Protein AF-0000000065801549 (afdb_homodimer)

GO terms:
  GO:0016655 oxidoreductase activity, acting on NAD(P)H, quinone or similar compound as acceptor (F, IDA)
  GO:0003960 quinone reductase (NADPH) activity (F, EXP)

pLDDT: mean 95.69, std 5.11, range [69.06, 98.94]

Organism: Pseudomonas aeruginosa (strain ATCC 15692 / DSM 22644 / CIP 104116 / JCM 14847 / LMG 12228 / 1C / PRS 101 / PAO1) (NCBI:txid208964)

Sequence (424 aa):
MSRILAVHASPRGERSQSRRLAEVFLAAYREAHPQARVARREVGRVPLPAVTEAFVAAAFHPQPEQRSLAMQADLALSDQLVGELFDSDLLVISTPMYNFSVPSGLKAWIDQIVRLGVTFDFVLDNGVAQYRPLLRGKRALIVTSRGGHGFGPGGENQAMNHADPWLRTALGFIGIDEVTVVAAEGEESGGRSFEDSCDEAEQRLLALARSAMSRILAVHASPRGERSQSRRLAEVFLAAYREAHPQARVARREVGRVPLPAVTEAFVAAAFHPQPEQRSLAMQADLALSDQLVGELFDSDLLVISTPMYNFSVPSGLKAWIDQIVRLGVTFDFVLDNGVAQYRPLLRGKRALIVTSRGGHGFGPGGENQAMNHADPWLRTALGFIGIDEVTVVAAEGEESGGRSFEDSCDEAEQRLLALARSA

InterPro domains:
  IPR003680 Flavodoxin-like fold [PF02525] (3-207)
  IPR023048 NADH:quinone oxidoreductase, FMN-dependent [MF_01216] (2-209)
  IPR029039 Flavoprotein-like superfamily [G3DSA:3.40.50.360] (1-212)
  IPR029039 Flavoprotein-like superfamily [SSF52218] (1-210)
  IPR050104 FMN-dependent NADH:quinone oxidoreductase, azoreductase type 1 [PTHR43741] (1-209)

Structure (mmCIF, N/CA/C/O backbone):
data_AF-0000000065801549-model_v1
#
loop_
_entity.id
_entity.type
_entity.pdbx_description
1 polymer 'FMN-dependent NAD(P)H:quinone oxidoreductase 1'
#
loop_
_atom_site.group_PDB
_atom_site.id
_atom_site.type_symbol
_atom_site.label_atom_id
_atom_site.label_alt_id
_atom_site.label_comp_id
_atom_site.label_asym_id
_atom_site.label_entity_id
_atom_site.label_seq_id
_atom_site.pdbx_PDB_ins_code
_atom_site.Cartn_x
_atom_site.Cartn_y
_atom_site.Cartn_z
_atom_site.occupancy
_atom_site.B_iso_or_equiv
_atom_site.auth_seq_id
_atom_site.auth_comp_id
_atom_site.auth_asym_id
_atom_site.auth_atom_id
_atom_site.pdbx_PDB_model_num
ATOM 1 N N . MET A 1 1 ? -25.766 -21.766 -3.383 1 77.62 1 MET A N 1
ATOM 2 C CA . MET A 1 1 ? -25.672 -20.812 -2.273 1 77.62 1 MET A CA 1
ATOM 3 C C . MET A 1 1 ? -24.5 -19.859 -2.479 1 77.62 1 MET A C 1
ATOM 5 O O . MET A 1 1 ? -23.406 -20.281 -2.867 1 77.62 1 MET A O 1
ATOM 9 N N . SER A 1 2 ? -24.828 -18.531 -2.285 1 91.94 2 SER A N 1
ATOM 10 C CA . SER A 1 2 ? -23.812 -17.516 -2.518 1 91.94 2 SER A CA 1
ATOM 11 C C . SER A 1 2 ? -22.906 -17.359 -1.305 1 91.94 2 SER A C 1
ATOM 13 O O . SER A 1 2 ? -23.359 -17.406 -0.164 1 91.94 2 SER A O 1
ATOM 15 N N . ARG A 1 3 ? -21.672 -17.406 -1.528 1 97.31 3 ARG A N 1
ATOM 16 C CA . ARG A 1 3 ? -20.672 -17.25 -0.475 1 97.31 3 ARG A CA 1
ATOM 17 C C . ARG A 1 3 ? -19.922 -15.938 -0.642 1 97.31 3 ARG A C 1
ATOM 19 O O . ARG A 1 3 ? -19.312 -15.688 -1.69 1 97.31 3 ARG A O 1
ATOM 26 N N . ILE A 1 4 ? -19.922 -15.109 0.457 1 98.5 4 ILE A N 1
ATOM 27 C CA . ILE A 1 4 ? -19.266 -13.797 0.43 1 98.5 4 ILE A CA 1
ATOM 28 C C . ILE A 1 4 ? -18.062 -13.797 1.369 1 98.5 4 ILE A C 1
ATOM 30 O O . ILE A 1 4 ? -18.141 -14.328 2.482 1 98.5 4 ILE A O 1
ATOM 34 N N . LEU A 1 5 ? -16.953 -13.305 0.914 1 98.88 5 LEU A N 1
ATOM 35 C CA . LEU A 1 5 ? -15.844 -12.922 1.775 1 98.88 5 LEU A CA 1
ATOM 36 C C . LEU A 1 5 ? -15.789 -11.414 1.957 1 98.88 5 LEU A C 1
ATOM 38 O O . LEU A 1 5 ? -15.609 -10.672 0.988 1 98.88 5 LEU A O 1
ATOM 42 N N . ALA A 1 6 ? -16.047 -10.914 3.186 1 98.81 6 ALA A N 1
ATOM 43 C CA . ALA A 1 6 ? -15.969 -9.5 3.52 1 98.81 6 ALA A CA 1
ATOM 44 C C . ALA A 1 6 ? -14.633 -9.172 4.188 1 98.81 6 ALA A C 1
ATOM 46 O O . ALA A 1 6 ? -14.344 -9.664 5.277 1 98.81 6 ALA A O 1
ATOM 47 N N . VAL A 1 7 ? -13.836 -8.367 3.514 1 98.81 7 VAL A N 1
ATOM 48 C CA . VAL A 1 7 ? -12.539 -7.93 4.031 1 98.81 7 VAL A CA 1
ATOM 49 C C . VAL A 1 7 ? -12.625 -6.469 4.465 1 98.81 7 VAL A C 1
ATOM 51 O O . VAL A 1 7 ? -12.859 -5.578 3.645 1 98.81 7 VAL A O 1
ATOM 54 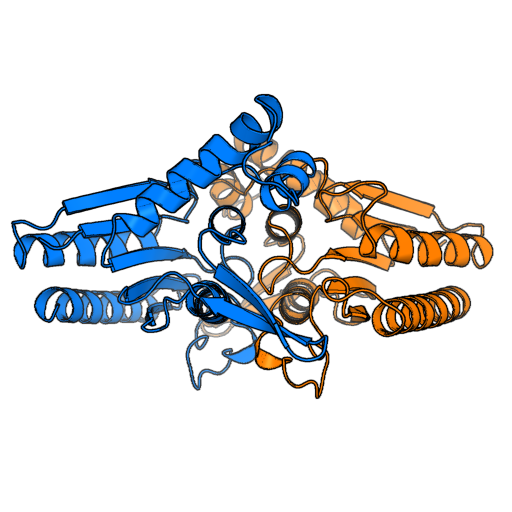N N . HIS A 1 8 ? -12.445 -6.172 5.754 1 98.56 8 HIS A N 1
ATOM 55 C CA . HIS A 1 8 ? -12.5 -4.82 6.293 1 98.56 8 HIS A CA 1
ATOM 56 C C . HIS A 1 8 ? -11.094 -4.273 6.547 1 98.56 8 HIS A C 1
ATOM 58 O O . HIS A 1 8 ? -10.344 -4.824 7.355 1 98.56 8 HIS A O 1
ATOM 64 N N . ALA A 1 9 ? -10.828 -3.141 5.938 1 98.56 9 ALA A N 1
ATOM 65 C CA . ALA A 1 9 ? -9.438 -2.701 5.918 1 98.56 9 ALA A CA 1
ATOM 66 C C . ALA A 1 9 ? -9.234 -1.465 6.789 1 98.56 9 ALA A C 1
ATOM 68 O O . ALA A 1 9 ? -8.102 -1.034 7.02 1 98.56 9 ALA A O 1
ATOM 69 N N . SER A 1 10 ? -10.281 -0.874 7.309 1 98.19 10 SER A N 1
ATOM 70 C CA . SER A 1 10 ? -10.117 0.314 8.141 1 98.19 10 SER A CA 1
ATOM 71 C C . SER A 1 10 ? -9.617 -0.052 9.539 1 98.19 10 SER A C 1
ATOM 73 O O . SER A 1 10 ? -10.109 -1.007 10.148 1 98.19 10 SER A O 1
ATOM 75 N N . PRO A 1 11 ? -8.648 0.698 10.016 1 97.19 11 PRO A N 1
ATOM 76 C CA . PRO A 1 11 ? -8.273 0.484 11.414 1 97.19 11 PRO A CA 1
ATOM 77 C C . PRO A 1 11 ? -9.328 0.995 12.391 1 97.19 11 PRO A C 1
ATOM 79 O O . PRO A 1 11 ? -9.242 0.722 13.594 1 97.19 11 PRO A O 1
ATOM 82 N N . ARG A 1 12 ? -10.25 1.715 11.727 1 95.44 12 ARG A N 1
ATOM 83 C CA . ARG A 1 12 ? -11.297 2.266 12.578 1 95.44 12 ARG A CA 1
ATOM 84 C C . ARG A 1 12 ? -12.484 1.31 12.672 1 95.44 12 ARG A C 1
ATOM 86 O O . ARG A 1 12 ? -12.844 0.659 11.695 1 95.44 12 ARG A O 1
ATOM 93 N N . GLY A 1 13 ? -13.039 1.09 13.891 1 91 13 GLY A N 1
ATOM 94 C CA . GLY A 1 13 ? -14.211 0.25 14.094 1 91 13 GLY A CA 1
ATOM 95 C C . GLY A 1 13 ? -15.516 0.934 13.719 1 91 13 GLY A C 1
ATOM 96 O O . GLY A 1 13 ? -15.773 1.178 12.531 1 91 13 GLY A O 1
ATOM 97 N N . GLU A 1 14 ? -16.172 1.398 14.633 1 89.81 14 GLU A N 1
ATOM 98 C CA . GLU A 1 14 ? -17.5 1.982 14.461 1 89.81 14 GLU A CA 1
ATOM 99 C C . GLU A 1 14 ? -17.422 3.34 13.773 1 89.81 14 GLU A C 1
ATOM 101 O O . GLU A 1 14 ? -18.406 3.818 13.219 1 89.81 14 GLU A O 1
ATOM 106 N N . ARG A 1 15 ? -16.281 3.84 13.688 1 92.5 15 ARG A N 1
ATOM 107 C CA . ARG A 1 15 ? -16.125 5.176 13.117 1 92.5 15 ARG A CA 1
ATOM 108 C C . ARG A 1 15 ? -15.742 5.102 11.648 1 92.5 15 AR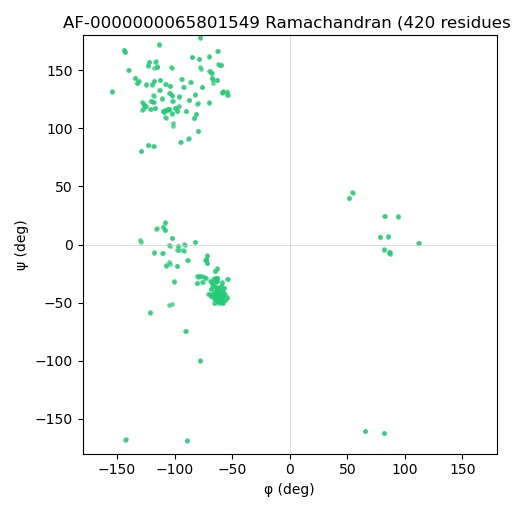G A C 1
ATOM 110 O O . ARG A 1 15 ? -15.586 6.133 10.984 1 92.5 15 ARG A O 1
ATOM 117 N N . SER A 1 16 ? -15.586 3.91 11.141 1 97.06 16 SER A N 1
ATOM 118 C CA . SER A 1 16 ? -15.242 3.73 9.734 1 97.06 16 SER A CA 1
ATOM 119 C C . SER A 1 16 ? -16.469 3.861 8.844 1 97.06 16 SER A C 1
ATOM 121 O O . SER A 1 16 ? -17.422 3.084 8.969 1 97.06 16 SER A O 1
ATOM 123 N N . GLN A 1 17 ? -16.422 4.824 7.902 1 97.75 17 GLN A N 1
ATOM 124 C CA . GLN A 1 17 ? -17.516 5.012 6.949 1 97.75 17 GLN A CA 1
ATOM 125 C C . GLN A 1 17 ? -17.578 3.869 5.941 1 97.75 17 GLN A C 1
ATOM 127 O O . GLN A 1 17 ? -18.656 3.396 5.586 1 97.75 17 GLN A O 1
ATOM 132 N N . SER A 1 18 ? -16.422 3.443 5.441 1 98.62 18 SER A N 1
ATOM 133 C CA . SER A 1 18 ? -16.391 2.344 4.48 1 98.62 18 SER A CA 1
ATOM 134 C C . SER A 1 18 ? -16.938 1.061 5.094 1 98.62 18 SER A C 1
ATOM 136 O O . SER A 1 18 ? -17.703 0.333 4.449 1 98.62 18 SER A O 1
ATOM 138 N N . ARG A 1 19 ? -16.547 0.769 6.34 1 98.31 19 ARG A N 1
ATOM 139 C CA . ARG A 1 19 ? -17.062 -0.4 7.043 1 98.31 19 ARG A CA 1
ATOM 140 C C . ARG A 1 19 ? -18.578 -0.333 7.184 1 98.31 19 ARG A C 1
ATOM 142 O O . ARG A 1 19 ? -19.281 -1.309 6.898 1 98.31 19 ARG A O 1
ATOM 149 N N . ARG A 1 20 ? -19.062 0.81 7.648 1 98.31 20 ARG A N 1
ATOM 150 C CA . ARG A 1 20 ? -20.5 0.995 7.816 1 98.31 20 ARG A CA 1
ATOM 151 C C . ARG A 1 20 ? -21.25 0.743 6.512 1 98.31 20 ARG A C 1
ATOM 153 O O . ARG A 1 20 ? -22.25 0.02 6.484 1 98.31 20 ARG A O 1
ATOM 160 N N . LEU A 1 21 ? -20.781 1.321 5.465 1 98.75 21 LEU A N 1
ATOM 161 C CA . LEU A 1 21 ? -21.422 1.194 4.156 1 98.75 21 LEU A CA 1
ATOM 162 C C . LEU A 1 21 ? -21.375 -0.25 3.668 1 98.75 21 LEU A C 1
ATOM 164 O O . LEU A 1 21 ? -22.344 -0.746 3.096 1 98.75 21 LEU A O 1
ATOM 168 N N . ALA A 1 22 ? -20.25 -0.927 3.826 1 98.75 22 ALA A N 1
ATOM 169 C CA . ALA A 1 22 ? -20.141 -2.332 3.438 1 98.75 22 ALA A CA 1
ATOM 170 C C . ALA A 1 22 ? -21.156 -3.188 4.207 1 98.75 22 ALA A C 1
ATOM 172 O O . ALA A 1 22 ? -21.766 -4.102 3.643 1 98.75 22 ALA A O 1
ATOM 173 N N . GLU A 1 23 ? -21.328 -2.865 5.48 1 98.38 23 GLU A N 1
ATOM 174 C CA . GLU A 1 23 ? -22.25 -3.639 6.297 1 98.38 23 GLU A CA 1
ATOM 175 C C . GLU A 1 23 ? -23.688 -3.4 5.863 1 98.38 23 GLU A C 1
ATOM 177 O O . GLU A 1 23 ? -24.531 -4.301 5.957 1 98.38 23 GLU A O 1
ATOM 182 N N . VAL A 1 24 ? -23.953 -2.197 5.375 1 98.19 24 VAL A N 1
ATOM 183 C CA . VAL A 1 24 ? -25.25 -1.924 4.785 1 98.19 24 VAL A CA 1
ATOM 184 C C . VAL A 1 24 ? -25.5 -2.865 3.607 1 98.19 24 VAL A C 1
ATOM 186 O O . VAL A 1 24 ? -26.562 -3.486 3.508 1 98.19 24 VAL A O 1
ATOM 189 N N . PHE A 1 25 ? -24.578 -3 2.717 1 98.75 25 PHE A N 1
ATOM 190 C CA . PHE A 1 25 ? -24.672 -3.904 1.576 1 98.75 25 PHE A CA 1
ATOM 191 C C . PHE A 1 25 ? -24.859 -5.344 2.041 1 98.75 25 PHE A C 1
ATOM 193 O O . PHE A 1 25 ? -25.734 -6.055 1.541 1 98.75 25 PHE A O 1
ATOM 200 N N . LEU A 1 26 ? -24 -5.789 2.984 1 98.44 26 LEU A N 1
ATOM 201 C CA . LEU A 1 26 ? -24.016 -7.176 3.43 1 98.44 26 LEU A CA 1
ATOM 202 C C . LEU A 1 26 ? -25.359 -7.527 4.07 1 98.44 26 LEU A C 1
ATOM 204 O O . LEU A 1 26 ? -25.891 -8.617 3.852 1 98.44 26 LEU A O 1
ATOM 208 N N . ALA A 1 27 ? -25.906 -6.617 4.871 1 98 27 ALA A N 1
ATOM 209 C CA . ALA A 1 27 ? -27.203 -6.84 5.5 1 98 27 ALA A CA 1
ATOM 210 C C . ALA A 1 27 ? -28.297 -6.969 4.449 1 98 27 ALA A C 1
ATOM 212 O O . ALA A 1 27 ? -29.109 -7.902 4.492 1 98 27 ALA A O 1
ATOM 213 N N . ALA A 1 28 ? -28.328 -6.047 3.498 1 98.06 28 ALA A N 1
ATOM 214 C CA . ALA A 1 28 ? -29.312 -6.07 2.428 1 98.06 28 ALA A CA 1
ATOM 215 C C . ALA A 1 28 ? -29.172 -7.332 1.579 1 98.06 28 ALA A C 1
ATOM 217 O O . ALA A 1 28 ? -30.172 -7.93 1.175 1 98.06 28 ALA A O 1
ATOM 218 N N . TYR A 1 29 ? -27.953 -7.711 1.274 1 97.62 29 TYR A N 1
ATOM 219 C CA . TYR A 1 29 ? -27.688 -8.906 0.482 1 97.62 29 TYR A CA 1
ATOM 220 C C . TYR A 1 29 ? -28.234 -10.148 1.172 1 97.62 29 TYR A C 1
ATOM 222 O O . TYR A 1 29 ? -28.859 -10.992 0.531 1 97.62 29 TYR A O 1
ATOM 230 N N . ARG A 1 30 ? -28 -10.234 2.449 1 96.44 30 ARG A N 1
ATOM 231 C CA . ARG A 1 30 ? -28.469 -11.391 3.215 1 96.44 30 ARG A CA 1
ATOM 232 C C . ARG A 1 30 ? -29.984 -11.445 3.268 1 96.44 30 ARG A C 1
ATOM 234 O O . ARG A 1 30 ? -30.578 -12.523 3.301 1 96.44 30 ARG A O 1
ATOM 241 N N . GLU A 1 31 ? -30.562 -10.312 3.326 1 96.06 31 GLU A N 1
ATOM 242 C CA . GLU A 1 31 ? -32.031 -10.266 3.281 1 96.06 31 GLU A CA 1
ATOM 243 C C . GLU A 1 31 ? -32.562 -10.773 1.945 1 96.06 31 GLU A C 1
ATOM 245 O O . GLU A 1 31 ? -33.531 -11.516 1.905 1 96.06 31 GLU A O 1
ATOM 250 N N . ALA A 1 32 ? -31.922 -10.367 0.928 1 95.25 32 ALA A N 1
ATOM 251 C CA . ALA A 1 32 ? -32.344 -10.75 -0.418 1 95.25 32 ALA A CA 1
ATOM 252 C C . ALA A 1 32 ? -31.953 -12.195 -0.725 1 95.25 32 ALA A C 1
ATOM 254 O O . ALA A 1 32 ? -32.594 -12.859 -1.54 1 95.25 32 ALA A O 1
ATOM 255 N N . HIS A 1 33 ? -30.906 -12.664 -0.075 1 95 33 HIS A N 1
ATOM 256 C CA . HIS A 1 33 ? -30.391 -14.023 -0.259 1 95 33 HIS A CA 1
ATOM 257 C C . HIS A 1 33 ? -30.203 -14.727 1.081 1 95 33 HIS A C 1
ATOM 259 O O . HIS A 1 33 ? -29.078 -14.961 1.509 1 95 33 HIS A O 1
ATOM 265 N N . PRO A 1 34 ? -31.219 -15.227 1.618 1 94.31 34 PRO A N 1
ATOM 266 C CA . PRO A 1 34 ? -31.203 -15.727 2.994 1 94.31 34 PRO A CA 1
ATOM 267 C C . PRO A 1 34 ? -30.234 -16.906 3.174 1 94.31 34 PRO A C 1
ATOM 269 O O . PRO A 1 34 ? -29.797 -17.188 4.293 1 94.31 34 PRO A O 1
ATOM 272 N N . GLN A 1 35 ? -29.891 -17.562 2.148 1 95.44 35 GLN A N 1
ATOM 273 C CA . GLN A 1 35 ? -29.016 -18.734 2.254 1 95.44 35 GLN A CA 1
ATOM 274 C C . GLN A 1 35 ? -27.562 -18.328 2.086 1 95.44 35 GLN A C 1
ATOM 276 O O . GLN A 1 35 ? -26.656 -19.172 2.217 1 95.44 35 GLN A O 1
ATOM 281 N N . ALA A 1 36 ? -27.328 -17.109 1.781 1 96.19 36 ALA A N 1
ATOM 282 C CA . ALA A 1 36 ? -25.953 -16.656 1.571 1 96.19 36 ALA A CA 1
ATOM 283 C C . ALA A 1 36 ? -25.125 -16.781 2.85 1 96.19 36 ALA A C 1
ATOM 285 O O . ALA A 1 36 ? -25.641 -16.547 3.949 1 96.19 36 ALA A O 1
ATOM 286 N N . ARG A 1 37 ? -23.922 -17.156 2.719 1 97.31 37 ARG A N 1
ATOM 287 C CA . ARG A 1 37 ? -22.953 -17.203 3.816 1 97.31 37 ARG A CA 1
ATOM 288 C C . ARG A 1 37 ? -21.922 -16.094 3.689 1 97.31 37 ARG A C 1
ATOM 290 O O . ARG A 1 37 ? -21.438 -15.82 2.59 1 97.31 37 ARG A O 1
ATOM 297 N N . VAL A 1 38 ? -21.641 -15.508 4.844 1 97.75 38 VAL A N 1
ATOM 298 C CA . VAL A 1 38 ? -20.656 -14.422 4.855 1 97.75 38 VAL A CA 1
ATOM 299 C C . VAL A 1 38 ? -19.5 -14.773 5.785 1 97.75 38 VAL A C 1
ATOM 301 O O . VAL A 1 38 ? -19.703 -15.016 6.977 1 97.75 38 VAL A O 1
ATOM 304 N N . ALA A 1 39 ? -18.312 -14.898 5.227 1 98.12 39 ALA A N 1
ATOM 305 C CA . ALA A 1 39 ? -17.062 -14.953 6 1 98.12 39 ALA A CA 1
ATOM 306 C C . ALA A 1 39 ? -16.438 -13.57 6.113 1 98.12 39 ALA A C 1
ATOM 308 O O . ALA A 1 39 ? -16.469 -12.781 5.16 1 98.12 39 ALA A O 1
ATOM 309 N N . ARG A 1 40 ? -15.883 -13.289 7.246 1 97.25 40 ARG A N 1
ATOM 310 C CA . ARG A 1 40 ? -15.305 -11.969 7.469 1 97.25 40 ARG A CA 1
ATOM 311 C C . ARG A 1 40 ? -13.812 -12.078 7.781 1 97.25 40 ARG A C 1
ATOM 313 O O . ARG A 1 40 ? -13.383 -12.992 8.492 1 97.25 40 ARG A O 1
ATOM 320 N N . ARG A 1 41 ? -13.055 -11.227 7.238 1 97.94 41 ARG A N 1
ATOM 321 C CA . ARG A 1 41 ? -11.617 -11.102 7.461 1 97.94 41 ARG A CA 1
ATOM 322 C C . ARG A 1 41 ? -11.242 -9.672 7.82 1 97.94 41 ARG A C 1
ATOM 324 O O . ARG A 1 41 ? -11.5 -8.742 7.051 1 97.94 41 ARG A O 1
ATOM 331 N N . GLU A 1 42 ? -10.719 -9.492 9.078 1 97.81 42 GLU A N 1
ATOM 332 C CA . GLU A 1 42 ? -10.242 -8.188 9.531 1 97.81 42 GLU A CA 1
ATOM 333 C C . GLU A 1 42 ? -8.781 -7.973 9.141 1 97.81 42 GLU A C 1
ATOM 335 O O . GLU A 1 42 ? -7.91 -8.766 9.508 1 97.81 42 GLU A O 1
ATOM 340 N N . VAL A 1 43 ? -8.5 -6.832 8.398 1 98 43 VAL A N 1
ATOM 341 C CA . VAL A 1 43 ? -7.113 -6.574 8.039 1 98 43 VAL A CA 1
ATOM 342 C C . VAL A 1 43 ? -6.742 -5.137 8.398 1 98 43 VAL A C 1
ATOM 344 O O . VAL A 1 43 ? -5.652 -4.668 8.062 1 98 43 VAL A O 1
ATOM 347 N N . GLY A 1 44 ? -7.645 -4.422 9.016 1 96.94 44 GLY A N 1
ATOM 348 C CA . GLY A 1 44 ? -7.391 -3.076 9.5 1 96.94 44 GLY A CA 1
ATOM 349 C C . GLY A 1 44 ? -7.203 -3.01 11.008 1 96.94 44 GLY A C 1
ATOM 350 O O . GLY A 1 44 ? -6.156 -2.576 11.484 1 96.94 44 GLY A O 1
ATOM 351 N N . ARG A 1 45 ? -8.086 -3.537 11.727 1 95.69 45 ARG A N 1
ATOM 352 C CA . ARG A 1 45 ? -8.055 -3.518 13.188 1 95.69 45 ARG A CA 1
ATOM 353 C C . ARG A 1 45 ? -7.098 -4.578 13.727 1 95.69 45 ARG A C 1
ATOM 355 O O . ARG A 1 45 ? -6.547 -4.426 14.82 1 95.69 45 ARG A O 1
ATOM 362 N N . VAL A 1 46 ? -6.902 -5.637 12.992 1 92.19 46 VAL A N 1
ATOM 363 C CA . VAL A 1 46 ? -5.91 -6.68 13.219 1 92.19 46 VAL A CA 1
ATOM 364 C C . VAL A 1 46 ? -5.016 -6.824 11.992 1 92.19 46 VAL A C 1
ATOM 366 O O . VAL A 1 46 ? -5.258 -7.676 11.133 1 92.19 46 VAL A O 1
ATOM 369 N N . PRO A 1 47 ? -4.035 -6.023 11.961 1 85.25 47 PRO A N 1
ATOM 370 C CA . PRO A 1 47 ? -3.24 -6.047 10.734 1 85.25 47 PRO A CA 1
ATOM 371 C C . PRO A 1 47 ? -2.496 -7.367 10.539 1 85.25 47 PRO A C 1
ATOM 373 O O . PRO A 1 47 ? -2.039 -7.973 11.516 1 85.25 47 PRO A O 1
ATOM 376 N N . LEU A 1 48 ? -2.441 -7.801 9.289 1 94.69 48 LEU A N 1
ATOM 377 C CA . LEU A 1 48 ? -1.699 -8.992 8.906 1 94.69 48 LEU A CA 1
ATOM 378 C C . LEU A 1 48 ? -0.204 -8.703 8.828 1 94.69 48 LEU A C 1
ATOM 380 O O . LEU A 1 48 ? 0.199 -7.566 8.578 1 94.69 48 LEU A O 1
ATOM 384 N N . PRO A 1 49 ? 0.589 -9.734 9.047 1 93.38 49 PRO A N 1
ATOM 385 C CA . PRO A 1 49 ? 2.025 -9.531 8.844 1 93.38 49 PRO A CA 1
ATOM 386 C C . PRO A 1 49 ? 2.387 -9.289 7.375 1 93.38 49 PRO A C 1
ATOM 388 O O . PRO A 1 49 ? 1.771 -9.875 6.48 1 93.38 49 PRO A O 1
ATOM 391 N N . ALA A 1 50 ? 3.387 -8.383 7.211 1 95.69 50 ALA A N 1
ATOM 392 C CA . ALA A 1 50 ? 3.98 -8.25 5.883 1 95.69 50 ALA A CA 1
ATOM 393 C C . ALA A 1 50 ? 4.645 -9.555 5.445 1 95.69 50 ALA A C 1
ATOM 395 O O . ALA A 1 50 ? 5.062 -10.359 6.281 1 95.69 50 ALA A O 1
ATOM 396 N N . VAL A 1 51 ? 4.766 -9.742 4.129 1 96.25 51 VAL A N 1
ATOM 397 C CA . VAL A 1 51 ? 5.496 -10.914 3.652 1 96.25 51 VAL A CA 1
ATOM 398 C C . VAL A 1 51 ? 6.98 -10.766 3.986 1 96.25 51 VAL A C 1
ATOM 400 O O . VAL A 1 51 ? 7.512 -9.656 4.012 1 96.25 51 VAL A O 1
ATOM 403 N N . THR A 1 52 ? 7.613 -11.875 4.242 1 96.88 52 THR A N 1
ATOM 404 C CA . THR A 1 52 ? 9.016 -11.922 4.641 1 96.88 52 THR A CA 1
ATOM 405 C C . THR A 1 52 ? 9.859 -12.602 3.57 1 96.88 52 THR A C 1
ATOM 407 O O . THR A 1 52 ? 9.328 -13.133 2.596 1 96.88 52 THR A O 1
ATOM 410 N N . GLU A 1 53 ? 11.125 -12.523 3.807 1 96.75 53 GLU A N 1
ATOM 411 C CA . GLU A 1 53 ? 12.008 -13.266 2.91 1 96.75 53 GLU A CA 1
ATOM 412 C C . GLU A 1 53 ? 11.688 -14.758 2.934 1 96.75 53 GLU A C 1
ATOM 414 O O . GLU A 1 53 ? 11.727 -15.422 1.897 1 96.75 53 GLU A O 1
ATOM 419 N N . ALA A 1 54 ? 11.422 -15.266 4.141 1 96.94 54 ALA A N 1
ATOM 420 C CA . ALA A 1 54 ? 11.062 -16.672 4.281 1 96.94 54 ALA A CA 1
ATOM 421 C C . ALA A 1 54 ? 9.781 -17 3.516 1 96.94 54 ALA A C 1
ATOM 423 O O . ALA A 1 54 ? 9.688 -18.031 2.857 1 96.94 54 ALA A O 1
ATOM 424 N N . PHE A 1 55 ? 8.812 -16.141 3.584 1 97.81 55 PHE A N 1
ATOM 425 C CA . PHE A 1 55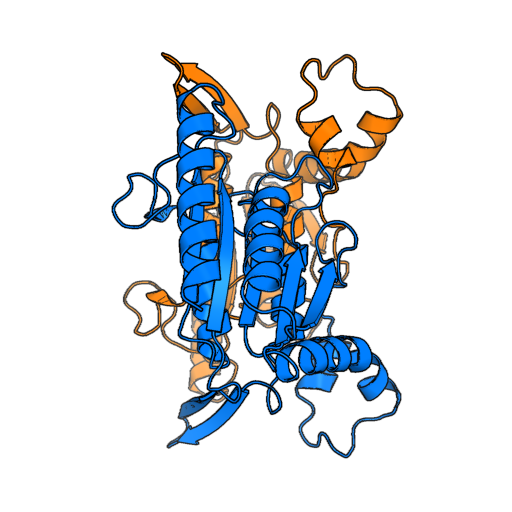 ? 7.578 -16.297 2.82 1 97.81 55 PHE A CA 1
ATOM 426 C C . PHE A 1 55 ? 7.871 -16.359 1.325 1 97.81 55 PHE A C 1
ATOM 428 O O . PHE A 1 55 ? 7.371 -17.234 0.625 1 97.81 55 PHE A O 1
ATOM 435 N N . VAL A 1 56 ? 8.656 -15.375 0.844 1 96.38 56 VAL A N 1
ATOM 436 C CA . VAL A 1 56 ? 8.977 -15.297 -0.578 1 96.38 56 VAL A CA 1
ATOM 437 C C . VAL A 1 56 ? 9.68 -16.578 -1.022 1 96.38 56 VAL A C 1
ATOM 439 O O . VAL A 1 56 ? 9.328 -17.156 -2.049 1 96.38 56 VAL A O 1
ATOM 442 N N . ALA A 1 57 ? 10.656 -17.016 -0.218 1 95.94 57 ALA A N 1
ATOM 443 C CA . ALA A 1 57 ? 11.383 -18.234 -0.536 1 95.94 57 ALA A CA 1
ATOM 444 C C . ALA A 1 57 ? 10.438 -19.422 -0.614 1 95.94 57 ALA A C 1
ATOM 446 O O . ALA A 1 57 ? 10.539 -20.25 -1.526 1 95.94 57 ALA A O 1
ATOM 447 N N . ALA A 1 58 ? 9.539 -19.484 0.32 1 97.94 58 ALA A N 1
ATOM 448 C CA . ALA A 1 58 ? 8.594 -20.594 0.361 1 97.94 58 ALA A CA 1
ATOM 449 C C . ALA A 1 58 ? 7.621 -20.531 -0.813 1 97.94 58 ALA A C 1
ATOM 451 O O . ALA A 1 58 ? 7.355 -21.547 -1.463 1 97.94 58 ALA A O 1
ATOM 452 N N . ALA A 1 59 ? 7.102 -19.375 -1.093 1 96.69 59 ALA A N 1
ATOM 453 C CA . ALA A 1 59 ? 6.086 -19.172 -2.121 1 96.69 59 ALA A CA 1
ATOM 454 C C . ALA A 1 59 ? 6.641 -19.469 -3.51 1 96.69 59 ALA A C 1
ATOM 456 O O . ALA A 1 59 ? 5.914 -19.922 -4.391 1 96.69 59 ALA A O 1
ATOM 457 N N . PHE A 1 60 ? 7.969 -19.25 -3.666 1 93.31 60 PHE A N 1
ATOM 458 C CA . PHE A 1 60 ? 8.578 -19.406 -4.984 1 93.31 60 PHE A CA 1
ATOM 459 C C . PHE A 1 60 ? 9.484 -20.625 -5.023 1 93.31 60 PHE A C 1
ATOM 461 O O . PHE A 1 60 ? 10.336 -20.75 -5.906 1 93.31 60 PHE A O 1
ATOM 468 N N . HIS A 1 61 ? 9.328 -21.453 -4.055 1 94.88 61 HIS A N 1
ATOM 469 C CA . HIS A 1 61 ? 10.117 -22.688 -4.074 1 94.88 61 HIS A CA 1
ATOM 470 C C . HIS A 1 61 ? 9.914 -23.438 -5.383 1 94.88 61 HIS A C 1
ATOM 472 O O . HIS A 1 61 ? 8.781 -23.656 -5.809 1 94.88 61 HIS A O 1
ATOM 478 N N . PRO A 1 62 ? 10.977 -23.828 -5.977 1 91.88 62 PRO A N 1
ATOM 479 C CA . PRO A 1 62 ? 10.875 -24.453 -7.301 1 91.88 62 PRO A CA 1
ATOM 480 C C . PRO A 1 62 ? 10.117 -25.781 -7.277 1 91.88 62 PRO A C 1
ATOM 482 O O . PRO A 1 62 ? 9.523 -26.172 -8.289 1 91.88 62 PRO A O 1
ATOM 485 N N . GLN A 1 63 ? 10.227 -26.531 -6.133 1 95.38 63 GLN A N 1
ATOM 486 C CA . GLN A 1 63 ? 9.484 -27.766 -5.938 1 95.38 63 GLN A CA 1
ATOM 487 C C . GLN A 1 63 ? 8.531 -27.656 -4.75 1 95.38 63 GLN A C 1
ATOM 489 O O . GLN A 1 63 ? 8.852 -28.094 -3.646 1 95.38 63 GLN A O 1
ATOM 494 N N . PRO A 1 64 ? 7.418 -27.141 -5.02 1 93.88 64 PRO A N 1
ATOM 495 C CA . PRO A 1 64 ? 6.484 -26.859 -3.926 1 93.88 64 PRO A CA 1
ATOM 496 C C . PRO A 1 64 ? 6.195 -28.094 -3.07 1 93.88 64 PRO A C 1
ATOM 498 O O . PRO A 1 64 ? 5.965 -27.969 -1.864 1 93.88 64 PRO A O 1
ATOM 501 N N . GLU A 1 65 ? 6.254 -29.281 -3.654 1 94.56 65 GLU A N 1
ATOM 502 C CA . GLU A 1 65 ? 5.961 -30.516 -2.938 1 94.56 65 GLU A CA 1
ATOM 503 C C . GLU A 1 65 ? 7.082 -30.875 -1.962 1 94.56 65 GLU A C 1
ATOM 505 O O . GLU A 1 65 ? 6.906 -31.719 -1.088 1 94.56 65 GLU A O 1
ATOM 510 N N . GLN A 1 66 ? 8.156 -30.219 -2.119 1 97.12 66 GLN A N 1
ATOM 511 C CA . GLN A 1 66 ? 9.32 -30.547 -1.301 1 97.12 66 GLN A CA 1
ATOM 512 C C . GLN A 1 66 ? 9.578 -29.453 -0.266 1 97.12 66 GLN A C 1
ATOM 514 O O . GLN A 1 66 ? 10.648 -29.406 0.34 1 97.12 66 GLN A O 1
ATOM 519 N N . ARG A 1 67 ? 8.641 -28.594 -0.097 1 97.56 67 ARG A N 1
ATOM 520 C CA . ARG A 1 67 ? 8.797 -27.562 0.92 1 97.56 67 ARG A CA 1
ATOM 521 C C . ARG A 1 67 ? 9.008 -28.172 2.299 1 97.56 67 ARG A C 1
ATOM 523 O O . ARG A 1 67 ? 8.328 -29.141 2.668 1 97.56 67 ARG A O 1
ATOM 530 N N . SER A 1 68 ? 9.992 -27.703 2.998 1 98.19 68 SER A N 1
ATOM 531 C CA . SER A 1 68 ? 10.211 -28.141 4.375 1 98.19 68 SER A CA 1
ATOM 532 C C . SER A 1 68 ? 9.031 -27.766 5.266 1 98.19 68 SER A C 1
ATOM 534 O O . SER A 1 68 ? 8.164 -26.984 4.863 1 98.19 68 SER A O 1
ATOM 536 N N . LEU A 1 69 ? 8.977 -28.328 6.441 1 98.12 69 LEU A N 1
ATOM 537 C CA . LEU A 1 69 ? 7.938 -27.984 7.406 1 98.12 69 LEU A CA 1
ATOM 538 C C . LEU A 1 69 ? 7.988 -26.5 7.75 1 98.12 69 LEU A C 1
ATOM 540 O O . LEU A 1 69 ? 6.945 -25.875 7.938 1 98.12 69 LEU A O 1
ATOM 544 N N . ALA A 1 70 ? 9.188 -26 7.785 1 98.38 70 ALA A N 1
ATOM 545 C CA . ALA A 1 70 ? 9.359 -24.578 8.078 1 98.38 70 ALA A CA 1
ATOM 546 C C . ALA A 1 70 ? 8.773 -23.719 6.961 1 98.38 70 ALA A C 1
ATOM 548 O O . ALA A 1 70 ? 8.102 -22.719 7.227 1 98.38 70 ALA A O 1
ATOM 549 N N . MET A 1 71 ? 9 -24.062 5.758 1 98.12 71 MET A N 1
ATOM 550 C CA . MET A 1 71 ? 8.461 -23.328 4.613 1 98.12 71 MET A CA 1
ATOM 551 C C . MET A 1 71 ? 6.934 -23.406 4.59 1 98.12 71 MET A C 1
ATOM 553 O O . MET A 1 71 ? 6.262 -22.438 4.258 1 98.12 71 MET A O 1
ATOM 557 N N . GLN A 1 72 ? 6.41 -24.562 4.914 1 98.19 72 GLN A N 1
ATOM 558 C CA . GLN A 1 72 ? 4.965 -24.719 4.984 1 98.19 72 GLN A CA 1
ATOM 559 C C . GLN A 1 72 ? 4.363 -23.812 6.055 1 98.19 72 GLN A C 1
ATOM 561 O O . GLN A 1 72 ? 3.309 -23.203 5.848 1 98.19 72 GLN A O 1
ATOM 566 N N . ALA A 1 73 ? 5.031 -23.766 7.164 1 98.31 73 ALA A N 1
ATOM 567 C CA . ALA A 1 73 ? 4.582 -22.891 8.25 1 98.31 73 ALA A CA 1
ATOM 568 C C . ALA A 1 73 ? 4.602 -21.438 7.816 1 98.31 73 ALA A C 1
ATOM 570 O O . ALA A 1 73 ? 3.705 -20.656 8.18 1 98.31 73 ALA A O 1
ATOM 571 N N . ASP A 1 74 ? 5.582 -21.047 7.031 1 97.81 74 ASP A N 1
ATOM 572 C CA . ASP A 1 74 ? 5.715 -19.672 6.543 1 97.81 74 ASP A CA 1
ATOM 573 C C . ASP A 1 74 ? 4.551 -19.297 5.625 1 97.81 74 ASP A C 1
ATOM 575 O O . ASP A 1 74 ? 4.234 -18.125 5.457 1 97.81 74 ASP A O 1
ATOM 579 N N . LEU A 1 75 ? 3.896 -20.297 5.031 1 98.44 75 LEU A N 1
ATOM 580 C CA . LEU A 1 75 ? 2.836 -20.047 4.062 1 98.44 75 LEU A CA 1
ATOM 581 C C . LEU A 1 75 ? 1.465 -20.312 4.676 1 98.44 75 LEU A C 1
ATOM 583 O O . LEU A 1 75 ? 0.438 -20.094 4.027 1 98.44 75 LEU A O 1
ATOM 587 N N . ALA A 1 76 ? 1.399 -20.719 5.922 1 98.5 76 ALA A N 1
ATOM 588 C CA . ALA A 1 76 ? 0.167 -21.219 6.531 1 98.5 76 ALA A CA 1
ATOM 589 C C . ALA A 1 76 ? -0.92 -20.141 6.516 1 98.5 76 ALA A C 1
ATOM 591 O O . ALA A 1 76 ? -2.062 -20.422 6.137 1 98.5 76 ALA A O 1
ATOM 592 N N . LEU A 1 77 ? -0.565 -18.969 6.957 1 98.25 77 LEU A N 1
ATOM 593 C CA . LEU A 1 77 ? -1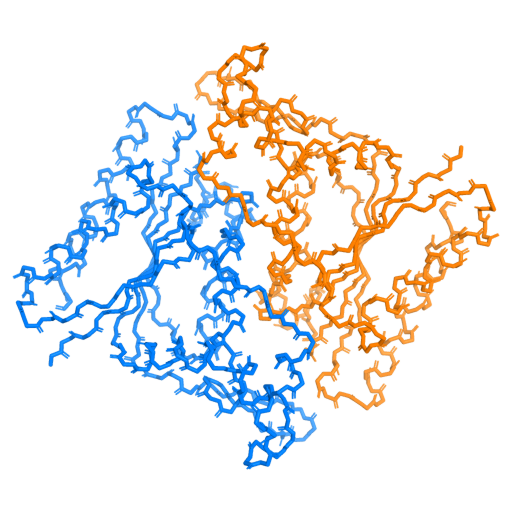.536 -17.891 6.941 1 98.25 77 LEU A CA 1
ATOM 594 C C . LEU A 1 77 ? -2.006 -17.594 5.52 1 98.25 77 LEU A C 1
ATOM 596 O O . LEU A 1 77 ? -3.205 -17.438 5.273 1 98.25 77 LEU A O 1
ATOM 600 N N . SER A 1 78 ? -1.053 -17.469 4.625 1 98.56 78 SER A N 1
ATOM 601 C CA . SER A 1 78 ? -1.383 -17.25 3.223 1 98.56 78 SER A CA 1
ATOM 602 C C . SER A 1 78 ? -2.33 -18.328 2.699 1 98.56 78 SER A C 1
ATOM 604 O O . SER A 1 78 ? -3.312 -18.016 2.021 1 98.56 78 SER A O 1
ATOM 606 N N . ASP A 1 79 ? -2.025 -19.578 3.016 1 98.62 79 ASP A N 1
ATOM 607 C CA . ASP A 1 79 ? -2.887 -20.672 2.607 1 98.62 79 ASP A CA 1
ATOM 608 C C . ASP A 1 79 ? -4.301 -20.5 3.152 1 98.62 79 ASP A C 1
ATOM 610 O O . ASP A 1 79 ? -5.281 -20.766 2.449 1 98.62 79 ASP A O 1
ATOM 614 N N . GLN A 1 80 ? -4.375 -20.078 4.371 1 98.62 80 GLN A N 1
ATOM 615 C CA . GLN A 1 80 ? -5.676 -19.812 4.973 1 98.62 80 GLN A CA 1
ATOM 616 C C . GLN A 1 80 ? -6.422 -18.719 4.223 1 98.62 80 GLN A C 1
ATOM 618 O O . GLN A 1 80 ? -7.594 -18.875 3.879 1 98.62 80 GLN A O 1
ATOM 623 N N . LEU A 1 81 ? -5.793 -17.656 3.996 1 98.69 81 LEU A N 1
ATOM 624 C CA . LEU A 1 81 ? -6.402 -16.5 3.332 1 98.69 81 LEU A CA 1
ATOM 625 C C . LEU A 1 81 ? -6.816 -16.859 1.907 1 98.69 81 LEU A C 1
ATOM 627 O O . LEU A 1 81 ? -7.902 -16.484 1.458 1 98.69 81 LEU A O 1
ATOM 631 N N . VAL A 1 82 ? -5.965 -17.547 1.205 1 98.62 82 VAL A N 1
ATOM 632 C CA . VAL A 1 82 ? -6.27 -18 -0.148 1 98.62 82 VAL A CA 1
ATOM 633 C C . VAL A 1 82 ? -7.48 -18.922 -0.121 1 98.62 82 VAL A C 1
ATOM 635 O O . VAL A 1 82 ? -8.352 -18.859 -0.993 1 98.62 82 VAL A O 1
ATOM 638 N N . GLY A 1 83 ? -7.516 -19.812 0.867 1 98.5 83 GLY A N 1
ATOM 639 C CA . GLY A 1 83 ? -8.664 -20.688 1.024 1 98.5 83 GLY A CA 1
ATOM 640 C C . GLY A 1 83 ? -9.969 -19.938 1.191 1 98.5 83 GLY A C 1
ATOM 641 O O . GLY A 1 83 ? -10.984 -20.297 0.584 1 98.5 83 GLY A O 1
ATOM 642 N N . GLU A 1 84 ? -9.961 -18.875 2.02 1 98.5 84 GLU A N 1
ATOM 643 C CA . GLU A 1 84 ? -11.133 -18.031 2.191 1 98.5 84 GLU A CA 1
ATOM 644 C C . GLU A 1 84 ? -11.586 -17.438 0.86 1 98.5 84 GLU A C 1
ATOM 646 O O . GLU A 1 84 ? -12.781 -17.375 0.57 1 98.5 84 GLU A O 1
ATOM 651 N N . LEU A 1 85 ? -10.625 -17.031 0.082 1 98.44 85 LEU A N 1
ATOM 652 C CA . LEU A 1 85 ? -10.906 -16.422 -1.214 1 98.44 85 LEU A CA 1
ATOM 653 C C . LEU A 1 85 ? -11.492 -17.438 -2.182 1 98.44 85 LEU A C 1
ATOM 655 O O . LEU A 1 85 ? -12.492 -17.172 -2.848 1 98.44 85 LEU A O 1
ATOM 659 N N . PHE A 1 86 ? -10.93 -18.625 -2.223 1 97.88 86 PHE A N 1
ATOM 660 C CA . PHE A 1 86 ? -11.414 -19.672 -3.107 1 97.88 86 PHE A CA 1
ATOM 661 C C . PHE A 1 86 ? -12.828 -20.094 -2.727 1 97.88 86 PHE A C 1
ATOM 663 O O . PHE A 1 86 ? -13.633 -20.438 -3.592 1 97.88 86 PHE A O 1
ATOM 670 N N . ASP A 1 87 ? -13.125 -19.984 -1.478 1 97.31 87 ASP A N 1
ATOM 671 C CA . ASP A 1 87 ? -14.406 -20.438 -0.962 1 97.31 87 ASP A CA 1
ATOM 672 C C . ASP A 1 87 ? -15.492 -19.391 -1.193 1 97.31 87 ASP A C 1
ATOM 674 O O . ASP A 1 87 ? -16.656 -19.625 -0.866 1 97.31 87 ASP A O 1
ATOM 678 N N . SER A 1 88 ? -15.172 -18.312 -1.817 1 97.94 88 SER A N 1
ATOM 679 C CA . SER A 1 88 ? -16.141 -17.25 -1.956 1 97.94 88 SER A CA 1
ATOM 680 C C . SER A 1 88 ? -16.516 -17.016 -3.418 1 97.94 88 SER A C 1
ATOM 682 O O . SER A 1 88 ? -15.719 -17.297 -4.316 1 97.94 88 SER A O 1
ATOM 684 N N . ASP A 1 89 ? -17.734 -16.5 -3.639 1 97.38 89 ASP A N 1
ATOM 685 C CA . ASP A 1 89 ? -18.219 -16.109 -4.961 1 97.38 89 ASP A CA 1
ATOM 686 C C . ASP A 1 89 ? -18.109 -14.594 -5.152 1 97.38 89 ASP A C 1
ATOM 688 O O . ASP A 1 89 ? -17.938 -14.117 -6.273 1 97.38 89 ASP A O 1
ATOM 692 N N . LEU A 1 90 ? -18.266 -13.883 -4.094 1 98.06 90 LEU A N 1
ATOM 693 C CA . LEU A 1 90 ? -18.219 -12.422 -4.066 1 98.06 90 LEU A CA 1
ATOM 694 C C . LEU A 1 90 ? -17.234 -11.93 -2.998 1 98.06 90 LEU A C 1
ATOM 696 O O . LEU A 1 90 ? -17.344 -12.328 -1.835 1 98.06 90 LEU A O 1
ATOM 700 N N . LEU A 1 91 ? -16.297 -11.195 -3.455 1 98.81 91 LEU A N 1
ATOM 701 C CA . LEU A 1 91 ? -15.367 -10.523 -2.557 1 98.81 91 LEU A CA 1
ATOM 702 C C . LEU A 1 91 ? -15.805 -9.086 -2.293 1 98.81 91 LEU A C 1
ATOM 704 O O . LEU A 1 91 ? -15.969 -8.297 -3.23 1 98.81 91 LEU A O 1
ATOM 708 N N . VAL A 1 92 ? -16.094 -8.711 -1.04 1 98.88 92 VAL A N 1
ATOM 709 C CA . VAL A 1 92 ? -16.422 -7.348 -0.647 1 98.88 92 VAL A CA 1
ATOM 710 C C . VAL A 1 92 ? -15.258 -6.754 0.157 1 98.88 92 VAL A C 1
ATOM 712 O O . VAL A 1 92 ? -14.93 -7.25 1.236 1 98.88 92 VAL A O 1
ATOM 715 N N . ILE A 1 93 ? -14.656 -5.75 -0.381 1 98.94 93 ILE A N 1
ATOM 716 C CA . ILE A 1 93 ? -13.578 -5.055 0.314 1 98.94 93 ILE A CA 1
ATOM 717 C C . ILE A 1 93 ? -14.055 -3.67 0.75 1 98.94 93 ILE A C 1
ATOM 719 O O . ILE A 1 93 ? -14.414 -2.838 -0.087 1 98.94 93 ILE A O 1
ATOM 723 N N . SER A 1 94 ? -14.156 -3.43 1.996 1 98.88 94 SER A N 1
ATOM 724 C CA . SER A 1 94 ? -14.352 -2.078 2.508 1 98.88 94 SER A CA 1
ATOM 725 C C . SER A 1 94 ? -13.031 -1.444 2.916 1 98.88 94 SER A C 1
ATOM 727 O O . SER A 1 94 ? -12.273 -2.021 3.705 1 98.88 94 SER A O 1
ATOM 729 N N . THR A 1 95 ? -12.758 -0.291 2.416 1 98.81 95 THR A N 1
ATOM 730 C CA . THR A 1 95 ? -11.453 0.3 2.688 1 98.81 95 THR A CA 1
ATOM 731 C C . THR A 1 95 ? -11.516 1.821 2.586 1 98.81 95 THR A C 1
ATOM 733 O O . THR A 1 95 ? -12.062 2.361 1.626 1 98.81 95 THR A O 1
ATOM 736 N N . PRO A 1 96 ? -10.961 2.535 3.602 1 98.44 96 PRO A N 1
ATOM 737 C CA . PRO A 1 96 ? -10.695 3.957 3.375 1 98.44 96 PRO A CA 1
ATOM 738 C C . PRO A 1 96 ? -9.555 4.195 2.393 1 98.44 96 PRO A C 1
ATOM 740 O O . PRO A 1 96 ? -8.844 3.256 2.027 1 98.44 96 PRO A O 1
ATOM 743 N N . MET A 1 97 ? -9.508 5.398 1.866 1 98.5 97 MET A N 1
ATOM 744 C CA . MET A 1 97 ? -8.305 5.855 1.186 1 98.5 97 MET A CA 1
ATOM 745 C C . MET A 1 97 ? -7.359 6.551 2.158 1 98.5 97 MET A C 1
ATOM 747 O O . MET A 1 97 ? -7.719 7.562 2.764 1 98.5 97 MET A O 1
ATOM 751 N N . TYR A 1 98 ? -6.176 6 2.414 1 98.06 98 TYR A N 1
ATOM 752 C CA . TYR A 1 98 ? -5.125 6.605 3.225 1 98.06 98 TYR A CA 1
ATOM 753 C C . TYR A 1 98 ? -3.939 7.02 2.361 1 98.06 98 TYR A C 1
ATOM 755 O O . TYR A 1 98 ? -3.297 6.176 1.731 1 98.06 98 TYR A O 1
ATOM 763 N N . ASN A 1 99 ? -3.77 8.328 2.35 1 98.25 99 ASN A N 1
ATOM 764 C CA . ASN A 1 99 ? -2.627 8.875 1.623 1 98.25 99 ASN A CA 1
ATOM 765 C C . ASN A 1 99 ? -2.602 8.391 0.176 1 98.25 99 ASN A C 1
ATOM 767 O O . ASN A 1 99 ? -1.58 7.887 -0.297 1 98.25 99 ASN A O 1
ATOM 771 N N . PHE A 1 100 ? -3.791 8.43 -0.481 1 98.69 100 PHE A N 1
ATOM 772 C CA . PHE A 1 100 ? -4.035 8.266 -1.909 1 98.69 100 PHE A CA 1
ATOM 773 C C . PHE A 1 100 ? -3.996 6.789 -2.295 1 98.69 100 PHE A C 1
ATOM 775 O O . PHE A 1 100 ? -4.016 6.453 -3.48 1 98.69 100 PHE A O 1
ATOM 782 N N . SER A 1 101 ? -3.895 5.863 -1.383 1 98.75 101 SER A N 1
ATOM 783 C CA . SER A 1 101 ? -3.934 4.422 -1.594 1 98.75 101 SER A CA 1
ATOM 784 C C . SER A 1 101 ? -4.676 3.717 -0.464 1 98.75 101 SER A C 1
ATOM 786 O O . SER A 1 101 ? -5.461 4.34 0.255 1 98.75 101 SER A O 1
ATOM 788 N N . VAL A 1 102 ? -4.574 2.396 -0.391 1 98.69 102 VAL A N 1
ATOM 789 C CA . VAL A 1 102 ? -5.25 1.605 0.632 1 98.69 102 VAL A CA 1
ATOM 790 C C . VAL A 1 102 ? -4.398 1.557 1.896 1 98.69 102 VAL A C 1
ATOM 792 O O . VAL A 1 102 ? -3.195 1.83 1.853 1 98.69 102 VAL A O 1
ATOM 795 N N . PRO A 1 103 ? -5.027 1.217 3.037 1 98.19 103 PRO A N 1
ATOM 796 C CA . PRO A 1 103 ? -4.23 0.976 4.242 1 98.19 103 PRO A CA 1
ATOM 797 C C . PRO A 1 103 ? -3.225 -0.159 4.066 1 98.19 103 PRO A C 1
ATOM 799 O O . PRO A 1 103 ? -3.461 -1.085 3.287 1 98.19 103 PRO A O 1
ATOM 802 N N . SER A 1 104 ? -2.146 -0.113 4.848 1 97.88 104 SER A N 1
ATOM 803 C CA . SER A 1 104 ? -1.051 -1.063 4.691 1 97.88 104 SER A CA 1
ATOM 804 C C . SER A 1 104 ? -1.51 -2.488 4.98 1 97.88 104 SER A C 1
ATOM 806 O O . SER A 1 104 ? -0.993 -3.443 4.395 1 97.88 104 SER A O 1
ATOM 808 N N . GLY A 1 105 ? -2.488 -2.602 5.895 1 97.88 105 GLY A N 1
ATOM 809 C CA . GLY A 1 105 ? -2.994 -3.934 6.184 1 97.88 105 GLY A CA 1
ATOM 810 C C . GLY A 1 105 ? -3.639 -4.602 4.984 1 97.88 105 GLY A C 1
ATOM 811 O O . GLY A 1 105 ? -3.482 -5.809 4.781 1 97.88 105 GLY A O 1
ATOM 812 N N . LEU A 1 106 ? -4.375 -3.842 4.215 1 98.62 106 LEU A N 1
ATOM 813 C CA . LEU A 1 106 ? -4.988 -4.387 3.008 1 98.62 106 LEU A CA 1
ATOM 814 C C . LEU A 1 106 ? -3.93 -4.719 1.963 1 98.62 106 LEU A C 1
ATOM 816 O O . LEU A 1 106 ? -4.047 -5.719 1.251 1 98.62 106 LEU A O 1
ATOM 820 N N . LYS A 1 107 ? -2.902 -3.896 1.849 1 98.38 107 LYS A N 1
ATOM 821 C CA . LYS A 1 107 ? -1.791 -4.215 0.958 1 98.38 107 LYS A CA 1
ATOM 822 C C . LYS A 1 107 ? -1.126 -5.527 1.354 1 98.38 107 LYS A C 1
ATOM 824 O O . LYS A 1 107 ? -0.752 -6.328 0.492 1 98.38 107 LYS A O 1
ATOM 829 N N . ALA A 1 108 ? -0.939 -5.699 2.623 1 98.31 108 ALA A N 1
ATOM 830 C CA . ALA A 1 108 ? -0.361 -6.953 3.105 1 98.31 108 ALA A CA 1
ATOM 831 C C . ALA A 1 108 ? -1.241 -8.141 2.736 1 98.31 108 ALA A C 1
ATOM 833 O O . ALA A 1 108 ? -0.735 -9.203 2.367 1 98.31 108 ALA A O 1
ATOM 834 N N . TRP A 1 109 ? -2.535 -7.988 2.855 1 98.75 109 TRP A N 1
ATOM 835 C CA . TRP A 1 109 ? -3.477 -9.047 2.506 1 98.75 109 TRP A CA 1
ATOM 836 C C . TRP A 1 109 ? -3.344 -9.43 1.036 1 98.75 109 TRP A C 1
ATOM 838 O O . TRP A 1 109 ? -3.266 -10.609 0.702 1 98.75 109 TRP A O 1
ATOM 848 N N . ILE A 1 110 ? -3.271 -8.445 0.172 1 98.81 110 ILE A N 1
ATOM 849 C CA . ILE A 1 110 ? -3.107 -8.703 -1.254 1 98.81 110 ILE A CA 1
ATOM 850 C C . ILE A 1 110 ? -1.8 -9.453 -1.496 1 98.81 110 ILE A C 1
ATOM 852 O O . ILE A 1 110 ? -1.755 -10.398 -2.287 1 98.81 110 ILE A O 1
ATOM 856 N N . ASP A 1 111 ? -0.733 -9.039 -0.829 1 98.25 111 ASP A N 1
ATOM 857 C CA . ASP A 1 111 ? 0.563 -9.68 -1.014 1 98.25 111 ASP A CA 1
ATOM 858 C C . ASP A 1 111 ? 0.518 -11.148 -0.577 1 98.25 111 ASP A C 1
ATOM 860 O O . ASP A 1 111 ? 1.269 -11.977 -1.092 1 98.25 111 ASP A O 1
ATOM 864 N N . GLN A 1 112 ? -0.341 -11.43 0.371 1 98.38 112 GLN A N 1
ATOM 865 C CA . GLN A 1 112 ? -0.488 -12.789 0.869 1 98.38 112 GLN A CA 1
ATOM 866 C C . GLN A 1 112 ? -1.266 -13.656 -0.119 1 98.38 112 GLN A C 1
ATOM 868 O O . GLN A 1 112 ? -0.986 -14.844 -0.262 1 98.38 112 GLN A O 1
ATOM 873 N N . ILE A 1 113 ? -2.211 -13.094 -0.857 1 98.69 113 ILE A N 1
ATOM 874 C CA . ILE A 1 113 ? -3.137 -13.953 -1.593 1 98.69 113 ILE A CA 1
ATOM 875 C C . ILE A 1 113 ? -2.68 -14.078 -3.045 1 98.69 113 ILE A C 1
ATOM 877 O O . ILE A 1 113 ? -3.16 -14.945 -3.779 1 98.69 113 ILE A O 1
ATOM 881 N N . VAL A 1 114 ? -1.822 -13.18 -3.553 1 98.44 114 VAL A N 1
ATOM 882 C CA . VAL A 1 114 ? -1.256 -13.328 -4.887 1 98.44 114 VAL A CA 1
ATOM 883 C C . VAL A 1 114 ? -0.104 -14.328 -4.852 1 98.44 114 VAL A C 1
ATOM 885 O O . VAL A 1 114 ? 1.012 -13.992 -4.449 1 98.44 114 VAL A O 1
ATOM 888 N N . ARG A 1 115 ? -0.384 -15.57 -5.211 1 97.5 115 ARG A N 1
ATOM 889 C CA . ARG A 1 115 ? 0.498 -16.719 -5 1 97.5 115 ARG A CA 1
ATOM 890 C C . ARG A 1 115 ? 0.749 -17.469 -6.301 1 97.5 115 ARG A C 1
ATOM 892 O O . ARG A 1 115 ? -0.189 -17.969 -6.926 1 97.5 115 ARG A O 1
ATOM 899 N N . LEU A 1 116 ? 1.986 -17.531 -6.672 1 95.12 116 LEU A N 1
ATOM 900 C CA . LEU A 1 116 ? 2.359 -18.297 -7.852 1 95.12 116 LEU A CA 1
ATOM 901 C C . LEU A 1 116 ? 1.956 -19.766 -7.695 1 95.12 116 LEU A C 1
ATOM 903 O O . LEU A 1 116 ? 2.229 -20.375 -6.66 1 95.12 116 LEU A O 1
ATOM 907 N N . GLY A 1 117 ? 1.335 -20.234 -8.656 1 95.62 117 GLY A N 1
ATOM 908 C CA . GLY A 1 117 ? 0.911 -21.625 -8.656 1 95.62 117 GLY A CA 1
ATOM 909 C C . GLY A 1 117 ? -0.38 -21.859 -7.891 1 95.62 117 GLY A C 1
ATOM 910 O O . GLY A 1 117 ? -0.89 -22.984 -7.848 1 95.62 117 GLY A O 1
ATOM 911 N N . VAL A 1 118 ? -0.895 -20.844 -7.281 1 97.5 118 VAL A N 1
ATOM 912 C CA . VAL A 1 118 ? -2.092 -20.984 -6.461 1 97.5 118 VAL A CA 1
ATOM 913 C C . VAL A 1 118 ? -3.189 -20.062 -6.984 1 97.5 118 VAL A C 1
ATOM 915 O O . VAL A 1 118 ? -4.234 -20.531 -7.445 1 97.5 118 VAL A O 1
ATOM 918 N N . THR A 1 119 ? -2.938 -18.75 -7.027 1 98.44 119 THR A N 1
ATOM 919 C CA . THR A 1 119 ? -3.959 -17.828 -7.508 1 98.44 119 THR A CA 1
ATOM 920 C C . THR A 1 119 ? -3.598 -17.297 -8.891 1 98.44 119 THR A C 1
ATOM 922 O O . THR A 1 119 ? -4.434 -16.688 -9.57 1 98.44 119 THR A O 1
ATOM 925 N N . PHE A 1 120 ? -2.414 -17.391 -9.297 1 97.12 120 PHE A N 1
ATOM 926 C CA . PHE A 1 120 ? -2.002 -17.172 -10.68 1 97.12 120 PHE A CA 1
ATOM 927 C C . PHE A 1 120 ? -0.889 -18.141 -11.07 1 97.12 120 PHE A C 1
ATOM 929 O O . PHE A 1 120 ? -0.293 -18.781 -10.211 1 97.12 120 PHE A O 1
ATOM 936 N N . ASP A 1 121 ? -0.646 -18.234 -12.336 1 94.25 121 ASP A N 1
ATOM 937 C CA . ASP A 1 121 ? 0.473 -19 -12.883 1 94.25 121 ASP A CA 1
ATOM 938 C C . ASP A 1 121 ? 1.055 -18.312 -14.117 1 94.25 121 ASP A C 1
ATOM 940 O O . ASP A 1 121 ? 0.603 -17.234 -14.508 1 94.25 121 ASP A O 1
ATOM 944 N N . PHE A 1 122 ? 2.219 -18.781 -14.516 1 86.94 122 PHE A N 1
ATOM 945 C CA . PHE A 1 122 ? 2.752 -18.266 -15.766 1 86.94 122 PHE A CA 1
ATOM 946 C C . PHE A 1 122 ? 3.393 -19.375 -16.594 1 86.94 122 PHE A C 1
ATOM 948 O O . PHE A 1 122 ? 3.729 -20.438 -16.047 1 86.94 122 PHE A O 1
ATOM 955 N N . VAL A 1 123 ? 3.363 -19.234 -17.844 1 82.94 123 VAL A N 1
ATOM 956 C CA . VAL A 1 123 ? 4.086 -20.094 -18.781 1 82.94 123 VAL A CA 1
ATOM 957 C C . VAL A 1 123 ? 5.102 -19.266 -19.562 1 82.94 123 VAL A C 1
ATOM 959 O O . VAL A 1 123 ? 4.875 -18.078 -19.828 1 82.94 123 VAL A O 1
ATOM 962 N N . LEU A 1 124 ? 6.191 -19.875 -19.734 1 77.88 124 LEU A N 1
ATOM 963 C CA . LEU A 1 124 ? 7.184 -19.203 -20.562 1 77.88 124 LEU A CA 1
ATOM 964 C C . LEU A 1 124 ? 6.895 -19.406 -22.047 1 77.88 124 LEU A C 1
ATOM 966 O O . LEU A 1 124 ? 6.762 -20.547 -22.5 1 77.88 124 LEU A O 1
ATOM 970 N N . ASP A 1 125 ? 6.543 -18.328 -22.656 1 77.88 125 ASP A N 1
ATOM 971 C CA . ASP A 1 125 ? 6.371 -18.344 -24.109 1 77.88 125 ASP A CA 1
ATOM 972 C C . ASP A 1 125 ? 7.504 -17.594 -24.797 1 77.88 125 ASP A C 1
ATOM 974 O O . ASP A 1 125 ? 7.547 -16.359 -24.766 1 77.88 125 ASP A O 1
ATOM 978 N N . ASN A 1 126 ? 8.383 -18.25 -25.453 1 76.56 126 ASN A N 1
ATOM 979 C CA . ASN A 1 126 ? 9.555 -17.672 -26.094 1 76.56 126 ASN A CA 1
ATOM 980 C C . ASN A 1 126 ? 10.352 -16.797 -25.141 1 76.56 126 ASN A C 1
ATOM 982 O O . ASN A 1 126 ? 10.734 -15.68 -25.484 1 76.56 126 ASN A O 1
ATOM 986 N N . GLY A 1 127 ? 10.43 -17.266 -24 1 69.06 127 GLY A N 1
ATOM 987 C CA . GLY A 1 127 ? 11.258 -16.594 -23.016 1 69.06 127 GLY A CA 1
ATOM 988 C C . GLY A 1 127 ? 10.531 -15.492 -22.281 1 69.06 127 GLY A C 1
ATOM 989 O O . GLY A 1 127 ? 11.094 -14.859 -21.375 1 69.06 127 GLY A O 1
ATOM 990 N N . VAL A 1 128 ? 9.344 -15.328 -22.844 1 72 128 VAL A N 1
ATOM 991 C CA . VAL A 1 128 ? 8.578 -14.266 -22.188 1 72 128 VAL A CA 1
ATOM 992 C C . VAL A 1 128 ? 7.5 -14.883 -21.297 1 72 128 VAL A C 1
ATOM 994 O O . VAL A 1 128 ? 6.746 -15.758 -21.734 1 72 128 VAL A O 1
ATOM 997 N N . ALA A 1 129 ? 7.438 -14.43 -20.047 1 75.81 129 ALA A N 1
ATOM 998 C CA . ALA A 1 129 ? 6.449 -14.945 -19.109 1 75.81 129 ALA A CA 1
ATOM 999 C C . ALA A 1 129 ? 5.043 -14.492 -19.484 1 75.81 129 ALA A C 1
ATOM 1001 O O . ALA A 1 129 ? 4.805 -13.297 -19.688 1 75.81 129 ALA A O 1
ATOM 1002 N N . GLN A 1 130 ? 4.172 -15.461 -19.688 1 83 130 GLN A N 1
ATOM 1003 C CA . GLN A 1 130 ? 2.748 -15.203 -19.875 1 83 130 GLN A CA 1
ATOM 1004 C C . GLN A 1 130 ? 1.957 -15.602 -18.625 1 83 130 GLN A C 1
ATOM 1006 O O . GLN A 1 130 ? 1.861 -16.781 -18.297 1 83 130 GLN A O 1
ATOM 1011 N N . TYR A 1 131 ? 1.37 -14.602 -18.047 1 88.44 131 TYR A N 1
ATOM 1012 C CA . TYR A 1 131 ? 0.68 -14.836 -16.781 1 88.44 131 TYR A CA 1
ATOM 1013 C C . TYR A 1 131 ? -0.747 -15.32 -17.016 1 88.44 131 TYR A C 1
ATOM 1015 O O . TYR A 1 131 ? -1.407 -14.875 -17.953 1 88.44 131 TYR A O 1
ATOM 1023 N N . ARG A 1 132 ? -1.148 -16.25 -16.219 1 93.94 132 ARG A N 1
ATOM 1024 C CA . ARG A 1 132 ? -2.49 -16.828 -16.281 1 93.94 132 ARG A CA 1
ATOM 1025 C C . ARG A 1 132 ? -3.18 -16.75 -14.922 1 93.94 132 ARG A C 1
ATOM 1027 O O . ARG A 1 132 ? -2.691 -17.297 -13.938 1 93.94 132 ARG A O 1
ATOM 1034 N N . PRO A 1 133 ? -4.301 -16.031 -14.844 1 96.62 133 PRO A N 1
ATOM 1035 C CA . PRO A 1 133 ? -5.059 -16 -13.594 1 96.62 133 PRO A CA 1
ATOM 1036 C C . PRO A 1 133 ? -5.723 -17.328 -13.273 1 96.62 133 PRO A C 1
ATOM 1038 O O . PRO A 1 133 ? -6.105 -18.078 -14.188 1 96.62 133 PRO A O 1
ATOM 1041 N N . LEU A 1 134 ? -5.871 -17.609 -11.984 1 97.06 134 LEU A N 1
ATOM 1042 C CA . LEU A 1 134 ? -6.398 -18.922 -11.617 1 97.06 134 LEU A CA 1
ATOM 1043 C C . LEU A 1 134 ? -7.719 -18.797 -10.867 1 97.06 134 LEU A C 1
ATOM 1045 O O . LEU A 1 134 ? -8.367 -19.797 -10.562 1 97.06 134 LEU A O 1
ATOM 1049 N N . LEU A 1 135 ? -8.094 -17.547 -10.555 1 95.94 135 LEU A N 1
ATOM 1050 C CA . LEU A 1 135 ? -9.398 -17.312 -9.953 1 95.94 135 LEU A CA 1
ATOM 1051 C C . LEU A 1 135 ? -10.398 -16.797 -10.984 1 95.94 135 LEU A C 1
ATOM 1053 O O . LEU A 1 135 ? -10.109 -15.859 -11.727 1 95.94 135 LEU A O 1
ATOM 1057 N N . ARG A 1 136 ? -11.297 -17.609 -11.422 1 90.62 136 ARG A N 1
ATOM 1058 C CA . ARG A 1 136 ? -12.281 -17.188 -12.414 1 90.62 136 ARG A CA 1
ATOM 1059 C C . ARG A 1 136 ? -13.695 -17.281 -11.852 1 90.62 136 ARG A C 1
ATOM 1061 O O . ARG A 1 136 ? -13.945 -18.016 -10.898 1 90.62 136 ARG A O 1
ATOM 1068 N N . GLY A 1 137 ? -14.508 -16.438 -12.398 1 93.38 137 GLY A N 1
ATOM 1069 C CA . GLY A 1 137 ? -15.922 -16.531 -12.086 1 93.38 137 GLY A CA 1
ATOM 1070 C C . GLY A 1 137 ? -16.297 -15.789 -10.812 1 93.38 137 GLY A C 1
ATOM 1071 O O . GLY A 1 137 ? -17.406 -15.945 -10.305 1 93.38 137 GLY A O 1
ATOM 1072 N N . LYS A 1 138 ? -15.391 -15.07 -10.242 1 96.31 138 LYS A N 1
ATOM 1073 C CA . LYS A 1 138 ? -15.664 -14.312 -9.023 1 96.31 138 LYS A CA 1
ATOM 1074 C C . LYS A 1 138 ? -15.875 -12.836 -9.336 1 96.31 138 LYS A C 1
ATOM 1076 O O . LYS A 1 138 ? -15.367 -12.328 -10.344 1 96.31 138 LYS A O 1
ATOM 1081 N N . ARG A 1 139 ? -16.656 -12.211 -8.477 1 97.5 139 ARG A N 1
ATOM 1082 C CA . ARG A 1 139 ? -16.844 -10.773 -8.555 1 97.5 139 ARG A CA 1
ATOM 1083 C C . ARG A 1 139 ? -16.312 -10.078 -7.301 1 97.5 139 ARG A C 1
ATOM 1085 O O . ARG A 1 139 ? -16.172 -10.711 -6.254 1 97.5 139 ARG A O 1
ATOM 1092 N N . ALA A 1 140 ? -16.031 -8.812 -7.473 1 98.69 140 ALA A N 1
ATOM 1093 C CA . ALA A 1 140 ? -15.594 -8.031 -6.32 1 98.69 140 ALA A CA 1
ATOM 1094 C C . ALA A 1 140 ? -16.375 -6.719 -6.227 1 98.69 140 ALA A C 1
ATOM 1096 O O . ALA A 1 140 ? -16.703 -6.113 -7.25 1 98.69 140 ALA A O 1
ATOM 1097 N N . LEU A 1 141 ? -16.703 -6.34 -5.07 1 98.88 141 LEU A N 1
ATOM 1098 C CA . LEU A 1 141 ? -17.25 -5.035 -4.719 1 98.88 141 LEU A CA 1
ATOM 1099 C C . LEU A 1 141 ? -16.297 -4.289 -3.779 1 98.88 141 LEU A C 1
ATOM 1101 O O . LEU A 1 141 ? -15.984 -4.781 -2.695 1 98.88 141 LEU A O 1
ATOM 1105 N N . ILE A 1 142 ? -15.828 -3.195 -4.25 1 98.94 142 ILE A N 1
ATOM 1106 C CA . ILE A 1 142 ? -15.008 -2.324 -3.41 1 98.94 142 ILE A CA 1
ATOM 1107 C C . ILE A 1 142 ? -15.859 -1.177 -2.873 1 98.94 142 ILE A C 1
ATOM 1109 O O . ILE A 1 142 ? -16.453 -0.421 -3.646 1 98.94 142 ILE A O 1
ATOM 1113 N N . VAL A 1 143 ? -16.016 -1.094 -1.591 1 98.94 143 VAL A N 1
ATOM 1114 C CA . VAL A 1 143 ? -16.688 -0.004 -0.894 1 98.94 143 VAL A CA 1
ATOM 1115 C C . VAL A 1 143 ? -15.648 0.897 -0.223 1 98.94 143 VAL A C 1
ATOM 1117 O O . VAL A 1 143 ? -14.953 0.471 0.699 1 98.94 143 VAL A O 1
ATOM 1120 N N . THR A 1 144 ? -15.586 2.168 -0.676 1 98.88 144 THR A N 1
ATOM 1121 C CA . THR A 1 144 ? -14.469 2.984 -0.217 1 98.88 144 THR A CA 1
ATOM 1122 C C . THR A 1 144 ? -14.945 4.363 0.221 1 98.88 144 THR A C 1
ATOM 1124 O O . THR A 1 144 ? -15.953 4.863 -0.283 1 98.88 144 THR A O 1
ATOM 1127 N N . SER A 1 145 ? -14.312 4.848 1.24 1 98.19 145 SER A N 1
ATOM 1128 C CA . SER A 1 145 ? -14.5 6.227 1.683 1 98.19 145 SER A CA 1
ATOM 1129 C C . SER A 1 145 ? -13.234 7.051 1.466 1 98.19 145 SER A C 1
ATOM 1131 O O . SER A 1 145 ? -12.125 6.551 1.648 1 98.19 145 SER A O 1
ATOM 1133 N N . ARG A 1 146 ? -13.406 8.289 1.067 1 97 146 ARG A N 1
ATOM 1134 C CA . ARG A 1 146 ? -12.297 9.172 0.717 1 97 146 ARG A CA 1
ATOM 1135 C C . ARG A 1 146 ? -12.453 10.539 1.382 1 97 146 ARG A C 1
ATOM 1137 O O . ARG A 1 146 ? -13.555 11.078 1.453 1 97 146 ARG A O 1
ATOM 1144 N N . GLY A 1 147 ? -11.32 11.055 1.871 1 92 147 GLY A N 1
ATOM 1145 C CA . GLY A 1 147 ? -11.352 12.359 2.518 1 92 147 GLY A CA 1
ATOM 1146 C C . GLY A 1 147 ? -11.711 13.484 1.568 1 92 147 GLY A C 1
ATOM 1147 O O . GLY A 1 147 ? -12.539 14.344 1.893 1 92 147 GLY A O 1
ATOM 1148 N N . GLY A 1 148 ? -11.031 13.469 0.386 1 91.19 148 GLY A N 1
ATOM 1149 C CA . GLY A 1 148 ? -11.289 14.492 -0.617 1 91.19 148 GLY A CA 1
ATOM 1150 C C . GLY A 1 148 ? -12.398 14.117 -1.58 1 91.19 148 GLY A C 1
ATOM 1151 O O . GLY A 1 148 ? -13.195 13.227 -1.296 1 91.19 148 GLY A O 1
ATOM 1152 N N . HIS A 1 149 ? -12.516 14.914 -2.652 1 92.12 149 HIS A N 1
ATOM 1153 C CA . HIS A 1 149 ? -13.523 14.719 -3.689 1 92.12 149 HIS A CA 1
ATOM 1154 C C . HIS A 1 149 ? -12.875 14.539 -5.059 1 92.12 149 HIS A C 1
ATOM 1156 O O . HIS A 1 149 ? -11.727 14.938 -5.262 1 92.12 149 HIS A O 1
ATOM 1162 N N . GLY A 1 150 ? -13.672 13.906 -5.891 1 94.75 150 GLY A N 1
ATOM 1163 C CA . GLY A 1 150 ? -13.273 13.891 -7.289 1 94.75 150 GLY A CA 1
ATOM 1164 C C . GLY A 1 150 ? -12.242 12.828 -7.609 1 94.75 150 GLY A C 1
ATOM 1165 O O . GLY A 1 150 ? -11.484 12.953 -8.57 1 94.75 150 GLY A O 1
ATOM 1166 N N . PHE A 1 151 ? -12.164 11.773 -6.848 1 97.12 151 PHE A N 1
ATOM 1167 C CA . PHE A 1 151 ? -11.148 10.75 -7.043 1 97.12 151 PHE A CA 1
ATOM 1168 C C . PHE A 1 151 ? -11.625 9.68 -8.023 1 97.12 151 PHE A C 1
ATOM 1170 O O . PHE A 1 151 ? -10.844 8.844 -8.469 1 97.12 151 PHE A O 1
ATOM 1177 N N . GLY A 1 152 ? -12.922 9.656 -8.344 1 96 152 GLY A N 1
ATOM 1178 C CA . GLY A 1 152 ? -13.469 8.695 -9.289 1 96 152 GLY A CA 1
ATOM 1179 C C . GLY A 1 152 ? -13.195 9.062 -10.734 1 96 152 GLY A C 1
ATOM 1180 O O . GLY A 1 152 ? -12.57 10.086 -11.016 1 96 152 GLY A O 1
ATOM 1181 N N . PRO A 1 153 ? -13.656 8.172 -11.711 1 95.31 153 PRO A N 1
ATOM 1182 C CA . PRO A 1 153 ? -13.445 8.438 -13.141 1 95.31 153 PRO A CA 1
ATOM 1183 C C . PRO A 1 153 ? -13.977 9.797 -13.578 1 95.31 153 PRO A C 1
ATOM 1185 O O . PRO A 1 153 ? -15.109 10.156 -13.25 1 95.31 153 PRO A O 1
ATOM 1188 N N . GLY A 1 154 ? -13.133 10.586 -14.25 1 96.19 154 GLY A N 1
ATOM 1189 C CA . GLY A 1 154 ? -13.531 11.898 -14.742 1 96.19 154 GLY A CA 1
ATOM 1190 C C . GLY A 1 154 ? -13.352 13 -13.719 1 96.19 154 GLY A C 1
ATOM 1191 O O . GLY A 1 154 ? -13.469 14.188 -14.047 1 96.19 154 GLY A O 1
ATOM 1192 N N . GLY A 1 155 ? -13.023 12.656 -12.477 1 96.06 155 GLY A N 1
ATOM 1193 C CA . GLY A 1 155 ? -12.875 13.633 -11.414 1 96.06 155 GLY A CA 1
ATOM 1194 C C . GLY A 1 155 ? -11.555 14.375 -11.461 1 96.06 155 GLY A C 1
ATOM 1195 O O . GLY A 1 155 ? -10.594 13.914 -12.086 1 96.06 155 GLY A O 1
ATOM 1196 N N . GLU A 1 156 ? -11.492 15.562 -10.797 1 95 156 GLU A N 1
ATOM 1197 C CA . GLU A 1 156 ? -10.328 16.438 -10.789 1 95 156 GLU A CA 1
ATOM 1198 C C . GLU A 1 156 ? -9.125 15.766 -10.133 1 95 156 GLU A C 1
ATOM 1200 O O . GLU A 1 156 ? -7.98 16.031 -10.508 1 95 156 GLU A O 1
ATOM 1205 N N . ASN A 1 157 ? -9.398 14.883 -9.211 1 95.94 157 ASN A N 1
ATOM 1206 C CA . ASN A 1 157 ? -8.32 14.25 -8.461 1 95.94 157 ASN A CA 1
ATOM 1207 C C . ASN A 1 157 ? -8.141 12.789 -8.852 1 95.94 157 ASN A C 1
ATOM 1209 O O . ASN A 1 157 ? -7.531 12.008 -8.117 1 95.94 157 ASN A O 1
ATOM 1213 N N . GLN A 1 158 ? -8.664 12.422 -10.047 1 97.44 158 GLN A N 1
ATOM 1214 C CA . GLN A 1 158 ? -8.617 11.047 -10.523 1 97.44 158 GLN A CA 1
ATOM 1215 C C . GLN A 1 158 ? -7.184 10.531 -10.586 1 97.44 158 GLN A C 1
ATOM 1217 O O . GLN A 1 158 ? -6.906 9.391 -10.211 1 97.44 158 GLN A O 1
ATOM 1222 N N . ALA A 1 159 ? -6.242 11.398 -10.977 1 96.62 159 ALA A N 1
ATOM 1223 C CA . ALA A 1 159 ? -4.855 10.992 -11.188 1 96.62 159 ALA A CA 1
ATOM 1224 C C . ALA A 1 159 ? -4.16 10.695 -9.867 1 96.62 159 ALA A C 1
ATOM 1226 O O . ALA A 1 159 ? -3.123 10.023 -9.836 1 96.62 159 ALA A O 1
ATOM 1227 N N . MET A 1 160 ? -4.754 11.148 -8.773 1 97.69 160 MET A N 1
ATOM 1228 C CA . MET A 1 160 ? -4.145 10.969 -7.461 1 97.69 160 MET A CA 1
ATOM 1229 C C . MET A 1 160 ? -4.723 9.742 -6.758 1 97.69 160 MET A C 1
ATOM 1231 O O . MET A 1 160 ? -4.277 9.383 -5.664 1 97.69 160 MET A O 1
ATOM 1235 N N . ASN A 1 161 ? -5.73 9.125 -7.395 1 98.62 161 ASN A N 1
ATOM 1236 C CA . ASN A 1 161 ? -6.316 7.918 -6.824 1 98.62 161 ASN A CA 1
ATOM 1237 C C . ASN A 1 161 ? -5.496 6.68 -7.176 1 98.62 161 ASN A C 1
ATOM 1239 O O . ASN A 1 161 ? -5.523 6.215 -8.32 1 98.62 161 ASN A O 1
ATOM 1243 N N . HIS A 1 162 ? -4.82 6.129 -6.172 1 98.75 162 HIS A N 1
ATOM 1244 C CA . HIS A 1 162 ? -4.02 4.926 -6.367 1 98.75 162 HIS A CA 1
ATOM 1245 C C . HIS A 1 162 ? -4.574 3.76 -5.555 1 98.75 162 HIS A C 1
ATOM 1247 O O . HIS A 1 162 ? -3.877 2.77 -5.32 1 98.75 162 HIS A O 1
ATOM 1253 N N . ALA A 1 163 ? -5.82 3.922 -5.043 1 98.81 163 ALA A N 1
ATOM 1254 C CA . ALA A 1 163 ? -6.414 2.914 -4.164 1 98.81 163 ALA A CA 1
ATOM 1255 C C . ALA A 1 163 ? -7.191 1.877 -4.969 1 98.81 163 ALA A C 1
ATOM 1257 O O . ALA A 1 163 ? -6.672 0.806 -5.285 1 98.81 163 ALA A O 1
ATOM 1258 N N . ASP A 1 164 ? -8.391 2.232 -5.48 1 98.62 164 ASP A N 1
ATOM 1259 C CA . ASP A 1 164 ? -9.211 1.235 -6.16 1 98.62 164 ASP A CA 1
ATOM 1260 C C . ASP A 1 164 ? -8.633 0.887 -7.527 1 98.62 164 ASP A C 1
ATOM 1262 O O . ASP A 1 164 ? -8.766 -0.246 -7.996 1 98.62 164 ASP A O 1
ATOM 1266 N N . PRO A 1 165 ? -7.898 1.803 -8.25 1 98.56 165 PRO A N 1
ATOM 1267 C CA . PRO A 1 165 ? -7.242 1.354 -9.477 1 98.56 165 PRO A CA 1
ATOM 1268 C C . PRO A 1 165 ? -6.199 0.27 -9.227 1 98.56 165 PRO A C 1
ATOM 1270 O O . PRO A 1 165 ? -6.098 -0.686 -10 1 98.56 165 PRO A O 1
ATOM 1273 N N . TRP A 1 166 ? -5.43 0.446 -8.188 1 98.81 166 TRP A N 1
ATOM 1274 C CA . TRP A 1 166 ? -4.473 -0.606 -7.867 1 98.81 166 TRP A CA 1
ATOM 1275 C C . TRP A 1 166 ? -5.188 -1.907 -7.516 1 98.81 166 TRP A C 1
ATOM 1277 O O . TRP A 1 166 ? -4.77 -2.986 -7.945 1 98.81 166 TRP A O 1
ATOM 1287 N N . LEU A 1 167 ? -6.219 -1.839 -6.688 1 98.88 167 LEU A N 1
ATOM 1288 C CA . LEU A 1 167 ? -6.961 -3.039 -6.324 1 98.88 167 LEU A CA 1
ATOM 1289 C C . LEU A 1 167 ? -7.496 -3.744 -7.566 1 98.88 167 LEU A C 1
ATOM 1291 O O . LEU A 1 167 ? -7.43 -4.973 -7.668 1 98.88 167 LEU A O 1
ATOM 1295 N N . ARG A 1 168 ? -8.031 -2.945 -8.523 1 98.69 168 ARG A N 1
ATOM 1296 C CA . ARG A 1 168 ? -8.516 -3.52 -9.773 1 98.69 168 ARG A CA 1
ATOM 1297 C C . ARG A 1 168 ? -7.41 -4.27 -10.508 1 98.69 168 ARG A C 1
ATOM 1299 O O . ARG A 1 168 ? -7.637 -5.359 -11.031 1 98.69 168 ARG A O 1
ATOM 1306 N N . THR A 1 169 ? -6.238 -3.689 -10.516 1 98.56 169 THR A N 1
ATOM 1307 C CA . THR A 1 169 ? -5.105 -4.305 -11.188 1 98.56 169 THR A CA 1
ATOM 1308 C C . THR A 1 169 ? -4.719 -5.617 -10.516 1 98.56 169 THR A C 1
ATOM 1310 O O . THR A 1 169 ? -4.598 -6.652 -11.172 1 98.56 169 THR A O 1
ATOM 1313 N N . ALA A 1 170 ? -4.547 -5.609 -9.18 1 98.69 170 ALA A N 1
ATOM 1314 C CA . ALA A 1 170 ? -4.102 -6.777 -8.43 1 98.69 170 ALA A CA 1
ATOM 1315 C C . ALA A 1 170 ? -5.133 -7.898 -8.492 1 98.69 170 ALA A C 1
ATOM 1317 O O . ALA A 1 170 ? -4.781 -9.062 -8.695 1 98.69 170 ALA A O 1
ATOM 1318 N N . LEU A 1 171 ? -6.41 -7.512 -8.312 1 98.81 171 LEU A N 1
ATOM 1319 C CA . LEU A 1 171 ? -7.477 -8.508 -8.359 1 98.81 171 LEU A CA 1
ATOM 1320 C C . LEU A 1 171 ? -7.625 -9.078 -9.766 1 98.81 171 LEU A C 1
ATOM 1322 O O . LEU A 1 171 ? -7.797 -10.289 -9.938 1 98.81 171 LEU A O 1
ATOM 1326 N N . GLY A 1 172 ? -7.566 -8.203 -10.766 1 98.12 172 GLY A N 1
ATOM 1327 C CA . GLY A 1 172 ? -7.617 -8.664 -12.141 1 98.12 172 GLY A CA 1
ATOM 1328 C C . GLY A 1 172 ? -6.496 -9.625 -12.492 1 98.12 172 GLY A C 1
ATOM 1329 O O . GLY A 1 172 ? -6.688 -10.555 -13.281 1 98.12 172 GLY A O 1
ATOM 1330 N N . PHE A 1 173 ? -5.383 -9.438 -11.891 1 97.5 173 PHE A N 1
ATOM 1331 C CA . PHE A 1 173 ? -4.203 -10.258 -12.148 1 97.5 173 PHE A CA 1
ATOM 1332 C C . PHE A 1 173 ? -4.453 -11.703 -11.727 1 97.5 173 PHE A C 1
ATOM 1334 O O . PHE A 1 173 ? -3.953 -12.633 -12.367 1 97.5 173 PHE A O 1
ATOM 1341 N N . ILE A 1 174 ? -5.273 -11.891 -10.695 1 98.31 174 ILE A N 1
ATOM 1342 C CA . ILE A 1 174 ? -5.508 -13.25 -10.234 1 98.31 174 ILE A CA 1
ATOM 1343 C C . ILE A 1 174 ? -6.867 -13.742 -10.734 1 98.31 174 ILE A C 1
ATOM 1345 O O . ILE A 1 174 ? -7.328 -14.812 -10.352 1 98.31 174 ILE A O 1
ATOM 1349 N N . GLY A 1 175 ? -7.547 -12.938 -11.578 1 98.12 175 GLY A N 1
ATOM 1350 C CA . GLY A 1 175 ? -8.695 -13.453 -12.312 1 98.12 175 GLY A CA 1
ATOM 1351 C C . GLY A 1 175 ? -10.008 -12.844 -11.859 1 98.12 175 GLY A C 1
ATOM 1352 O O . GLY A 1 175 ? -11.07 -13.195 -12.383 1 98.12 175 GLY A O 1
ATOM 1353 N N . ILE A 1 176 ? -9.977 -11.938 -10.922 1 98.31 176 ILE A N 1
ATOM 1354 C CA . ILE A 1 176 ? -11.18 -11.242 -10.484 1 98.31 176 ILE A CA 1
ATOM 1355 C C . ILE A 1 176 ? -11.312 -9.914 -11.227 1 98.31 176 ILE A C 1
ATOM 1357 O O . ILE A 1 176 ? -10.859 -8.875 -10.742 1 98.31 176 ILE A O 1
ATOM 1361 N N . ASP A 1 177 ? -11.961 -9.984 -12.398 1 96.12 177 ASP A N 1
ATOM 1362 C CA . ASP A 1 177 ? -11.93 -8.844 -13.305 1 96.12 177 ASP A CA 1
ATOM 1363 C C . ASP A 1 177 ? -13.25 -8.07 -13.273 1 96.12 177 ASP A C 1
ATOM 1365 O O . ASP A 1 177 ? -13.328 -6.945 -13.766 1 96.12 177 ASP A O 1
ATOM 1369 N N . GLU A 1 178 ? -14.297 -8.656 -12.75 1 97.62 178 GLU A N 1
ATOM 1370 C CA . GLU A 1 178 ? -15.555 -7.938 -12.555 1 97.62 178 GLU A CA 1
ATOM 1371 C C . GLU A 1 178 ? -15.578 -7.215 -11.211 1 97.62 178 GLU A C 1
ATOM 1373 O O . GLU A 1 178 ? -16.031 -7.773 -10.211 1 97.62 178 GLU A O 1
ATOM 1378 N N . VAL A 1 179 ? -15.148 -5.992 -11.258 1 98.38 179 VAL A N 1
ATOM 1379 C CA . VAL A 1 179 ? -15 -5.211 -10.031 1 98.38 179 VAL A CA 1
ATOM 1380 C C . VAL A 1 179 ? -15.914 -3.992 -10.086 1 98.38 179 VAL A C 1
ATOM 1382 O O . VAL A 1 179 ? -15.875 -3.217 -11.039 1 98.38 179 VAL A O 1
ATOM 1385 N N . THR A 1 180 ? -16.766 -3.85 -9.148 1 98.56 180 THR A N 1
ATOM 1386 C CA . THR A 1 180 ? -17.594 -2.656 -8.953 1 98.56 180 THR A CA 1
ATOM 1387 C C . THR A 1 180 ? -17.062 -1.824 -7.789 1 98.56 180 THR A C 1
ATOM 1389 O O . THR A 1 180 ? -16.688 -2.367 -6.746 1 98.56 180 THR A O 1
ATOM 1392 N N . VAL A 1 181 ? -17.016 -0.54 -7.973 1 98.81 181 VAL A N 1
ATOM 1393 C CA . VAL A 1 181 ? -16.531 0.356 -6.926 1 98.81 181 VAL A CA 1
ATOM 1394 C C . VAL A 1 181 ? -17.656 1.316 -6.52 1 98.81 181 VAL A C 1
ATOM 1396 O O . VAL A 1 181 ? -18.281 1.932 -7.375 1 98.81 181 VAL A O 1
ATOM 1399 N N . VAL A 1 182 ? -17.906 1.392 -5.262 1 98.81 182 VAL A N 1
ATOM 1400 C CA . VAL A 1 182 ? -18.812 2.379 -4.676 1 98.81 182 VAL A CA 1
ATOM 1401 C C . VAL A 1 182 ? -18.047 3.234 -3.664 1 98.81 182 VAL A C 1
ATOM 1403 O O . VAL A 1 182 ? -17.484 2.709 -2.705 1 98.81 182 VAL A O 1
ATOM 1406 N N . ALA A 1 183 ? -18.094 4.508 -3.889 1 98.75 183 ALA A N 1
ATOM 1407 C CA . ALA A 1 183 ? -17.281 5.406 -3.068 1 98.75 183 ALA A CA 1
ATOM 1408 C C . ALA A 1 183 ? -18.141 6.48 -2.414 1 98.75 183 ALA A C 1
ATOM 1410 O O . ALA A 1 183 ? -19.078 7 -3.035 1 98.75 183 ALA A O 1
ATOM 1411 N N . ALA A 1 184 ? -17.875 6.766 -1.151 1 98.19 184 ALA A N 1
ATOM 1412 C CA . ALA A 1 184 ? -18.297 7.996 -0.492 1 98.19 184 ALA A CA 1
ATOM 1413 C C . ALA A 1 184 ? -17.141 8.984 -0.376 1 98.19 184 ALA A C 1
ATOM 1415 O O . ALA A 1 184 ? -16.062 8.641 0.114 1 98.19 184 ALA A O 1
ATOM 1416 N N . GLU A 1 185 ? -17.344 10.242 -0.815 1 96.19 185 GLU A N 1
ATOM 1417 C CA . GLU A 1 185 ? -16.266 11.211 -0.878 1 96.19 185 GLU A CA 1
ATOM 1418 C C . GLU A 1 185 ? -16.594 12.461 -0.064 1 96.19 185 GLU A C 1
ATOM 1420 O O . GLU A 1 185 ? -17.75 12.75 0.189 1 96.19 185 GLU A O 1
ATOM 1425 N N . GLY A 1 186 ? -15.531 13.164 0.412 1 91.88 186 GLY A N 1
ATOM 1426 C CA . GLY A 1 186 ? -15.672 14.461 1.063 1 91.88 186 GLY A CA 1
ATOM 1427 C C . GLY A 1 186 ? -15.758 14.359 2.574 1 91.88 186 GLY A C 1
ATOM 1428 O O . GLY A 1 186 ? -16.297 15.25 3.23 1 91.88 186 GLY A O 1
ATOM 1429 N N . GLU A 1 187 ? -15.188 13.258 3.113 1 89 187 GLU A N 1
ATOM 1430 C CA . GLU A 1 187 ? -15.289 13.023 4.551 1 89 187 GLU A CA 1
ATOM 1431 C C . GLU A 1 187 ? -14.586 14.133 5.336 1 89 187 GLU A C 1
ATOM 1433 O O . GLU A 1 187 ? -15.047 14.531 6.406 1 89 187 GLU A O 1
ATOM 1438 N N . GLU A 1 188 ? -13.477 14.633 4.867 1 84.5 188 GLU A N 1
ATOM 1439 C CA . GLU A 1 188 ? -12.68 15.633 5.574 1 84.5 188 GLU A CA 1
ATOM 1440 C C . GLU A 1 188 ? -13.414 16.969 5.656 1 84.5 188 GLU A C 1
ATOM 1442 O O . GLU A 1 188 ? -13.266 17.703 6.633 1 84.5 188 GLU A O 1
ATOM 1447 N N . SER A 1 189 ? -14.164 17.234 4.676 1 83.19 189 SER A N 1
ATOM 1448 C CA . SER A 1 189 ? -14.93 18.469 4.68 1 83.19 189 SER A CA 1
ATOM 1449 C C . SER A 1 189 ? -16.203 18.344 5.52 1 83.19 189 SER A C 1
ATOM 1451 O O . SER A 1 189 ? -16.641 19.297 6.148 1 83.19 189 SER A O 1
ATOM 1453 N N . GLY A 1 190 ? -16.672 17.172 5.473 1 85.19 190 GLY A N 1
ATOM 1454 C CA . GLY A 1 190 ? -17.922 16.938 6.172 1 85.19 190 GLY A CA 1
ATOM 1455 C C . GLY A 1 190 ? -19.094 17.703 5.582 1 85.19 190 GLY A C 1
ATOM 1456 O O . GLY A 1 190 ? -19.156 17.891 4.367 1 85.19 190 GLY A O 1
ATOM 1457 N N . GLY A 1 191 ? -20.188 17.859 6.414 1 87.25 191 GLY A N 1
ATOM 1458 C CA . GLY A 1 191 ? -21.328 18.656 6.008 1 87.25 191 GLY A CA 1
ATOM 1459 C C . GLY A 1 191 ? -22.297 17.906 5.113 1 87.25 191 GLY A C 1
ATOM 1460 O O . GLY A 1 191 ? -22.281 16.688 5.059 1 87.25 191 GLY A O 1
ATOM 1461 N N . ARG A 1 192 ? -23.109 18.75 4.457 1 90.5 192 ARG A N 1
ATOM 1462 C CA . ARG A 1 192 ? -24.203 18.203 3.654 1 90.5 192 ARG A CA 1
ATOM 1463 C C . ARG A 1 192 ? -23.672 17.453 2.449 1 90.5 192 ARG A C 1
ATOM 1465 O O . ARG A 1 192 ? -24.219 16.406 2.064 1 90.5 192 ARG A O 1
ATOM 1472 N N . SER A 1 193 ? -22.594 17.938 1.907 1 88.44 193 SER A N 1
ATOM 1473 C CA . SER A 1 193 ? -22.031 17.297 0.726 1 88.44 193 SER A CA 1
ATOM 1474 C C . SER A 1 193 ? -21.547 15.883 1.038 1 88.44 193 SER A C 1
ATOM 1476 O O . SER A 1 193 ? -21.766 14.961 0.256 1 88.44 193 SER A O 1
ATOM 1478 N N . PHE A 1 194 ? -20.922 15.75 2.145 1 92.25 194 PHE A N 1
ATOM 1479 C CA . PHE A 1 194 ? -20.469 14.43 2.564 1 92.25 194 PHE A CA 1
ATOM 1480 C C . PHE A 1 194 ? -21.656 13.523 2.855 1 92.25 194 PHE A C 1
ATOM 1482 O O . PHE A 1 194 ? -21.688 12.359 2.439 1 92.25 194 PHE A O 1
ATOM 1489 N N . GLU A 1 195 ? -22.625 14.031 3.545 1 95.12 195 GLU A N 1
ATOM 1490 C CA . GLU A 1 195 ? -23.828 13.273 3.852 1 95.12 195 GLU A CA 1
ATOM 1491 C C . GLU A 1 195 ? -24.531 12.812 2.576 1 95.12 195 GLU A C 1
ATOM 1493 O O . GLU A 1 195 ? -24.984 11.672 2.492 1 95.12 195 GLU A O 1
ATOM 1498 N N . ASP A 1 196 ? -24.609 13.672 1.628 1 96.38 196 ASP A N 1
ATOM 1499 C CA . ASP A 1 196 ? -25.203 13.328 0.342 1 96.38 196 ASP A CA 1
ATOM 1500 C C . ASP A 1 196 ? -24.422 12.211 -0.344 1 96.38 196 ASP A C 1
ATOM 1502 O O . ASP A 1 196 ? -25 11.297 -0.922 1 96.38 196 ASP A O 1
ATOM 1506 N N . SER A 1 197 ? -23.109 12.32 -0.302 1 96.69 197 SER A N 1
ATOM 1507 C CA . SER A 1 197 ? -22.25 11.305 -0.898 1 96.69 197 SER A CA 1
ATOM 1508 C C . SER A 1 197 ? -22.453 9.945 -0.234 1 96.69 197 SER A C 1
ATOM 1510 O O . SER A 1 197 ? -22.531 8.922 -0.915 1 96.69 197 SER A O 1
ATOM 1512 N N . CYS A 1 198 ? -22.562 9.953 1.037 1 97.69 198 CYS A N 1
ATOM 1513 C CA . CYS A 1 198 ? -22.828 8.734 1.784 1 97.69 198 CYS A CA 1
ATOM 1514 C C . CYS A 1 198 ? -24.188 8.141 1.414 1 97.69 198 CYS A C 1
ATOM 1516 O O . CYS A 1 198 ? -24.312 6.934 1.229 1 97.69 198 CYS A O 1
ATOM 1518 N N . ASP A 1 199 ? -25.172 8.977 1.366 1 98 199 ASP A N 1
ATOM 1519 C CA . ASP A 1 199 ? -26.516 8.531 1.01 1 98 199 ASP A CA 1
ATOM 1520 C C . ASP A 1 199 ? -26.531 7.914 -0.386 1 98 199 ASP A C 1
ATOM 1522 O O . ASP A 1 199 ? -27.156 6.875 -0.601 1 98 199 ASP A O 1
ATOM 1526 N N . GLU A 1 200 ? -25.906 8.586 -1.281 1 98.19 200 GLU A N 1
ATOM 1527 C CA . GLU A 1 200 ? -25.828 8.062 -2.641 1 98.19 200 GLU A CA 1
ATOM 1528 C C . GLU A 1 200 ? -25.141 6.695 -2.668 1 98.19 200 GLU A C 1
ATOM 1530 O O . GLU A 1 200 ? -25.594 5.781 -3.355 1 98.19 200 GLU A O 1
ATOM 1535 N N . ALA A 1 201 ? -24.031 6.559 -1.978 1 98.62 201 ALA A N 1
ATOM 1536 C CA . ALA A 1 201 ? -23.312 5.285 -1.884 1 98.62 201 ALA A CA 1
ATOM 1537 C C . ALA A 1 201 ? -24.219 4.203 -1.29 1 98.62 201 ALA A C 1
ATOM 1539 O O . ALA A 1 201 ? -24.266 3.078 -1.794 1 98.62 201 ALA A O 1
ATOM 1540 N N . GLU A 1 202 ? -24.906 4.57 -0.264 1 98.62 202 GLU A N 1
ATOM 1541 C CA . GLU A 1 202 ? -25.797 3.619 0.394 1 98.62 202 GLU A CA 1
ATOM 1542 C C . GLU A 1 202 ? -26.891 3.139 -0.556 1 98.62 202 GLU A C 1
ATOM 1544 O O . GLU A 1 202 ? -27.172 1.941 -0.628 1 98.62 202 GLU A O 1
ATOM 1549 N N . GLN A 1 203 ? -27.484 4.047 -1.261 1 98.38 203 GLN A N 1
ATOM 1550 C CA . GLN A 1 203 ? -28.531 3.688 -2.205 1 98.38 203 GLN A CA 1
ATOM 1551 C C . GLN A 1 203 ? -28 2.756 -3.293 1 98.38 203 GLN A C 1
ATOM 1553 O O . GLN A 1 203 ? -28.672 1.785 -3.662 1 98.38 203 GLN A O 1
ATOM 1558 N N . ARG A 1 204 ? -26.875 3.078 -3.783 1 98.56 204 ARG A N 1
ATOM 1559 C CA . ARG A 1 204 ? -26.25 2.23 -4.797 1 98.56 204 ARG A CA 1
ATOM 1560 C C . ARG A 1 204 ? -25.969 0.835 -4.25 1 98.56 204 ARG A C 1
ATOM 1562 O O . ARG A 1 204 ? -26.203 -0.163 -4.938 1 98.56 204 ARG A O 1
ATOM 1569 N N . LEU A 1 205 ? -25.484 0.749 -3.057 1 98.75 205 LEU A N 1
ATOM 1570 C CA . LEU A 1 205 ? -25.172 -0.525 -2.422 1 98.75 205 LEU A CA 1
ATOM 1571 C C . LEU A 1 205 ? -26.438 -1.353 -2.199 1 98.75 205 LEU A C 1
ATOM 1573 O O . LEU A 1 205 ? -26.422 -2.568 -2.398 1 98.75 205 LEU A O 1
ATOM 1577 N N . LEU A 1 206 ? -27.5 -0.709 -1.781 1 98.31 206 LEU A N 1
ATOM 1578 C CA . LEU A 1 206 ? -28.766 -1.401 -1.609 1 98.31 206 LEU A CA 1
ATOM 1579 C C . LEU A 1 206 ? -29.266 -1.957 -2.939 1 98.31 206 LEU A C 1
ATOM 1581 O O . LEU A 1 206 ? -29.75 -3.092 -3 1 98.31 206 LEU A O 1
ATOM 1585 N N . ALA A 1 207 ? -29.156 -1.169 -3.99 1 98 207 ALA A N 1
ATOM 1586 C CA . ALA A 1 207 ? -29.562 -1.615 -5.316 1 98 207 ALA A CA 1
ATOM 1587 C C . ALA A 1 207 ? -28.734 -2.809 -5.777 1 98 207 ALA A C 1
ATOM 1589 O O . ALA A 1 207 ? -29.266 -3.77 -6.336 1 98 207 ALA A O 1
ATOM 1590 N N . LEU A 1 208 ? -27.422 -2.758 -5.527 1 97.56 208 LEU A N 1
ATOM 1591 C CA . LEU A 1 208 ? -26.516 -3.844 -5.906 1 97.56 208 LEU A CA 1
ATOM 1592 C C . LEU A 1 208 ? -26.875 -5.125 -5.152 1 97.56 208 LEU A C 1
ATOM 1594 O O . LEU A 1 208 ? -26.797 -6.219 -5.715 1 97.56 208 LEU A O 1
ATOM 1598 N N . ALA A 1 209 ? -27.203 -4.996 -3.92 1 96.81 209 ALA A N 1
ATOM 1599 C CA . ALA A 1 209 ? -27.531 -6.148 -3.088 1 96.81 209 ALA A CA 1
ATOM 1600 C C . ALA A 1 209 ? -28.781 -6.859 -3.611 1 96.81 209 ALA A C 1
ATOM 1602 O O . ALA A 1 209 ? -28.859 -8.094 -3.59 1 96.81 209 ALA A O 1
ATOM 1603 N N . ARG A 1 210 ? -29.734 -6.098 -4.09 1 91.38 210 ARG A N 1
ATOM 1604 C CA . ARG A 1 210 ? -31 -6.641 -4.547 1 91.38 210 ARG A CA 1
ATOM 1605 C C . ARG A 1 210 ? -30.875 -7.262 -5.934 1 91.38 210 ARG A C 1
ATOM 1607 O O . ARG A 1 210 ? -31.609 -8.18 -6.281 1 91.38 210 ARG A O 1
ATOM 1614 N N . SER A 1 211 ? -29.938 -6.793 -6.723 1 87.38 211 SER A N 1
ATOM 1615 C CA . SER A 1 211 ? -29.781 -7.262 -8.094 1 87.38 211 SER A CA 1
ATOM 1616 C C . SER A 1 211 ? -28.812 -8.43 -8.172 1 87.38 211 SER A C 1
ATOM 1618 O O . SER A 1 211 ? -28.656 -9.047 -9.227 1 87.38 211 SER A O 1
ATOM 1620 N N . ALA A 1 212 ? -28.281 -8.852 -7.172 1 81.75 212 ALA A N 1
ATOM 1621 C CA . ALA A 1 212 ? -27.25 -9.883 -7.184 1 81.75 212 ALA A CA 1
ATOM 1622 C C . ALA A 1 212 ? -27.859 -11.281 -7.121 1 81.75 212 ALA A C 1
ATOM 1624 O O . ALA A 1 212 ? -28.922 -11.469 -6.527 1 81.75 212 ALA A O 1
ATOM 1625 N N . MET B 1 1 ? 26.531 20.375 4.973 1 78.56 1 MET B N 1
ATOM 1626 C CA . MET B 1 1 ? 26.672 18.922 4.922 1 78.56 1 MET B CA 1
ATOM 1627 C C . MET B 1 1 ? 25.359 18.25 4.492 1 78.56 1 MET B C 1
ATOM 1629 O O . MET B 1 1 ? 24.281 18.625 4.969 1 78.56 1 MET B O 1
ATOM 1633 N N . SER B 1 2 ? 25.5 17.312 3.502 1 91.94 2 SER B N 1
ATOM 1634 C CA . SER B 1 2 ? 24.312 16.656 2.971 1 91.94 2 SER B CA 1
ATOM 1635 C C . SER B 1 2 ? 23.875 15.492 3.859 1 91.94 2 SER B C 1
ATOM 1637 O O . SER B 1 2 ? 24.719 14.758 4.375 1 91.94 2 SER B O 1
ATOM 1639 N N . ARG B 1 3 ? 22.672 15.492 4.211 1 97.38 3 ARG B N 1
ATOM 1640 C CA . ARG B 1 3 ? 22.109 14.43 5.031 1 97.38 3 ARG B CA 1
ATOM 1641 C C . ARG B 1 3 ? 21.125 13.578 4.223 1 97.38 3 ARG B C 1
ATOM 1643 O O . ARG B 1 3 ? 20.172 14.109 3.654 1 97.38 3 ARG B O 1
ATOM 1650 N N . ILE B 1 4 ? 21.375 12.234 4.234 1 98.5 4 ILE B N 1
ATOM 1651 C CA . ILE B 1 4 ? 20.562 11.305 3.471 1 98.5 4 ILE B CA 1
ATOM 1652 C C . ILE B 1 4 ? 19.781 10.398 4.422 1 98.5 4 ILE B C 1
ATOM 1654 O O . ILE B 1 4 ? 20.312 9.922 5.422 1 98.5 4 ILE B O 1
ATOM 1658 N N . LEU B 1 5 ? 18.516 10.234 4.188 1 98.88 5 LEU B N 1
ATOM 1659 C CA . LEU B 1 5 ? 17.719 9.156 4.777 1 98.88 5 LEU B CA 1
ATOM 1660 C C . LEU B 1 5 ? 17.484 8.039 3.77 1 98.88 5 LEU B C 1
ATOM 1662 O O . LEU B 1 5 ? 16.859 8.258 2.73 1 98.88 5 LEU B O 1
ATOM 1666 N N . ALA B 1 6 ? 18.078 6.859 4.012 1 98.81 6 ALA B N 1
ATOM 1667 C CA . ALA B 1 6 ? 17.891 5.68 3.174 1 98.81 6 ALA B CA 1
ATOM 1668 C C . ALA B 1 6 ? 16.844 4.75 3.775 1 98.81 6 ALA B C 1
ATOM 1670 O O . ALA B 1 6 ? 17.031 4.203 4.863 1 98.81 6 ALA B O 1
ATOM 1671 N N . VAL B 1 7 ? 15.727 4.59 3.064 1 98.81 7 VAL B N 1
ATOM 1672 C CA . VAL B 1 7 ? 14.641 3.705 3.484 1 98.81 7 VAL B CA 1
ATOM 1673 C C . VAL B 1 7 ? 14.633 2.451 2.613 1 98.81 7 VAL B C 1
ATOM 1675 O O . VAL B 1 7 ? 14.414 2.531 1.401 1 98.81 7 VAL B O 1
ATOM 1678 N N . HIS B 1 8 ? 14.875 1.275 3.191 1 98.56 8 HIS B N 1
ATOM 1679 C CA . HIS B 1 8 ? 14.883 0.008 2.471 1 98.56 8 HIS B CA 1
ATOM 1680 C C . HIS B 1 8 ? 13.586 -0.765 2.693 1 98.56 8 HIS B C 1
ATOM 1682 O O . HIS B 1 8 ? 13.273 -1.141 3.824 1 98.56 8 HIS B O 1
ATOM 1688 N N . ALA B 1 9 ? 12.938 -1.081 1.596 1 98.5 9 ALA B N 1
ATOM 1689 C CA . ALA B 1 9 ? 11.57 -1.579 1.741 1 98.5 9 ALA B CA 1
ATOM 1690 C C . ALA B 1 9 ? 11.492 -3.061 1.387 1 98.5 9 ALA B C 1
ATOM 1692 O O . ALA B 1 9 ? 10.453 -3.697 1.592 1 98.5 9 ALA B O 1
ATOM 1693 N N . SER B 1 10 ? 12.531 -3.656 0.881 1 98.19 10 SER B N 1
ATOM 1694 C CA . SER B 1 10 ? 12.477 -5.07 0.523 1 98.19 10 SER B CA 1
ATOM 1695 C C . SER B 1 10 ? 12.562 -5.957 1.761 1 98.19 10 SER B C 1
ATOM 1697 O O . SER B 1 10 ? 13.383 -5.715 2.648 1 98.19 10 SER B O 1
ATOM 1699 N N . PRO B 1 11 ? 11.711 -6.961 1.812 1 97.19 11 PRO B N 1
ATOM 1700 C CA . PRO B 1 11 ? 11.891 -7.93 2.896 1 97.19 11 PRO B CA 1
ATOM 1701 C C . PRO B 1 11 ? 13.117 -8.82 2.701 1 97.19 11 PRO B C 1
ATOM 1703 O O . PRO B 1 11 ? 13.5 -9.555 3.613 1 97.19 11 PRO B O 1
ATOM 1706 N N . ARG B 1 12 ? 13.609 -8.609 1.465 1 95.19 12 ARG B N 1
ATOM 1707 C CA . ARG B 1 12 ? 14.781 -9.43 1.169 1 95.19 12 ARG B CA 1
ATOM 1708 C C . ARG B 1 12 ? 16.062 -8.68 1.518 1 95.19 12 ARG B C 1
ATOM 1710 O O . ARG B 1 12 ? 16.172 -7.469 1.312 1 95.19 12 ARG B O 1
ATOM 1717 N N . GLY B 1 13 ? 17.062 -9.359 2.199 1 90.69 13 GLY B N 1
ATOM 1718 C CA . GLY B 1 13 ? 18.344 -8.766 2.529 1 90.69 13 GLY B CA 1
ATOM 1719 C C . GLY B 1 13 ? 19.297 -8.711 1.349 1 90.69 13 GLY B C 1
ATOM 1720 O O . GLY B 1 13 ? 19.078 -7.941 0.411 1 90.69 13 GLY B O 1
ATOM 1721 N N . GLU B 1 14 ? 20.141 -9.578 1.278 1 89.5 14 GLU B N 1
ATOM 1722 C CA . GLU B 1 14 ? 21.219 -9.609 0.283 1 89.5 14 GLU B CA 1
ATOM 1723 C C . GLU B 1 14 ? 20.672 -9.984 -1.094 1 89.5 14 GLU B C 1
ATOM 1725 O O . GLU B 1 14 ? 21.312 -9.711 -2.113 1 89.5 14 GLU B O 1
ATOM 1730 N N . ARG B 1 15 ? 19.516 -10.438 -1.114 1 92.38 15 ARG B N 1
ATOM 1731 C CA . ARG B 1 15 ? 18.953 -10.906 -2.377 1 92.38 15 ARG B CA 1
ATOM 1732 C C . ARG B 1 15 ? 18.094 -9.828 -3.027 1 92.38 15 ARG B C 1
ATOM 1734 O O . ARG B 1 15 ? 17.547 -10.031 -4.113 1 92.38 15 ARG B O 1
ATOM 1741 N N . SER B 1 16 ? 17.969 -8.711 -2.373 1 97 16 SER B N 1
ATOM 1742 C CA . SER B 1 16 ? 17.203 -7.605 -2.924 1 97 16 SER B CA 1
ATOM 1743 C C . SER B 1 16 ? 18 -6.824 -3.957 1 97 16 SER B C 1
ATOM 1745 O O . SER B 1 16 ? 19.047 -6.258 -3.637 1 97 16 SER B O 1
ATOM 1747 N N . GLN B 1 17 ? 17.469 -6.734 -5.195 1 97.69 17 GLN B N 1
ATOM 1748 C CA . GLN B 1 17 ? 18.109 -5.969 -6.258 1 97.69 17 GLN B CA 1
ATOM 1749 C C . GLN B 1 17 ? 18 -4.469 -5.996 1 97.69 17 GLN B C 1
ATOM 1751 O O . GLN B 1 17 ? 18.953 -3.719 -6.223 1 97.69 17 GLN B O 1
ATOM 1756 N N . SER B 1 18 ? 16.828 -4.02 -5.559 1 98.62 18 SER B N 1
ATOM 1757 C CA . SER B 1 18 ? 16.641 -2.6 -5.273 1 98.62 18 SER B CA 1
ATOM 1758 C C . SER B 1 18 ? 17.578 -2.137 -4.156 1 98.62 18 SER B C 1
ATOM 1760 O O . SER B 1 18 ? 18.172 -1.06 -4.246 1 98.62 18 SER B O 1
ATOM 1762 N N . ARG B 1 19 ? 17.703 -2.939 -3.102 1 98.31 19 ARG B N 1
ATOM 1763 C CA . ARG B 1 19 ? 18.625 -2.625 -2.008 1 98.31 19 ARG B CA 1
ATOM 1764 C C . ARG B 1 19 ? 20.062 -2.514 -2.51 1 98.31 19 ARG B C 1
ATOM 1766 O O . ARG B 1 19 ? 20.766 -1.555 -2.189 1 98.31 19 ARG B O 1
ATOM 1773 N N . ARG B 1 20 ? 20.484 -3.514 -3.271 1 98.31 20 ARG B N 1
ATOM 1774 C CA . ARG B 1 20 ? 21.828 -3.518 -3.814 1 98.31 20 ARG B CA 1
ATOM 1775 C C . ARG B 1 20 ? 22.094 -2.256 -4.629 1 98.31 20 ARG B C 1
ATOM 1777 O O . ARG B 1 20 ? 23.125 -1.605 -4.457 1 98.31 20 ARG B O 1
ATOM 1784 N N . LEU B 1 21 ? 21.203 -1.93 -5.484 1 98.75 21 LEU B N 1
ATOM 1785 C CA . LEU B 1 21 ? 21.344 -0.767 -6.352 1 98.75 21 LEU B CA 1
ATOM 1786 C C . LEU B 1 21 ? 21.375 0.521 -5.535 1 98.75 21 LEU B C 1
ATOM 1788 O O . LEU B 1 21 ? 22.156 1.431 -5.832 1 98.75 21 LEU B O 1
ATOM 1792 N N . ALA B 1 22 ? 20.516 0.646 -4.551 1 98.75 22 ALA B N 1
ATOM 1793 C CA . ALA B 1 22 ? 20.516 1.824 -3.688 1 98.75 22 ALA B CA 1
ATOM 1794 C C . ALA B 1 22 ? 21.859 1.972 -2.965 1 98.75 22 ALA B C 1
ATOM 1796 O O . ALA B 1 22 ? 22.359 3.084 -2.814 1 98.75 22 ALA B O 1
ATOM 1797 N N . GLU B 1 23 ? 22.391 0.849 -2.543 1 98.38 23 GLU B N 1
ATOM 1798 C CA . GLU B 1 23 ? 23.672 0.893 -1.826 1 98.38 23 GLU B CA 1
ATOM 1799 C C . GLU B 1 23 ? 24.812 1.302 -2.752 1 98.38 23 GLU B C 1
ATOM 1801 O O . GLU B 1 23 ? 25.766 1.955 -2.322 1 98.38 23 GLU B O 1
ATOM 1806 N N . VAL B 1 24 ? 24.688 0.928 -4.02 1 98.19 24 VAL B N 1
ATOM 1807 C CA . VAL B 1 24 ? 25.641 1.408 -5.012 1 98.19 24 VAL B CA 1
ATOM 1808 C C . VAL B 1 24 ? 25.609 2.934 -5.07 1 98.19 24 VAL B C 1
ATOM 1810 O O . VAL B 1 24 ? 26.656 3.588 -5.035 1 98.19 24 VAL B O 1
ATOM 1813 N N . PHE B 1 25 ? 24.453 3.531 -5.148 1 98.75 25 PHE B N 1
ATOM 1814 C CA . PHE B 1 25 ? 24.297 4.98 -5.156 1 98.75 25 PHE B CA 1
ATOM 1815 C C . PHE B 1 25 ? 24.875 5.594 -3.889 1 98.75 25 PHE B C 1
ATOM 1817 O O . PHE B 1 25 ? 25.625 6.574 -3.951 1 98.75 25 PHE B O 1
ATOM 1824 N N . LEU B 1 26 ? 24.484 5.039 -2.723 1 98.44 26 LEU B N 1
ATOM 1825 C CA . LEU B 1 26 ? 24.891 5.605 -1.441 1 98.44 26 LEU B CA 1
ATOM 1826 C C . LEU B 1 26 ? 26.406 5.578 -1.287 1 98.44 26 LEU B C 1
ATOM 1828 O O . LEU B 1 26 ? 27 6.535 -0.787 1 98.44 26 LEU B O 1
ATOM 1832 N N . ALA B 1 27 ? 27.031 4.484 -1.702 1 97.94 27 ALA B N 1
ATOM 1833 C CA . ALA B 1 27 ? 28.484 4.379 -1.638 1 97.94 27 ALA B CA 1
ATOM 1834 C C . ALA B 1 27 ? 29.156 5.426 -2.523 1 97.94 27 ALA B C 1
ATOM 1836 O O . ALA B 1 27 ? 30.078 6.129 -2.086 1 97.94 27 ALA B O 1
ATOM 1837 N N . ALA B 1 28 ? 28.688 5.543 -3.752 1 98.06 28 ALA B N 1
ATOM 1838 C CA . ALA B 1 28 ? 29.234 6.523 -4.688 1 98.06 28 ALA B CA 1
ATOM 1839 C C . ALA B 1 28 ? 29.016 7.945 -4.18 1 98.06 28 ALA B C 1
ATOM 1841 O O . ALA B 1 28 ? 29.906 8.805 -4.316 1 98.06 28 ALA B O 1
ATOM 1842 N N . TYR B 1 29 ? 27.844 8.211 -3.641 1 97.62 29 TYR B N 1
ATOM 1843 C CA . TYR B 1 29 ? 27.516 9.523 -3.105 1 97.62 29 TYR B CA 1
ATOM 1844 C C . TYR B 1 29 ? 28.469 9.906 -1.979 1 97.62 29 TYR B C 1
ATOM 1846 O O . TYR B 1 29 ? 28.969 11.039 -1.931 1 97.62 29 TYR B O 1
ATOM 1854 N N . ARG B 1 30 ? 28.719 8.969 -1.115 1 96.44 30 ARG B N 1
ATOM 1855 C CA . ARG B 1 30 ? 29.609 9.219 0.018 1 96.44 30 ARG B CA 1
ATOM 1856 C C . ARG B 1 30 ? 31.031 9.469 -0.447 1 96.44 30 ARG B C 1
ATOM 1858 O O . ARG B 1 30 ? 31.766 10.234 0.175 1 96.44 30 ARG B O 1
ATOM 1865 N N . GLU B 1 31 ? 31.391 8.789 -1.454 1 96.06 31 GLU B N 1
ATOM 1866 C CA . GLU B 1 31 ? 32.719 9.031 -2.033 1 96.06 31 GLU B CA 1
ATOM 1867 C C . GLU B 1 31 ? 32.812 10.445 -2.596 1 96.06 31 GLU B C 1
ATOM 1869 O O . GLU B 1 31 ? 33.844 11.117 -2.41 1 96.06 31 GLU B O 1
ATOM 1874 N N . ALA B 1 32 ? 31.828 10.844 -3.252 1 95.25 32 ALA B N 1
ATOM 1875 C CA . ALA B 1 32 ? 31.797 12.164 -3.877 1 95.25 32 ALA B CA 1
ATOM 1876 C C . ALA B 1 32 ? 31.578 13.258 -2.838 1 95.25 32 ALA B C 1
ATOM 1878 O O . ALA B 1 32 ? 32 14.398 -3.031 1 95.25 32 ALA B O 1
ATOM 1879 N N . HIS B 1 33 ? 30.906 12.891 -1.75 1 95 33 HIS B N 1
ATOM 1880 C CA . HIS B 1 33 ? 30.594 13.82 -0.664 1 95 33 HIS B CA 1
ATOM 1881 C C . HIS B 1 33 ? 31.016 13.242 0.686 1 95 33 HIS B C 1
ATOM 1883 O O . HIS B 1 33 ? 30.156 12.883 1.5 1 95 33 HIS B O 1
ATOM 1889 N N . PRO B 1 34 ? 32.219 13.336 1.012 1 94.38 34 PRO B N 1
ATOM 1890 C CA . PRO B 1 34 ? 32.781 12.625 2.174 1 94.38 34 PRO B CA 1
ATOM 1891 C C . PRO B 1 34 ? 32.156 13.086 3.49 1 94.38 34 PRO B C 1
ATOM 1893 O O . PRO B 1 34 ? 32.188 12.359 4.484 1 94.38 34 PRO B O 1
ATOM 1896 N N . GLN B 1 35 ? 31.578 14.219 3.523 1 95.44 35 GLN B N 1
ATOM 1897 C CA . GLN B 1 35 ? 31 14.742 4.758 1 95.44 35 GLN B CA 1
ATOM 1898 C C . GLN B 1 35 ? 29.531 14.367 4.875 1 95.44 35 GLN B C 1
ATOM 1900 O O . GLN B 1 35 ? 28.891 14.656 5.887 1 95.44 35 GLN B O 1
ATOM 1905 N N . ALA B 1 36 ? 29 13.766 3.887 1 96.19 36 ALA B N 1
ATOM 1906 C CA . ALA B 1 36 ? 27.578 13.391 3.9 1 96.19 36 ALA B CA 1
ATOM 1907 C C . ALA B 1 36 ? 27.297 12.383 5.008 1 96.19 36 ALA B C 1
ATOM 1909 O O . ALA B 1 36 ? 28.109 11.5 5.277 1 96.19 36 ALA B O 1
ATOM 1910 N N . ARG B 1 37 ? 26.203 12.516 5.641 1 97.31 37 ARG B N 1
ATOM 1911 C CA . ARG B 1 37 ? 25.719 11.562 6.637 1 97.31 37 ARG B CA 1
ATOM 1912 C C . ARG B 1 37 ? 24.516 10.773 6.102 1 97.31 37 ARG B C 1
ATOM 1914 O O . ARG B 1 37 ? 23.641 11.336 5.441 1 97.31 37 ARG B O 1
ATOM 1921 N N . VAL B 1 38 ? 24.578 9.492 6.414 1 97.81 38 VAL B N 1
ATOM 1922 C CA . VAL B 1 38 ? 23.5 8.617 5.953 1 97.81 38 VAL B CA 1
ATOM 1923 C C . VAL B 1 38 ? 22.812 7.965 7.148 1 97.81 38 VAL B C 1
ATOM 1925 O O . VAL B 1 38 ? 23.453 7.262 7.93 1 97.81 38 VAL B O 1
ATOM 1928 N N . ALA B 1 39 ? 21.531 8.273 7.344 1 98.12 39 ALA B N 1
ATOM 1929 C CA . ALA B 1 39 ? 20.672 7.527 8.25 1 98.12 39 ALA B CA 1
ATOM 1930 C C . ALA B 1 39 ? 19.906 6.445 7.512 1 98.12 39 ALA B C 1
ATOM 1932 O O . ALA B 1 39 ? 19.469 6.652 6.375 1 98.12 39 ALA B O 1
ATOM 1933 N N . ARG B 1 40 ? 19.75 5.324 8.148 1 97.25 40 ARG B N 1
ATOM 1934 C CA . ARG B 1 40 ? 19.062 4.207 7.496 1 97.25 40 ARG B CA 1
ATOM 1935 C C . ARG B 1 40 ? 17.828 3.791 8.273 1 97.25 40 ARG B C 1
ATOM 1937 O O . ARG B 1 40 ? 17.828 3.779 9.508 1 97.25 40 ARG B O 1
ATOM 1944 N N . ARG B 1 41 ? 16.781 3.533 7.586 1 97.94 41 ARG B N 1
ATOM 1945 C CA . ARG B 1 41 ? 15.523 3.041 8.125 1 97.94 41 ARG B CA 1
ATOM 1946 C C . ARG B 1 41 ? 15.07 1.784 7.387 1 97.94 41 ARG B C 1
ATOM 1948 O O . ARG B 1 41 ? 14.875 1.807 6.168 1 97.94 41 ARG B O 1
ATOM 1955 N N . GLU B 1 42 ? 15 0.636 8.156 1 97.81 42 GLU B N 1
ATOM 1956 C CA . GLU B 1 42 ? 14.508 -0.622 7.605 1 97.81 42 GLU B CA 1
ATOM 1957 C C . GLU B 1 42 ? 12.984 -0.718 7.738 1 97.81 42 GLU B C 1
ATOM 1959 O O . GLU B 1 42 ? 12.453 -0.641 8.844 1 97.81 42 GLU B O 1
ATOM 1964 N N . VAL B 1 43 ? 12.273 -0.937 6.562 1 98 43 VAL B N 1
ATOM 1965 C CA . VAL B 1 43 ? 10.828 -1.065 6.656 1 98 43 VAL B CA 1
ATOM 1966 C C . VAL B 1 43 ? 10.367 -2.328 5.93 1 98 43 VAL B C 1
ATOM 1968 O O . VAL B 1 43 ? 9.172 -2.578 5.797 1 98 43 VAL B O 1
ATOM 1971 N N . GLY B 1 44 ? 11.281 -3.08 5.406 1 96.88 44 GLY B N 1
ATOM 1972 C CA . GLY B 1 44 ? 10.992 -4.359 4.773 1 96.88 44 GLY B CA 1
ATOM 1973 C C . GLY B 1 44 ? 11.336 -5.547 5.648 1 96.88 44 GLY B C 1
ATOM 1974 O O . GLY B 1 44 ? 10.469 -6.367 5.957 1 96.88 44 GLY B O 1
ATOM 1975 N N . ARG B 1 45 ? 12.492 -5.586 6.148 1 95.69 45 ARG B N 1
ATOM 1976 C CA . ARG B 1 45 ? 12.969 -6.688 6.98 1 95.69 45 ARG B CA 1
ATOM 1977 C C . ARG B 1 45 ? 12.461 -6.551 8.414 1 95.69 45 ARG B C 1
ATOM 1979 O O . ARG B 1 45 ? 12.32 -7.547 9.125 1 95.69 45 ARG B O 1
ATOM 1986 N N . VAL B 1 46 ? 12.195 -5.344 8.852 1 92.31 46 VAL B N 1
ATOM 1987 C CA . VAL B 1 46 ? 11.562 -5 10.117 1 92.31 46 VAL B CA 1
ATOM 1988 C C . VAL B 1 46 ? 10.305 -4.168 9.852 1 92.31 46 VAL B C 1
ATOM 1990 O O . VAL B 1 46 ? 10.352 -2.938 9.898 1 92.31 46 VAL B O 1
ATOM 1993 N N . PRO B 1 47 ? 9.273 -4.852 9.617 1 85.31 47 PRO B N 1
ATOM 1994 C CA . PRO B 1 47 ? 8.094 -4.086 9.219 1 85.31 47 PRO B CA 1
ATOM 1995 C C . PRO B 1 47 ? 7.559 -3.195 10.336 1 85.31 47 PRO B C 1
ATOM 1997 O O . PRO B 1 47 ? 7.59 -3.584 11.508 1 85.31 47 PRO B O 1
ATOM 2000 N N . LEU B 1 48 ? 7.156 -1.988 9.961 1 94.69 48 LEU B N 1
ATOM 2001 C CA . LEU B 1 48 ? 6.527 -1.036 10.867 1 94.69 48 LEU B CA 1
ATOM 2002 C C . LEU B 1 48 ? 5.07 -1.412 11.125 1 94.69 48 LEU B C 1
ATOM 2004 O O . LEU B 1 48 ? 4.426 -2.031 10.273 1 94.69 48 LEU B O 1
ATOM 2008 N N . PRO B 1 49 ? 4.594 -1.04 12.297 1 93.5 49 PRO B N 1
ATOM 2009 C CA . PRO B 1 49 ? 3.164 -1.26 12.523 1 93.5 49 PRO B CA 1
ATOM 2010 C C . PRO B 1 49 ? 2.283 -0.383 11.633 1 93.5 49 PRO B C 1
ATOM 2012 O O . PRO B 1 49 ? 2.637 0.765 11.352 1 93.5 49 PRO B O 1
ATOM 2015 N N . ALA B 1 50 ? 1.149 -1.02 11.203 1 95.81 50 ALA B N 1
ATOM 2016 C CA . ALA B 1 50 ? 0.116 -0.212 10.562 1 95.81 50 ALA B CA 1
ATOM 2017 C C . ALA B 1 50 ? -0.429 0.843 11.516 1 95.81 50 ALA B C 1
ATOM 2019 O O . ALA B 1 50 ? -0.387 0.665 12.734 1 95.81 50 ALA B O 1
ATOM 2020 N N . VAL B 1 51 ? -0.963 1.943 10.961 1 96.31 51 VAL B N 1
ATOM 2021 C CA . VAL B 1 51 ? -1.604 2.93 11.82 1 96.31 51 VAL B CA 1
ATOM 2022 C C . VAL B 1 51 ? -2.881 2.342 12.422 1 96.31 51 VAL B C 1
ATOM 2024 O O . VAL B 1 51 ? -3.547 1.517 11.789 1 96.31 51 VAL B O 1
ATOM 2027 N N . THR B 1 52 ? -3.193 2.754 13.609 1 96.94 52 THR B N 1
ATOM 2028 C CA . THR B 1 52 ? -4.336 2.252 14.367 1 96.94 52 THR B CA 1
ATOM 2029 C C . THR B 1 52 ? -5.379 3.346 14.562 1 96.94 52 THR B C 1
ATOM 2031 O O . THR B 1 52 ? -5.145 4.504 14.211 1 96.94 52 THR B O 1
ATOM 2034 N N . GLU B 1 53 ? -6.473 2.908 15.07 1 96.88 53 GLU B N 1
ATOM 2035 C CA . GLU B 1 53 ? -7.477 3.906 15.43 1 96.88 53 GLU B CA 1
ATOM 2036 C C . GLU B 1 53 ? -6.926 4.91 16.438 1 96.88 53 GLU B C 1
ATOM 2038 O O . GLU B 1 53 ? -7.219 6.105 16.359 1 96.88 53 GLU B O 1
ATOM 2043 N N . ALA B 1 54 ? -6.176 4.391 17.406 1 97 54 ALA B N 1
ATOM 2044 C CA . ALA B 1 54 ? -5.566 5.262 18.406 1 97 54 ALA B CA 1
ATOM 2045 C C . ALA B 1 54 ? -4.602 6.25 17.766 1 97 54 ALA B C 1
ATOM 2047 O O . ALA B 1 54 ? -4.574 7.43 18.125 1 97 54 ALA B O 1
ATOM 2048 N N . PHE B 1 55 ? -3.816 5.812 16.828 1 97.88 55 PHE B N 1
ATOM 2049 C CA . PHE B 1 55 ? -2.926 6.684 16.078 1 97.88 55 PHE B CA 1
ATOM 2050 C C . PHE B 1 55 ? -3.715 7.785 15.375 1 97.88 55 PHE B C 1
ATOM 2052 O O . PHE B 1 55 ? -3.354 8.961 15.461 1 97.88 55 PHE B O 1
ATOM 2059 N N . VAL B 1 56 ? -4.77 7.371 14.656 1 96.5 56 VAL B N 1
ATOM 2060 C CA . VAL B 1 56 ? -5.578 8.328 13.898 1 96.5 56 VAL B CA 1
ATOM 2061 C C . VAL B 1 56 ? -6.172 9.367 14.852 1 96.5 56 VAL B C 1
ATOM 2063 O O . VAL B 1 56 ? -6.109 10.57 14.578 1 96.5 56 VAL B O 1
ATOM 2066 N N . ALA B 1 57 ? -6.719 8.891 15.969 1 96.06 57 ALA B N 1
ATOM 2067 C CA . ALA B 1 57 ? -7.293 9.797 16.953 1 96.06 57 ALA B CA 1
ATOM 2068 C C . ALA B 1 57 ? -6.25 10.789 17.469 1 96.06 57 ALA B C 1
ATOM 2070 O O . ALA B 1 57 ? -6.531 11.977 17.594 1 96.06 57 ALA B O 1
ATOM 2071 N N . ALA B 1 58 ? -5.086 10.281 17.734 1 98 58 ALA B N 1
ATOM 2072 C CA . ALA B 1 58 ? -4.016 11.125 18.25 1 98 58 ALA B CA 1
ATOM 2073 C C . ALA B 1 58 ? -3.541 12.117 17.188 1 98 58 ALA B C 1
ATOM 2075 O O . ALA B 1 58 ? -3.355 13.305 17.484 1 98 58 ALA B O 1
ATOM 2076 N N . ALA B 1 59 ? -3.361 11.656 15.984 1 96.75 59 ALA B N 1
ATOM 2077 C CA . ALA B 1 59 ? -2.818 12.461 14.898 1 96.75 59 ALA B CA 1
ATOM 2078 C C . ALA B 1 59 ? -3.77 13.594 14.523 1 96.75 59 ALA B C 1
ATOM 2080 O O . ALA B 1 59 ? -3.332 14.672 14.109 1 96.75 59 ALA B O 1
ATOM 2081 N N . PHE B 1 60 ? -5.078 13.359 14.734 1 93.5 60 PHE B N 1
ATOM 2082 C CA . PHE B 1 60 ? -6.078 14.336 14.312 1 93.5 60 PHE B CA 1
ATOM 2083 C C . PHE B 1 60 ? -6.727 15.008 15.516 1 93.5 60 PHE B C 1
ATOM 2085 O O . PHE B 1 60 ? -7.793 15.609 15.391 1 93.5 60 PHE B O 1
ATOM 2092 N N . HIS B 1 61 ? -6.098 14.844 16.625 1 94.94 61 HIS B N 1
ATOM 2093 C CA . HIS B 1 61 ? -6.621 15.531 17.797 1 94.94 61 HIS B CA 1
ATOM 2094 C C . HIS B 1 61 ? -6.766 17.031 17.547 1 94.94 61 HIS B C 1
ATOM 2096 O O . HIS B 1 61 ? -5.832 17.672 17.062 1 94.94 61 HIS B O 1
ATOM 2102 N N . PRO B 1 62 ? -7.887 17.547 17.875 1 91.75 62 PRO B N 1
ATOM 2103 C CA . PRO B 1 62 ? -8.148 18.953 17.531 1 91.75 62 PRO B CA 1
ATOM 2104 C C . PRO B 1 62 ? -7.219 19.922 18.266 1 91.75 62 PRO B C 1
ATOM 2106 O O . PRO B 1 62 ? -6.965 21.016 17.781 1 91.75 62 PRO B O 1
ATOM 2109 N N . GLN B 1 63 ? -6.777 19.531 19.516 1 95.38 63 GLN B N 1
ATOM 2110 C CA . GLN B 1 63 ? -5.816 20.312 20.281 1 95.38 63 GLN B CA 1
ATOM 2111 C C . GLN B 1 63 ? -4.543 19.516 20.547 1 95.38 63 GLN B C 1
ATOM 2113 O O . GLN B 1 63 ? -4.375 18.922 21.609 1 95.38 63 GLN B O 1
ATOM 2118 N N . PRO B 1 64 ? -3.691 19.562 19.609 1 93.81 64 PRO B N 1
ATOM 2119 C CA . PRO B 1 64 ? -2.49 18.734 19.703 1 93.81 64 PRO B CA 1
ATOM 2120 C C . PRO B 1 64 ? -1.725 18.938 21.016 1 93.81 64 PRO B C 1
ATOM 2122 O O . PRO B 1 64 ? -1.113 18 21.531 1 93.81 64 PRO B O 1
ATOM 2125 N N . GLU B 1 65 ? -1.8 20.141 21.594 1 94.5 65 GLU B N 1
ATOM 2126 C CA . GLU B 1 65 ? -1.078 20.453 22.812 1 94.5 65 GLU B CA 1
ATOM 2127 C C . GLU B 1 65 ? -1.714 19.766 24.031 1 94.5 65 GLU B C 1
ATOM 2129 O O . GLU B 1 65 ? -1.108 19.703 25.094 1 94.5 65 GLU B O 1
ATOM 2134 N N . GLN B 1 66 ? -2.863 19.281 23.828 1 97.12 66 GLN B N 1
ATOM 2135 C CA . GLN B 1 66 ? -3.6 18.688 24.938 1 97.12 66 GLN B CA 1
ATOM 2136 C C . GLN B 1 66 ? -3.66 17.172 24.812 1 97.12 66 GLN B C 1
ATOM 2138 O O . GLN B 1 66 ? -4.453 16.516 25.484 1 97.12 66 GLN B O 1
ATOM 2143 N N . ARG B 1 67 ? -2.877 16.641 23.938 1 97.5 67 ARG B N 1
ATOM 2144 C CA . ARG B 1 67 ? -2.834 15.195 23.797 1 97.5 67 ARG B CA 1
ATOM 2145 C C . ARG B 1 67 ? -2.445 14.531 25.125 1 97.5 67 ARG B C 1
ATOM 2147 O O . ARG B 1 67 ? -1.532 14.992 25.797 1 97.5 67 ARG B O 1
ATOM 2154 N N . SER B 1 68 ? -3.186 13.547 25.5 1 98.12 68 SER B N 1
ATOM 2155 C CA . SER B 1 68 ? -2.832 12.766 26.688 1 98.12 68 SER B CA 1
ATOM 2156 C C . SER B 1 68 ? -1.495 12.055 26.5 1 98.12 68 SER B C 1
ATOM 2158 O O . SER B 1 68 ? -0.966 12 25.391 1 98.12 68 SER B O 1
ATOM 2160 N N . LEU B 1 69 ? -0.939 11.555 27.578 1 98.12 69 LEU B N 1
ATOM 2161 C CA . LEU B 1 69 ? 0.297 10.789 27.516 1 98.12 69 LEU B CA 1
ATOM 2162 C C . LEU B 1 69 ? 0.122 9.562 26.625 1 98.12 69 LEU B C 1
ATOM 2164 O O . LEU B 1 69 ? 1.042 9.188 25.891 1 98.12 69 LEU B O 1
ATOM 2168 N N . ALA B 1 70 ? -1.053 9.016 26.688 1 98.38 70 ALA B N 1
ATOM 2169 C CA . ALA B 1 70 ? -1.347 7.852 25.859 1 98.38 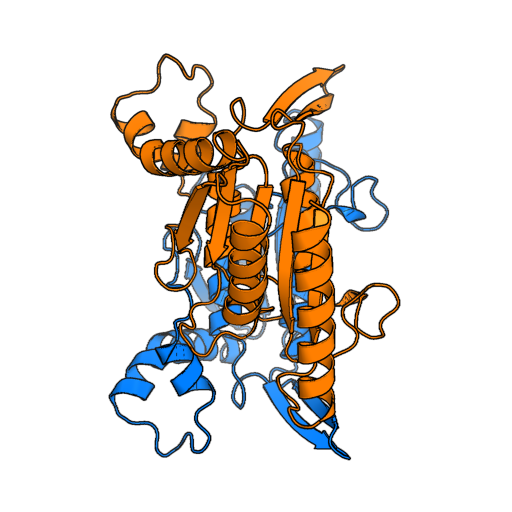70 ALA B CA 1
ATOM 2170 C C . ALA B 1 70 ? -1.342 8.227 24.375 1 98.38 70 ALA B C 1
ATOM 2172 O O . ALA B 1 70 ? -0.796 7.492 23.547 1 98.38 70 ALA B O 1
ATOM 2173 N N . MET B 1 71 ? -1.918 9.297 24.016 1 98.12 71 MET B N 1
ATOM 2174 C CA . MET B 1 71 ? -1.939 9.773 22.641 1 98.12 71 MET B CA 1
ATOM 2175 C C . MET B 1 71 ? -0.53 10.094 22.156 1 98.12 71 MET B C 1
ATOM 2177 O O . MET B 1 71 ? -0.191 9.82 21 1 98.12 71 MET B O 1
ATOM 2181 N N . GLN B 1 72 ? 0.257 10.688 23.016 1 98.19 72 GLN B N 1
ATOM 2182 C CA . GLN B 1 72 ? 1.644 10.977 22.656 1 98.19 72 GLN B CA 1
ATOM 2183 C C . GLN B 1 72 ? 2.42 9.688 22.391 1 98.19 72 GLN B C 1
ATOM 2185 O O . GLN B 1 72 ? 3.215 9.625 21.438 1 98.19 72 GLN B O 1
ATOM 2190 N N . ALA B 1 73 ? 2.184 8.719 23.219 1 98.38 73 ALA B N 1
ATOM 2191 C CA . ALA B 1 73 ? 2.828 7.422 23.031 1 98.38 73 ALA B CA 1
ATOM 2192 C C . ALA B 1 73 ? 2.416 6.793 21.703 1 98.38 73 ALA B C 1
ATOM 2194 O O . ALA B 1 73 ? 3.238 6.176 21.016 1 98.38 73 ALA B O 1
ATOM 2195 N N . ASP B 1 74 ? 1.173 6.961 21.312 1 97.81 74 ASP B N 1
ATOM 2196 C CA . ASP B 1 74 ? 0.652 6.41 20.062 1 97.81 74 ASP B CA 1
ATOM 2197 C C . ASP B 1 74 ? 1.339 7.047 18.859 1 97.81 74 ASP B C 1
ATOM 2199 O O . ASP B 1 74 ? 1.375 6.457 17.781 1 97.81 74 ASP B O 1
ATOM 2203 N N . LEU B 1 75 ? 1.894 8.25 19.031 1 98.44 75 LEU B N 1
ATOM 2204 C CA . LEU B 1 75 ? 2.49 8.984 17.922 1 98.44 75 LEU B CA 1
ATOM 2205 C C . LEU B 1 75 ? 4.012 8.914 17.969 1 98.44 75 LEU B C 1
ATOM 2207 O O . LEU B 1 75 ? 4.695 9.43 17.094 1 98.44 75 LEU B O 1
ATOM 2211 N N . ALA B 1 76 ? 4.59 8.258 18.969 1 98.56 76 ALA B N 1
ATOM 2212 C CA . ALA B 1 76 ? 6.02 8.336 19.25 1 98.56 76 ALA B CA 1
ATOM 2213 C C . ALA B 1 76 ? 6.836 7.824 18.062 1 98.56 76 ALA B C 1
ATOM 2215 O O . ALA B 1 76 ? 7.805 8.469 17.656 1 98.56 76 ALA B O 1
ATOM 2216 N N . LEU B 1 77 ? 6.461 6.68 17.562 1 98.31 77 LEU B N 1
ATOM 2217 C CA . LEU B 1 77 ? 7.168 6.148 16.406 1 98.31 77 LEU B CA 1
ATOM 2218 C C . LEU B 1 77 ? 7.059 7.094 15.219 1 98.31 77 LEU B C 1
ATOM 2220 O O . LEU B 1 77 ? 8.055 7.371 14.547 1 98.31 77 LEU B O 1
ATOM 2224 N N . SER B 1 78 ? 5.844 7.52 14.961 1 98.56 78 SER B N 1
ATOM 2225 C CA . SER B 1 78 ? 5.621 8.477 13.883 1 98.56 78 SER B CA 1
ATOM 2226 C C . SER B 1 78 ? 6.492 9.719 14.055 1 98.56 78 SER B C 1
ATOM 2228 O O . SER B 1 78 ? 7.109 10.18 13.094 1 98.56 78 SER B O 1
ATOM 2230 N N . ASP B 1 79 ? 6.531 10.234 15.266 1 98.62 79 ASP B N 1
ATOM 2231 C CA . ASP B 1 79 ? 7.363 11.398 15.555 1 98.62 79 ASP B CA 1
ATOM 2232 C C . ASP B 1 79 ? 8.828 11.109 15.234 1 98.62 79 ASP B C 1
ATOM 2234 O O . ASP B 1 79 ? 9.531 11.969 14.688 1 98.62 79 ASP B O 1
ATOM 2238 N N . GLN B 1 80 ? 9.25 9.945 15.594 1 98.69 80 GLN B N 1
ATOM 2239 C CA . GLN B 1 80 ? 10.617 9.547 15.289 1 98.69 80 GLN B CA 1
ATOM 2240 C C . GLN B 1 80 ? 10.859 9.516 13.781 1 98.69 80 GLN B C 1
ATOM 2242 O O . GLN B 1 80 ? 11.852 10.07 13.297 1 98.69 80 GLN B O 1
ATOM 2247 N N . LEU B 1 81 ? 10.016 8.891 13.078 1 98.69 81 LEU B N 1
ATOM 2248 C CA . LEU B 1 81 ? 10.156 8.742 11.641 1 98.69 81 LEU B CA 1
ATOM 2249 C C . LEU B 1 81 ? 10.102 10.102 10.945 1 98.69 81 LEU B C 1
ATOM 2251 O O . LEU B 1 81 ? 10.883 10.367 10.023 1 98.69 81 LEU B O 1
ATOM 2255 N N . VAL B 1 82 ? 9.18 10.93 11.352 1 98.62 82 VAL B N 1
ATOM 2256 C CA . VAL B 1 82 ? 9.062 12.273 10.812 1 98.62 82 VAL B CA 1
ATOM 2257 C C . VAL B 1 82 ? 10.344 13.062 11.094 1 98.62 82 VAL B C 1
ATOM 2259 O O . VAL B 1 82 ? 10.828 13.805 10.242 1 98.62 82 VAL B O 1
ATOM 2262 N N . GLY B 1 83 ? 10.875 12.898 12.305 1 98.5 83 GLY B N 1
ATOM 2263 C CA . GLY B 1 83 ? 12.133 13.539 12.648 1 98.5 83 GLY B CA 1
ATOM 2264 C C . GLY B 1 83 ? 13.273 13.141 11.727 1 98.5 83 GLY B C 1
ATOM 2265 O O . GLY B 1 83 ? 14.047 13.992 11.289 1 98.5 83 GLY B O 1
ATOM 2266 N N . GLU B 1 84 ? 13.375 11.844 11.414 1 98.5 84 GLU B N 1
ATOM 2267 C CA . GLU B 1 84 ? 14.375 11.359 10.469 1 98.5 84 GLU B CA 1
ATOM 2268 C C . GLU B 1 84 ? 14.227 12.039 9.109 1 98.5 84 GLU B C 1
ATOM 2270 O O . GLU B 1 84 ? 15.219 12.422 8.492 1 98.5 84 GLU B O 1
ATOM 2275 N N . LEU B 1 85 ? 13 12.203 8.711 1 98.44 85 LEU B N 1
ATOM 2276 C CA . LEU B 1 85 ? 12.703 12.82 7.426 1 98.44 85 LEU B CA 1
ATOM 2277 C C . LEU B 1 85 ? 13.07 14.297 7.43 1 98.44 85 LEU B C 1
ATOM 2279 O O . LEU B 1 85 ? 13.719 14.789 6.5 1 98.44 85 LEU B O 1
ATOM 2283 N N . PHE B 1 86 ? 12.742 14.992 8.484 1 97.81 86 PHE B N 1
ATOM 2284 C CA . PHE B 1 86 ? 13.055 16.406 8.602 1 97.81 86 PHE B CA 1
ATOM 2285 C C . PHE B 1 86 ? 14.562 16.641 8.633 1 97.81 86 PHE B C 1
ATOM 2287 O O . PHE B 1 86 ? 15.055 17.641 8.117 1 97.81 86 PHE B O 1
ATOM 2294 N N . ASP B 1 87 ? 15.25 15.688 9.156 1 97.31 87 ASP B N 1
ATOM 2295 C CA . ASP B 1 87 ? 16.688 15.812 9.344 1 97.31 87 ASP B CA 1
ATOM 2296 C C . ASP B 1 87 ? 17.438 15.492 8.047 1 97.31 87 ASP B C 1
ATOM 2298 O O . ASP B 1 87 ? 18.672 15.586 7.996 1 97.31 87 ASP B O 1
ATOM 2302 N N . SER B 1 88 ? 16.734 15.211 7.004 1 97.94 88 SER B N 1
ATOM 2303 C CA . SER B 1 88 ? 17.406 14.781 5.781 1 97.94 88 SER B CA 1
ATOM 2304 C C . SER B 1 88 ? 17.203 15.781 4.648 1 97.94 88 SER B C 1
ATOM 2306 O O . SER B 1 88 ? 16.203 16.5 4.629 1 97.94 88 SER B O 1
ATOM 2308 N N . ASP B 1 89 ? 18.172 15.82 3.709 1 97.31 89 ASP B N 1
ATOM 2309 C CA . ASP B 1 89 ? 18.078 16.641 2.5 1 97.31 89 ASP B CA 1
ATOM 2310 C C . ASP B 1 89 ? 17.672 15.789 1.298 1 97.31 89 ASP B C 1
ATOM 2312 O O . ASP B 1 89 ? 17.016 16.281 0.372 1 97.31 89 ASP B O 1
ATOM 2316 N N . LEU B 1 90 ? 18.078 14.562 1.317 1 98.06 90 LEU B N 1
ATOM 2317 C CA . LEU B 1 90 ? 17.781 13.594 0.264 1 98.06 90 LEU B CA 1
ATOM 2318 C C . LEU B 1 90 ? 17.188 12.32 0.847 1 98.06 90 LEU B C 1
ATOM 2320 O O . LEU B 1 90 ? 17.75 11.727 1.769 1 98.06 90 LEU B O 1
ATOM 2324 N N . LEU B 1 91 ? 16.031 12.016 0.359 1 98.81 91 LEU B N 1
ATOM 2325 C CA . LEU B 1 91 ? 15.367 10.758 0.697 1 98.81 91 LEU B CA 1
ATOM 2326 C C . LEU B 1 91 ? 15.625 9.711 -0.379 1 98.81 91 LEU B C 1
ATOM 2328 O O . LEU B 1 91 ? 15.32 9.93 -1.553 1 98.81 91 LEU B O 1
ATOM 2332 N N . VAL B 1 92 ? 16.281 8.594 -0.045 1 98.88 92 VAL B N 1
ATOM 2333 C CA . VAL B 1 92 ? 16.484 7.469 -0.956 1 98.88 92 VAL B CA 1
ATOM 2334 C C . VAL B 1 92 ? 15.602 6.293 -0.539 1 98.88 92 VAL B C 1
ATOM 2336 O O . VAL B 1 92 ? 15.758 5.754 0.559 1 98.88 92 VAL B O 1
ATOM 2339 N N . ILE B 1 93 ? 14.688 5.949 -1.381 1 98.94 93 ILE B N 1
ATOM 2340 C CA . ILE B 1 93 ? 13.82 4.801 -1.129 1 98.94 93 ILE B CA 1
ATOM 2341 C C . ILE B 1 93 ? 14.18 3.664 -2.082 1 98.94 93 ILE B C 1
ATOM 2343 O O . ILE B 1 93 ? 14.078 3.812 -3.303 1 98.94 93 ILE B O 1
ATOM 2347 N N . SER B 1 94 ? 14.672 2.602 -1.585 1 98.88 94 SER B N 1
ATOM 2348 C CA . SER B 1 94 ? 14.805 1.381 -2.373 1 98.88 94 SER B CA 1
ATOM 2349 C C . SER B 1 94 ? 13.625 0.445 -2.148 1 98.88 94 SER B C 1
ATOM 2351 O O . SER B 1 94 ? 13.305 0.101 -1.009 1 98.88 94 SER B O 1
ATOM 2353 N N . THR B 1 95 ? 13.008 0.024 -3.205 1 98.81 95 THR B N 1
ATOM 2354 C CA . THR B 1 95 ? 11.797 -0.777 -3.035 1 98.81 95 THR B CA 1
ATOM 2355 C C . THR B 1 95 ? 11.57 -1.673 -4.25 1 98.81 95 THR B C 1
ATOM 2357 O O . THR B 1 95 ? 11.641 -1.211 -5.391 1 98.81 95 THR B O 1
ATOM 2360 N N . PRO B 1 96 ? 11.305 -2.982 -4.016 1 98.38 96 PRO B N 1
ATOM 2361 C CA . PRO B 1 96 ? 10.75 -3.777 -5.109 1 98.38 96 PRO B CA 1
ATOM 2362 C C . PRO B 1 96 ? 9.312 -3.396 -5.441 1 98.38 96 PRO B C 1
ATOM 2364 O O . PRO B 1 96 ? 8.68 -2.639 -4.699 1 98.38 96 PRO B O 1
ATOM 2367 N N . MET B 1 97 ? 8.883 -3.787 -6.629 1 98.44 97 MET B N 1
ATOM 2368 C CA . MET B 1 97 ? 7.457 -3.775 -6.934 1 98.44 97 MET B CA 1
ATOM 2369 C C . MET B 1 97 ? 6.812 -5.109 -6.57 1 98.44 97 MET B C 1
ATOM 2371 O O . MET B 1 97 ? 7.184 -6.152 -7.117 1 98.44 97 MET B O 1
ATOM 2375 N N . TYR B 1 98 ? 5.906 -5.141 -5.594 1 98.06 98 TYR B N 1
ATOM 2376 C CA . TYR B 1 98 ? 5.125 -6.312 -5.211 1 98.06 98 TYR B CA 1
ATOM 2377 C C . TYR B 1 98 ? 3.66 -6.137 -5.594 1 98.06 98 TYR B C 1
ATOM 2379 O O . TYR B 1 98 ? 2.988 -5.227 -5.098 1 98.06 98 TYR B O 1
ATOM 2387 N N . ASN B 1 99 ? 3.283 -6.996 -6.516 1 98.25 99 ASN B N 1
ATOM 2388 C CA . ASN B 1 99 ? 1.884 -6.996 -6.926 1 98.25 99 ASN B CA 1
ATOM 2389 C C . ASN B 1 99 ? 1.433 -5.613 -7.383 1 98.25 99 ASN B C 1
ATOM 2391 O O . ASN B 1 99 ? 0.411 -5.105 -6.918 1 98.25 99 ASN B O 1
ATOM 2395 N N . PHE B 1 100 ? 2.291 -4.957 -8.203 1 98.69 100 PHE B N 1
ATOM 2396 C CA . PHE B 1 100 ? 2.043 -3.744 -8.977 1 98.69 100 PHE B CA 1
ATOM 2397 C C . PHE B 1 100 ? 2.119 -2.51 -8.086 1 98.69 100 PHE B C 1
ATOM 2399 O O . PHE B 1 100 ? 1.774 -1.406 -8.516 1 98.69 100 PHE B O 1
ATOM 2406 N N . SER B 1 101 ? 2.502 -2.607 -6.844 1 98.75 101 SER B N 1
ATOM 2407 C CA . SER B 1 101 ? 2.701 -1.512 -5.902 1 98.75 101 SER B CA 1
ATOM 2408 C C . SER B 1 101 ? 3.896 -1.775 -4.992 1 98.75 101 SER B C 1
ATOM 2410 O O . SER B 1 101 ? 4.766 -2.586 -5.32 1 98.75 101 SER B O 1
ATOM 2412 N N . VAL B 1 102 ? 4.051 -0.987 -3.939 1 98.69 102 VAL B N 1
ATOM 2413 C CA . VAL B 1 102 ? 5.16 -1.127 -3.004 1 98.69 102 VAL B CA 1
ATOM 2414 C C . VAL B 1 102 ? 4.824 -2.182 -1.952 1 98.69 102 VAL B C 1
ATOM 2416 O O . VAL B 1 102 ? 3.654 -2.525 -1.763 1 98.69 102 VAL B O 1
ATOM 2419 N N . PRO B 1 103 ? 5.863 -2.709 -1.271 1 98.12 103 PRO B N 1
ATOM 2420 C CA . PRO B 1 103 ? 5.586 -3.584 -0.128 1 98.12 103 PRO B CA 1
ATOM 2421 C C . PRO B 1 103 ? 4.789 -2.887 0.971 1 98.12 103 PRO B C 1
ATOM 2423 O O . PRO B 1 103 ? 4.891 -1.669 1.136 1 98.12 103 PRO B O 1
ATOM 2426 N N . SER B 1 104 ? 4.059 -3.674 1.752 1 97.88 104 SER B N 1
ATOM 2427 C CA . SER B 1 104 ? 3.152 -3.125 2.756 1 97.88 104 SER B CA 1
ATOM 2428 C C . SER B 1 104 ? 3.916 -2.346 3.822 1 97.88 104 SER B C 1
ATOM 2430 O O . SER B 1 104 ? 3.396 -1.378 4.379 1 97.88 104 SER B O 1
ATOM 2432 N N . GLY B 1 105 ? 5.156 -2.793 4.086 1 97.81 105 GLY B N 1
ATOM 2433 C CA . GLY B 1 105 ? 5.945 -2.066 5.066 1 97.81 105 GLY B CA 1
ATOM 2434 C C . GLY B 1 105 ? 6.23 -0.632 4.66 1 97.81 105 GLY B C 1
ATOM 2435 O O . GLY B 1 105 ? 6.219 0.269 5.504 1 97.81 105 GLY B O 1
ATOM 2436 N N . LEU B 1 106 ? 6.508 -0.425 3.4 1 98.62 106 LEU B N 1
ATOM 2437 C CA . LEU B 1 106 ? 6.738 0.929 2.908 1 98.62 106 LEU B CA 1
ATOM 2438 C C . LEU B 1 106 ? 5.453 1.746 2.938 1 98.62 106 LEU B C 1
ATOM 2440 O O . LEU B 1 106 ? 5.477 2.941 3.236 1 98.62 106 LEU B O 1
ATOM 2444 N N . LYS B 1 107 ? 4.328 1.134 2.623 1 98.38 107 LYS B N 1
ATOM 2445 C CA . LYS B 1 107 ? 3.043 1.814 2.746 1 98.38 107 LYS B CA 1
ATOM 2446 C C . LYS B 1 107 ? 2.789 2.254 4.188 1 98.38 107 LYS B C 1
ATOM 2448 O O . LYS B 1 107 ? 2.271 3.348 4.426 1 98.38 107 LYS B O 1
ATOM 2453 N N . ALA B 1 108 ? 3.096 1.388 5.094 1 98.31 108 ALA B N 1
ATOM 2454 C CA . ALA B 1 108 ? 2.943 1.736 6.504 1 98.31 108 ALA B CA 1
ATOM 2455 C C . ALA B 1 108 ? 3.822 2.928 6.875 1 98.31 108 ALA B C 1
ATOM 2457 O O . ALA B 1 108 ? 3.406 3.803 7.637 1 98.31 108 ALA B O 1
ATOM 2458 N N . TRP B 1 109 ? 5.031 2.953 6.367 1 98.75 109 TRP B N 1
ATOM 2459 C CA . TRP B 1 109 ? 5.953 4.055 6.625 1 98.75 109 TRP B CA 1
ATOM 2460 C C . TRP B 1 109 ? 5.379 5.375 6.125 1 98.75 109 TRP B C 1
ATOM 2462 O O . TRP B 1 109 ? 5.387 6.375 6.848 1 98.75 109 TRP B O 1
ATOM 2472 N N . ILE B 1 110 ? 4.844 5.371 4.93 1 98.81 110 ILE B N 1
ATOM 2473 C CA . ILE B 1 110 ? 4.234 6.574 4.371 1 98.81 110 ILE B CA 1
ATOM 2474 C C . ILE B 1 110 ? 3.066 7.02 5.25 1 98.81 110 ILE B C 1
ATOM 2476 O O . ILE B 1 110 ? 2.902 8.211 5.52 1 98.81 110 ILE B O 1
ATOM 2480 N N . ASP B 1 111 ? 2.252 6.074 5.699 1 98.31 111 ASP B N 1
ATOM 2481 C CA . ASP B 1 111 ? 1.099 6.41 6.527 1 98.31 111 ASP B CA 1
ATOM 2482 C C . ASP B 1 111 ? 1.535 7.035 7.852 1 98.31 111 ASP B C 1
ATOM 2484 O O . ASP B 1 111 ? 0.8 7.828 8.438 1 98.31 111 ASP B O 1
ATOM 2488 N N . GLN B 1 112 ? 2.703 6.66 8.289 1 98.38 112 GLN B N 1
ATOM 2489 C CA . GLN B 1 112 ? 3.24 7.199 9.539 1 98.38 112 GLN B CA 1
ATOM 2490 C C . GLN B 1 112 ? 3.75 8.625 9.344 1 98.38 112 GLN B C 1
ATOM 2492 O O . GLN B 1 112 ? 3.635 9.453 10.25 1 98.38 112 GLN B O 1
ATOM 2497 N N . ILE B 1 113 ? 4.27 8.969 8.18 1 98.69 113 ILE B N 1
ATOM 2498 C CA . ILE B 1 113 ? 5.008 10.227 8.078 1 98.69 113 ILE B CA 1
ATOM 2499 C C . ILE B 1 113 ? 4.102 11.312 7.508 1 98.69 113 ILE B C 1
ATOM 2501 O O . ILE B 1 113 ? 4.434 12.5 7.562 1 98.69 113 ILE B O 1
ATOM 2505 N N . VAL B 1 114 ? 2.979 10.961 6.848 1 98.44 114 VAL B N 1
ATOM 2506 C CA . VAL B 1 114 ? 2.014 11.961 6.398 1 98.44 114 VAL B CA 1
ATOM 2507 C C . VAL B 1 114 ? 1.133 12.391 7.57 1 98.44 114 VAL B C 1
ATOM 2509 O O . VAL B 1 114 ? 0.188 11.688 7.934 1 98.44 114 VAL B O 1
ATOM 2512 N N . ARG B 1 115 ? 1.473 13.516 8.188 1 97.5 115 ARG B N 1
ATOM 2513 C CA . ARG B 1 115 ? 0.924 13.945 9.469 1 97.5 115 ARG B CA 1
ATOM 2514 C C . ARG B 1 115 ? 0.361 15.359 9.375 1 97.5 115 ARG B C 1
ATOM 2516 O O . ARG B 1 115 ? 1.091 16.312 9.07 1 97.5 115 ARG B O 1
ATOM 2523 N N . LEU B 1 116 ? -0.903 15.469 9.648 1 95.19 116 LEU B N 1
ATOM 2524 C CA . LEU B 1 116 ? -1.532 16.781 9.688 1 95.19 116 LEU B CA 1
ATOM 2525 C C . LEU B 1 116 ? -0.86 17.672 10.727 1 95.19 116 LEU B C 1
ATOM 2527 O O . LEU B 1 116 ? -0.645 17.266 11.867 1 95.19 116 LEU B O 1
ATOM 2531 N N . GLY B 1 117 ? -0.545 18.812 10.32 1 95.69 117 GLY B N 1
ATOM 2532 C CA . GLY B 1 117 ? 0.079 19.781 11.211 1 95.69 117 GLY B CA 1
ATOM 2533 C C . GLY B 1 117 ? 1.574 19.578 11.359 1 95.69 117 GLY B C 1
ATOM 2534 O O . GLY B 1 117 ? 2.248 20.344 12.039 1 95.69 117 GLY B O 1
ATOM 2535 N N . VAL B 1 118 ? 2.096 18.547 10.773 1 97.5 118 VAL B N 1
ATOM 2536 C CA . VAL B 1 118 ? 3.512 18.234 10.922 1 97.5 118 VAL B CA 1
ATOM 2537 C C . VAL B 1 118 ? 4.184 18.203 9.555 1 97.5 118 VAL B C 1
ATOM 2539 O O . VAL B 1 118 ? 5.062 19.016 9.273 1 97.5 118 VAL B O 1
ATOM 2542 N N . THR B 1 119 ? 3.711 17.344 8.641 1 98.44 119 THR B N 1
ATOM 2543 C CA . THR B 1 119 ? 4.328 17.266 7.324 1 98.44 119 THR B CA 1
ATOM 2544 C C . THR B 1 119 ? 3.418 17.891 6.27 1 98.44 119 THR B C 1
ATOM 2546 O O . THR B 1 119 ? 3.852 18.156 5.145 1 98.44 119 THR B O 1
ATOM 2549 N N . PHE B 1 120 ? 2.203 18.062 6.516 1 97.12 120 PHE B N 1
ATOM 2550 C CA . PHE B 1 120 ? 1.304 18.875 5.711 1 97.12 120 PHE B CA 1
ATOM 2551 C C . PHE B 1 120 ? 0.299 19.609 6.594 1 97.12 120 PHE B C 1
ATOM 2553 O O . PHE B 1 120 ? 0.158 19.297 7.777 1 97.12 120 PHE B O 1
ATOM 2560 N N . ASP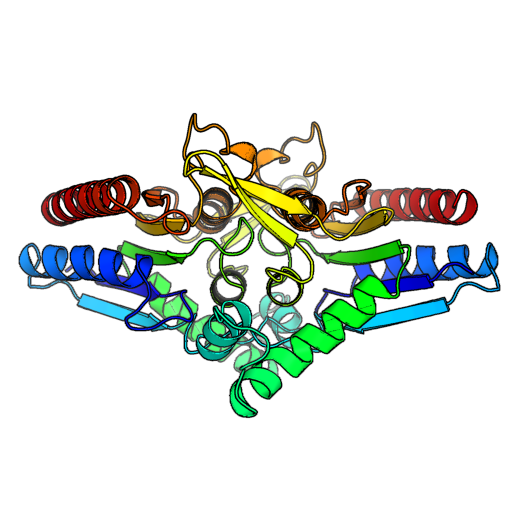 B 1 121 ? -0.356 20.578 6.031 1 94.25 121 ASP B N 1
ATOM 2561 C CA . ASP B 1 121 ? -1.453 21.281 6.68 1 94.25 121 ASP B CA 1
ATOM 2562 C C . ASP B 1 121 ? -2.535 21.656 5.672 1 94.25 121 ASP B C 1
ATOM 2564 O O . ASP B 1 121 ? -2.432 21.328 4.488 1 94.25 121 ASP B O 1
ATOM 2568 N N . PHE B 1 122 ? -3.67 22.062 6.207 1 86.94 122 PHE B N 1
ATOM 2569 C CA . PHE B 1 122 ? -4.688 22.562 5.297 1 86.94 122 PHE B CA 1
ATOM 2570 C C . PHE B 1 122 ? -5.395 23.766 5.891 1 86.94 122 PHE B C 1
ATOM 2572 O O . PHE B 1 122 ? -5.34 24 7.102 1 86.94 122 PHE B O 1
ATOM 2579 N N . VAL B 1 123 ? -5.836 24.625 5.062 1 83.06 123 VAL B N 1
ATOM 2580 C CA . VAL B 1 123 ? -6.699 25.734 5.434 1 83.06 123 VAL B CA 1
ATOM 2581 C C . VAL B 1 123 ? -8.047 25.609 4.723 1 83.06 123 VAL B C 1
ATOM 2583 O O . VAL B 1 123 ? -8.117 25.078 3.609 1 83.06 123 VAL B O 1
ATOM 2586 N N . LEU B 1 124 ? -9.023 25.922 5.441 1 78 124 LEU B N 1
ATOM 2587 C CA . LEU B 1 124 ? -10.344 25.922 4.816 1 78 124 LEU B CA 1
ATOM 2588 C C . LEU B 1 124 ? -10.57 27.219 4.035 1 78 124 LEU B C 1
ATOM 2590 O O . LEU B 1 124 ? -10.422 28.312 4.582 1 78 124 LEU B O 1
ATOM 2594 N N . ASP B 1 125 ? -10.633 27.047 2.768 1 77.94 125 ASP B N 1
ATOM 2595 C CA . ASP B 1 125 ? -10.992 28.172 1.897 1 77.94 125 ASP B CA 1
ATOM 2596 C C . ASP B 1 125 ? -12.398 27.984 1.328 1 77.94 125 ASP B C 1
ATOM 2598 O O . ASP B 1 125 ? -12.617 27.156 0.445 1 77.94 125 ASP B O 1
ATOM 2602 N N . ASN B 1 126 ? -13.352 28.75 1.746 1 76.62 126 ASN B N 1
ATOM 2603 C CA . ASN B 1 126 ? -14.75 28.656 1.351 1 76.62 126 ASN B CA 1
ATOM 2604 C C . ASN B 1 126 ? -15.281 27.234 1.516 1 76.62 126 ASN B C 1
ATOM 2606 O O . ASN B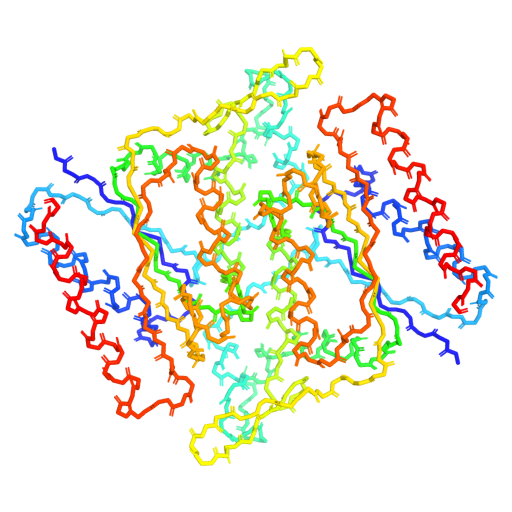 1 126 ? -15.93 26.703 0.614 1 76.62 126 ASN B O 1
ATOM 2610 N N . GLY B 1 127 ? -14.875 26.672 2.533 1 69.44 127 GLY B N 1
ATOM 2611 C CA . GLY B 1 127 ? -15.398 25.359 2.877 1 69.44 127 GLY B CA 1
ATOM 2612 C C . GLY B 1 127 ? -14.633 24.219 2.221 1 69.44 127 GLY B C 1
ATOM 2613 O O . GLY B 1 127 ? -14.93 23.047 2.453 1 69.44 127 GLY B O 1
ATOM 2614 N N . VAL B 1 128 ? -13.758 24.734 1.383 1 72.38 128 VAL B N 1
ATOM 2615 C CA . VAL B 1 128 ? -12.984 23.703 0.7 1 72.38 128 VAL B CA 1
ATOM 2616 C C . VAL B 1 128 ? -11.578 23.641 1.292 1 72.38 128 VAL B C 1
ATOM 2618 O O . VAL B 1 128 ? -10.906 24.656 1.434 1 72.38 128 VAL B O 1
ATOM 2621 N N . ALA B 1 129 ? -11.148 22.422 1.637 1 76.12 129 ALA B N 1
ATOM 2622 C CA . ALA B 1 129 ? -9.812 22.234 2.213 1 76.12 129 ALA B CA 1
ATOM 2623 C C . ALA B 1 129 ? -8.727 22.469 1.169 1 76.12 129 ALA B C 1
ATOM 2625 O O . ALA B 1 129 ? -8.766 21.891 0.084 1 76.12 129 ALA B O 1
ATOM 2626 N N . GLN B 1 130 ? -7.855 23.422 1.474 1 83.06 130 GLN B N 1
ATOM 2627 C CA . GLN B 1 130 ? -6.648 23.641 0.684 1 83.06 130 GLN B CA 1
ATOM 2628 C C . GLN B 1 130 ? -5.414 23.109 1.409 1 83.06 130 GLN B C 1
ATOM 2630 O O . GLN B 1 130 ? -5.02 23.641 2.447 1 83.06 130 GLN B O 1
ATOM 2635 N N . TYR B 1 131 ? -4.812 22.125 0.784 1 88.56 131 TYR B N 1
ATOM 2636 C CA . TYR B 1 131 ? -3.693 21.469 1.44 1 88.56 131 TYR B CA 1
ATOM 2637 C C . TYR B 1 131 ? -2.385 22.188 1.161 1 88.56 131 TYR B C 1
ATOM 2639 O O . TYR B 1 131 ? -2.182 22.719 0.064 1 88.56 131 TYR B O 1
ATOM 2647 N N . ARG B 1 132 ? -1.585 22.281 2.172 1 94 132 ARG B N 1
ATOM 2648 C CA . ARG B 1 132 ? -0.274 22.922 2.1 1 94 132 ARG B CA 1
ATOM 2649 C C . ARG B 1 132 ? 0.823 21.969 2.57 1 94 132 ARG B C 1
ATOM 2651 O O . ARG B 1 132 ? 0.803 21.5 3.711 1 94 132 ARG B O 1
ATOM 2658 N N . PRO B 1 133 ? 1.778 21.641 1.693 1 96.75 133 PRO B N 1
ATOM 2659 C CA . PRO B 1 133 ? 2.91 20.812 2.119 1 96.75 133 PRO B CA 1
ATOM 2660 C C . PRO B 1 133 ? 3.854 21.547 3.068 1 96.75 133 PRO B C 1
ATOM 2662 O O . PRO B 1 133 ? 4.004 22.766 2.973 1 96.75 133 PRO B O 1
ATOM 2665 N N . LEU B 1 134 ? 4.48 20.797 3.953 1 97.06 134 LEU B N 1
ATOM 2666 C CA . LEU B 1 134 ? 5.309 21.453 4.957 1 97.06 134 LEU B CA 1
ATOM 2667 C C . LEU B 1 134 ? 6.77 21.031 4.824 1 97.06 134 LEU B C 1
ATOM 2669 O O . LEU B 1 134 ? 7.641 21.562 5.516 1 97.06 134 LEU B O 1
ATOM 2673 N N . LEU B 1 135 ? 7.027 20.047 3.947 1 95.94 135 LEU B N 1
ATOM 2674 C CA . LEU B 1 135 ? 8.398 19.656 3.664 1 95.94 135 LEU B CA 1
ATOM 2675 C C . LEU B 1 135 ? 8.883 20.25 2.352 1 95.94 135 LEU B C 1
ATOM 2677 O O . LEU B 1 135 ? 8.219 20.125 1.319 1 95.94 135 LEU B O 1
ATOM 2681 N N . ARG B 1 136 ? 9.656 21.281 2.379 1 90.69 136 ARG B N 1
ATOM 2682 C CA . ARG B 1 136 ? 10.148 21.906 1.159 1 90.69 136 ARG B CA 1
ATOM 2683 C C . ARG B 1 136 ? 11.664 21.781 1.055 1 90.69 136 ARG B C 1
ATOM 2685 O O . ARG B 1 136 ? 12.344 21.594 2.062 1 90.69 136 ARG B O 1
ATOM 2692 N N . GLY B 1 137 ? 12.102 21.781 -0.169 1 93.44 137 GLY B N 1
ATOM 2693 C CA . GLY B 1 137 ? 13.531 21.844 -0.41 1 93.44 137 GLY B CA 1
ATOM 2694 C C . GLY B 1 137 ? 14.203 20.484 -0.368 1 93.44 137 GLY B C 1
ATOM 2695 O O . GLY B 1 137 ? 15.43 20.391 -0.338 1 93.44 137 GLY B O 1
ATOM 2696 N N . LYS B 1 138 ? 13.445 19.438 -0.275 1 96.31 138 LYS B N 1
ATOM 2697 C CA . LYS B 1 138 ? 14 18.094 -0.247 1 96.31 138 LYS B CA 1
ATOM 2698 C C . LYS B 1 138 ? 13.836 17.406 -1.598 1 96.31 138 LYS B C 1
ATOM 2700 O O . LYS B 1 138 ? 12.938 17.75 -2.373 1 96.31 138 LYS B O 1
ATOM 2705 N N . ARG B 1 139 ? 14.75 16.484 -1.841 1 97.5 139 ARG B N 1
ATOM 2706 C CA . ARG B 1 139 ? 14.672 15.648 -3.029 1 97.5 139 ARG B CA 1
ATOM 2707 C C . ARG B 1 139 ? 14.508 14.18 -2.65 1 97.5 139 ARG B C 1
ATOM 2709 O O . ARG B 1 139 ? 14.836 13.781 -1.533 1 97.5 139 ARG B O 1
ATOM 2716 N N . ALA B 1 140 ? 13.969 13.438 -3.592 1 98.69 140 ALA B N 1
ATOM 2717 C CA . ALA B 1 140 ? 13.844 12 -3.371 1 98.69 140 ALA B CA 1
ATOM 2718 C C . ALA B 1 140 ? 14.375 11.219 -4.57 1 98.69 140 ALA B C 1
ATOM 2720 O O . ALA B 1 140 ? 14.219 11.641 -5.715 1 98.69 140 ALA B O 1
ATOM 2721 N N . LEU B 1 141 ? 15.023 10.164 -4.312 1 98.88 141 LEU B N 1
ATOM 2722 C CA . LEU B 1 141 ? 15.43 9.148 -5.281 1 98.88 141 LEU B CA 1
ATOM 2723 C C . LEU B 1 141 ? 14.766 7.812 -4.973 1 98.88 141 LEU B C 1
ATOM 2725 O O . LEU B 1 141 ? 14.938 7.266 -3.881 1 98.88 141 LEU B O 1
ATOM 2729 N N . ILE B 1 142 ? 13.977 7.375 -5.895 1 98.94 142 ILE B N 1
ATOM 2730 C CA . ILE B 1 142 ? 13.375 6.051 -5.781 1 98.94 142 ILE B CA 1
ATOM 2731 C C . ILE B 1 142 ? 14.156 5.055 -6.633 1 98.94 142 ILE B C 1
ATOM 2733 O O . ILE B 1 142 ? 14.305 5.242 -7.844 1 98.94 142 ILE B O 1
ATOM 2737 N N . VAL B 1 143 ? 14.734 4.074 -6.012 1 98.94 143 VAL B N 1
ATOM 2738 C CA . VAL B 1 143 ? 15.414 2.965 -6.664 1 98.94 143 VAL B CA 1
ATOM 2739 C C . VAL B 1 143 ? 14.547 1.71 -6.598 1 98.94 143 VAL B C 1
ATOM 2741 O O . VAL B 1 143 ? 14.297 1.182 -5.512 1 98.94 143 VAL B O 1
ATOM 2744 N N . THR B 1 144 ? 14.117 1.216 -7.773 1 98.88 144 THR B N 1
ATOM 2745 C CA . THR B 1 144 ? 13.117 0.159 -7.73 1 98.88 144 THR B CA 1
ATOM 2746 C C . THR B 1 144 ? 13.484 -0.976 -8.68 1 98.88 144 THR B C 1
ATOM 2748 O O . THR B 1 144 ? 14.148 -0.751 -9.695 1 98.88 144 THR B O 1
ATOM 2751 N N . SER B 1 145 ? 13.18 -2.152 -8.242 1 98.19 145 SER B N 1
ATOM 2752 C CA . SER B 1 145 ? 13.281 -3.342 -9.086 1 98.19 145 SER B CA 1
ATOM 2753 C C . SER B 1 145 ? 11.898 -3.922 -9.383 1 98.19 145 SER B C 1
ATOM 2755 O O . SER B 1 145 ? 11.023 -3.922 -8.516 1 98.19 145 SER B O 1
ATOM 2757 N N . ARG B 1 146 ? 11.711 -4.402 -10.594 1 97 146 ARG B N 1
ATOM 2758 C CA . ARG B 1 146 ? 10.422 -4.895 -11.055 1 97 146 ARG B CA 1
ATOM 2759 C C . ARG B 1 146 ? 10.562 -6.246 -11.75 1 97 146 ARG B C 1
ATOM 2761 O O . ARG B 1 146 ? 11.516 -6.461 -12.5 1 97 146 ARG B O 1
ATOM 2768 N N . GLY B 1 147 ? 9.617 -7.133 -11.461 1 91.88 147 GLY B N 1
ATOM 2769 C CA . GLY B 1 147 ? 9.664 -8.445 -12.078 1 91.88 147 GLY B CA 1
ATOM 2770 C C . GLY B 1 147 ? 9.469 -8.414 -13.586 1 91.88 147 GLY B C 1
ATOM 2771 O O . GLY B 1 147 ? 10.203 -9.07 -14.32 1 91.88 147 GLY B O 1
ATOM 2772 N N . GLY B 1 148 ? 8.43 -7.641 -14.008 1 91.12 148 GLY B N 1
ATOM 2773 C CA . GLY B 1 148 ? 8.148 -7.512 -15.43 1 91.12 148 GLY B CA 1
ATOM 2774 C C . GLY B 1 148 ? 8.891 -6.367 -16.094 1 91.12 148 GLY B C 1
ATOM 2775 O O . GLY B 1 148 ? 9.883 -5.875 -15.547 1 91.12 148 GLY B O 1
ATOM 2776 N N . HIS B 1 149 ? 8.484 -6.066 -17.328 1 92.25 149 HIS B N 1
ATOM 2777 C CA . HIS B 1 149 ? 9.078 -4.996 -18.109 1 92.25 149 HIS B CA 1
ATOM 2778 C C . HIS B 1 149 ? 8.031 -3.973 -18.531 1 92.25 149 HIS B C 1
ATOM 2780 O O . HIS B 1 149 ? 6.836 -4.277 -18.562 1 92.25 149 HIS B O 1
ATOM 2786 N N . GLY B 1 150 ? 8.578 -2.801 -18.797 1 94.81 150 GLY B N 1
ATOM 2787 C CA . GLY B 1 150 ? 7.723 -1.816 -19.453 1 94.81 150 GLY B CA 1
ATOM 2788 C C . GLY B 1 150 ? 6.836 -1.066 -18.469 1 94.81 150 GLY B C 1
ATOM 2789 O O . GLY B 1 150 ? 5.777 -0.563 -18.844 1 94.81 150 GLY B O 1
ATOM 2790 N N . PHE B 1 151 ? 7.203 -0.96 -17.234 1 97.12 151 PHE B N 1
ATOM 2791 C CA . PHE B 1 151 ? 6.367 -0.325 -16.234 1 97.12 151 PHE B CA 1
ATOM 2792 C C . PHE B 1 151 ? 6.645 1.172 -16.156 1 97.12 151 PHE B C 1
ATOM 2794 O O . PHE B 1 151 ? 5.895 1.917 -15.516 1 97.12 151 PHE B O 1
ATOM 2801 N N . GLY B 1 152 ? 7.73 1.638 -16.766 1 96 152 GLY B N 1
ATOM 2802 C CA . GLY B 1 152 ? 8.062 3.055 -16.781 1 96 152 GLY B CA 1
ATOM 2803 C C . GLY B 1 152 ? 7.246 3.85 -17.781 1 96 152 GLY B C 1
ATOM 2804 O O . GLY B 1 152 ? 6.398 3.293 -18.484 1 96 152 GLY B O 1
ATOM 2805 N N . PRO B 1 153 ? 7.469 5.23 -17.828 1 95.31 153 PRO B N 1
ATOM 2806 C CA . PRO B 1 153 ? 6.734 6.09 -18.766 1 95.31 153 PRO B CA 1
ATOM 2807 C C . PRO B 1 153 ? 6.844 5.617 -20.203 1 95.31 153 PRO B C 1
ATOM 2809 O O . PRO B 1 153 ? 7.945 5.332 -20.688 1 95.31 153 PRO B O 1
ATOM 2812 N N . GLY B 1 154 ? 5.715 5.477 -20.891 1 96.12 154 GLY B N 1
ATOM 2813 C CA . GLY B 1 154 ? 5.684 5.066 -22.281 1 96.12 154 GLY B CA 1
ATOM 2814 C C . GLY B 1 154 ? 5.695 3.561 -22.469 1 96.12 154 GLY B C 1
ATOM 2815 O O . GLY B 1 154 ? 5.492 3.062 -23.578 1 96.12 154 GLY B O 1
ATOM 2816 N N . GLY B 1 155 ? 5.871 2.795 -21.391 1 96.12 155 GLY B N 1
ATOM 2817 C CA . GLY B 1 155 ? 5.945 1.344 -21.453 1 96.12 155 GLY B CA 1
ATOM 2818 C C . GLY B 1 155 ? 4.582 0.685 -21.578 1 96.12 155 GLY B C 1
ATOM 2819 O O . GLY B 1 155 ? 3.562 1.29 -21.25 1 96.12 155 GLY B O 1
ATOM 2820 N N . GLU B 1 156 ? 4.574 -0.588 -22.062 1 95.06 156 GLU B N 1
ATOM 2821 C CA . GLU B 1 156 ? 3.352 -1.351 -22.312 1 95.06 156 GLU B CA 1
ATOM 2822 C C . GLU B 1 156 ? 2.59 -1.604 -21.016 1 95.06 156 GLU B C 1
ATOM 2824 O O . GLU B 1 156 ? 1.359 -1.684 -21.016 1 95.06 156 GLU B O 1
ATOM 2829 N N . ASN B 1 157 ? 3.303 -1.673 -19.922 1 96 157 ASN B N 1
ATOM 2830 C CA . ASN B 1 157 ? 2.682 -2.01 -18.641 1 96 157 ASN B CA 1
ATOM 2831 C C . ASN B 1 157 ? 2.621 -0.8 -17.719 1 96 157 ASN B C 1
ATOM 2833 O O . ASN B 1 157 ? 2.443 -0.95 -16.5 1 96 157 ASN B O 1
ATOM 2837 N N . GLN B 1 158 ? 2.748 0.411 -18.297 1 97.5 158 GLN B N 1
ATOM 2838 C CA . GLN B 1 158 ? 2.766 1.646 -17.516 1 97.5 158 GLN B CA 1
ATOM 2839 C C . GLN B 1 158 ? 1.503 1.782 -16.672 1 97.5 158 GLN B C 1
ATOM 2841 O O . GLN B 1 158 ? 1.567 2.195 -15.516 1 97.5 158 GLN B O 1
ATOM 2846 N N . ALA B 1 159 ? 0.361 1.356 -17.219 1 96.69 159 ALA B N 1
ATOM 2847 C CA . ALA B 1 159 ? -0.926 1.545 -16.562 1 96.69 159 ALA B CA 1
ATOM 2848 C C . ALA B 1 159 ? -1.055 0.631 -15.344 1 96.69 159 ALA B C 1
ATOM 2850 O O . ALA B 1 159 ? -1.893 0.866 -14.469 1 96.69 159 ALA B O 1
ATOM 2851 N N . MET B 1 160 ? -0.195 -0.364 -15.258 1 97.69 160 MET B N 1
ATOM 2852 C CA . MET B 1 160 ? -0.265 -1.33 -14.164 1 97.69 160 MET B CA 1
ATOM 2853 C C . MET B 1 160 ? 0.722 -0.973 -13.062 1 97.69 160 MET B C 1
ATOM 2855 O O . MET B 1 160 ? 0.762 -1.633 -12.023 1 97.69 160 MET B O 1
ATOM 2859 N N . ASN B 1 161 ? 1.523 0.071 -13.312 1 98.62 161 ASN B N 1
ATOM 2860 C CA . ASN B 1 161 ? 2.467 0.523 -12.297 1 98.62 161 ASN B CA 1
ATOM 2861 C C . ASN B 1 161 ? 1.801 1.451 -11.289 1 98.62 161 ASN B C 1
ATOM 2863 O O . ASN B 1 161 ? 1.511 2.607 -11.602 1 98.62 161 ASN B O 1
ATOM 2867 N N . HIS B 1 162 ? 1.615 0.941 -10.07 1 98.75 162 HIS B N 1
ATOM 2868 C CA . HIS B 1 162 ? 1.009 1.729 -9 1 98.75 162 HIS B CA 1
ATOM 2869 C C . HIS B 1 162 ? 1.999 1.97 -7.867 1 98.75 162 HIS B C 1
ATOM 2871 O O . HIS B 1 162 ? 1.599 2.309 -6.75 1 98.75 162 HIS B O 1
ATOM 2877 N N . ALA B 1 163 ? 3.303 1.713 -8.141 1 98.81 163 ALA B N 1
ATOM 2878 C CA . ALA B 1 163 ? 4.324 1.81 -7.102 1 98.81 163 ALA B CA 1
ATOM 2879 C C . ALA B 1 163 ? 4.934 3.207 -7.059 1 98.81 163 ALA B C 1
ATOM 2881 O O . ALA B 1 163 ? 4.523 4.047 -6.254 1 98.81 163 ALA B O 1
ATOM 2882 N N . ASP B 1 164 ? 5.797 3.559 -8.031 1 98.62 164 ASP B N 1
ATOM 2883 C CA . ASP B 1 164 ? 6.488 4.844 -7.961 1 98.62 164 ASP B CA 1
ATOM 2884 C C . ASP B 1 164 ? 5.535 5.996 -8.273 1 98.62 164 ASP B C 1
ATOM 2886 O O . ASP B 1 164 ? 5.684 7.098 -7.742 1 98.62 164 ASP B O 1
ATOM 2890 N N . PRO B 1 165 ? 4.449 5.82 -9.109 1 98.56 165 PRO B N 1
ATOM 2891 C CA . PRO B 1 165 ? 3.49 6.922 -9.242 1 98.56 165 PRO B CA 1
ATOM 2892 C C . PRO B 1 165 ? 2.791 7.258 -7.926 1 98.56 165 PRO B C 1
ATOM 2894 O O . PRO B 1 165 ? 2.584 8.43 -7.617 1 98.56 165 PRO B O 1
ATOM 2897 N N . TRP B 1 166 ? 2.422 6.23 -7.203 1 98.81 166 TRP B N 1
ATOM 2898 C CA . TRP B 1 166 ? 1.821 6.508 -5.902 1 98.81 166 TRP B CA 1
ATOM 2899 C C . TRP B 1 166 ? 2.816 7.203 -4.98 1 98.81 166 TRP B C 1
ATOM 2901 O O . TRP B 1 166 ? 2.461 8.148 -4.273 1 98.81 166 TRP B O 1
ATOM 2911 N N . LEU B 1 167 ? 4.047 6.719 -4.918 1 98.88 167 LEU B N 1
ATOM 2912 C CA . LEU B 1 167 ? 5.062 7.348 -4.074 1 98.88 167 LEU B CA 1
ATOM 2913 C C . LEU B 1 167 ? 5.238 8.82 -4.441 1 98.88 167 LEU B C 1
ATOM 2915 O O . LEU B 1 167 ? 5.344 9.672 -3.561 1 98.88 167 LEU B O 1
ATOM 2919 N N . ARG B 1 168 ? 5.258 9.109 -5.762 1 98.69 168 ARG B N 1
ATOM 2920 C CA . ARG B 1 168 ? 5.371 10.492 -6.215 1 98.69 168 ARG B CA 1
ATOM 2921 C C . ARG B 1 168 ? 4.219 11.336 -5.684 1 98.69 168 ARG B C 1
ATOM 2923 O O . ARG B 1 168 ? 4.422 12.469 -5.25 1 98.69 168 ARG B O 1
ATOM 2930 N N . THR B 1 169 ? 3.041 10.766 -5.707 1 98.56 169 THR B N 1
ATOM 2931 C CA . THR B 1 169 ? 1.86 11.484 -5.234 1 98.56 169 THR B CA 1
ATOM 2932 C C . THR B 1 169 ? 1.957 11.758 -3.738 1 98.56 169 THR B C 1
ATOM 2934 O O . THR B 1 169 ? 1.785 12.898 -3.297 1 98.56 169 THR B O 1
ATOM 2937 N N . ALA B 1 170 ? 2.264 10.727 -2.939 1 98.69 170 ALA B N 1
ATOM 2938 C CA . ALA B 1 170 ? 2.309 10.844 -1.484 1 98.69 170 ALA B CA 1
ATOM 2939 C C . ALA B 1 170 ? 3.422 11.789 -1.043 1 98.69 170 ALA B C 1
ATOM 2941 O O . ALA B 1 170 ? 3.219 12.633 -0.169 1 98.69 170 ALA B O 1
ATOM 2942 N N . LEU B 1 171 ? 4.602 11.633 -1.675 1 98.81 171 LEU B N 1
ATOM 2943 C CA . LEU B 1 171 ? 5.73 12.484 -1.332 1 98.81 171 LEU B CA 1
ATOM 2944 C C . LEU B 1 171 ? 5.473 13.93 -1.756 1 98.81 171 LEU B C 1
ATOM 2946 O O . LEU B 1 171 ? 5.773 14.859 -1.01 1 98.81 171 LEU B O 1
ATOM 2950 N N . GLY B 1 172 ? 4.922 14.094 -2.953 1 98.12 172 GLY B N 1
ATOM 2951 C CA . GLY B 1 172 ? 4.559 15.43 -3.41 1 98.12 172 GLY B CA 1
ATOM 2952 C C . GLY B 1 172 ? 3.562 16.125 -2.5 1 98.12 172 GLY B C 1
ATOM 2953 O O . GLY B 1 172 ? 3.613 17.344 -2.328 1 98.12 172 GLY B O 1
ATOM 2954 N N . PHE B 1 173 ? 2.717 15.367 -1.916 1 97.5 173 PHE B N 1
ATOM 2955 C CA . PHE B 1 173 ? 1.678 15.883 -1.034 1 97.5 173 PHE B CA 1
ATOM 2956 C C . PHE B 1 173 ? 2.289 16.547 0.192 1 97.5 173 PHE B C 1
ATOM 2958 O O . PHE B 1 173 ? 1.762 17.547 0.695 1 97.5 173 PHE B O 1
ATOM 2965 N N . ILE B 1 174 ? 3.441 16.031 0.625 1 98.31 174 ILE B N 1
ATOM 2966 C CA . ILE B 1 174 ? 4.047 16.609 1.821 1 98.31 174 ILE B CA 1
ATOM 2967 C C . ILE B 1 174 ? 5.203 17.531 1.426 1 98.31 174 ILE B C 1
ATOM 2969 O O . ILE B 1 174 ? 5.938 18.016 2.287 1 98.31 174 ILE B O 1
ATOM 2973 N N . GLY B 1 175 ? 5.402 17.75 0.111 1 98.12 175 GLY B N 1
ATOM 2974 C CA . GLY B 1 175 ? 6.289 18.828 -0.321 1 98.12 175 GLY B CA 1
ATOM 2975 C C . GLY B 1 175 ? 7.559 18.312 -0.978 1 98.12 175 GLY B C 1
ATOM 2976 O O . GLY B 1 175 ? 8.406 19.109 -1.395 1 98.12 175 GLY B O 1
ATOM 2977 N N . ILE B 1 176 ? 7.707 17.016 -1.098 1 98.31 176 ILE B N 1
ATOM 2978 C CA . ILE B 1 176 ? 8.859 16.453 -1.79 1 98.31 176 ILE B CA 1
ATOM 2979 C C . ILE B 1 176 ? 8.5 16.172 -3.246 1 98.31 176 ILE B C 1
ATOM 2981 O O . ILE B 1 176 ? 8.07 15.062 -3.586 1 98.31 176 ILE B O 1
ATOM 2985 N N . ASP B 1 177 ? 8.695 17.188 -4.09 1 96.06 177 ASP B N 1
ATOM 2986 C CA . ASP B 1 177 ? 8.156 17.125 -5.441 1 96.06 177 ASP B CA 1
ATOM 2987 C C . ASP B 1 177 ? 9.25 16.844 -6.461 1 96.06 177 ASP B C 1
ATOM 2989 O O . ASP B 1 177 ? 8.969 16.5 -7.613 1 96.06 177 ASP B O 1
ATOM 2993 N N . GLU B 1 178 ? 10.508 16.984 -6.098 1 97.62 178 GLU B N 1
ATOM 2994 C CA . GLU B 1 178 ? 11.617 16.594 -6.965 1 97.62 178 GLU B CA 1
ATOM 2995 C C . GLU B 1 178 ? 11.984 15.125 -6.75 1 97.62 178 GLU B C 1
ATOM 2997 O O . GLU B 1 178 ? 12.852 14.812 -5.93 1 97.62 178 GLU B O 1
ATOM 3002 N N . VAL B 1 179 ? 11.359 14.289 -7.531 1 98.38 179 VAL B N 1
ATOM 3003 C CA . VAL B 1 179 ? 11.523 12.852 -7.371 1 98.38 179 VAL B CA 1
ATOM 3004 C C . VAL B 1 179 ? 12.148 12.258 -8.633 1 98.38 179 VAL B C 1
ATOM 3006 O O . VAL B 1 179 ? 11.641 12.461 -9.734 1 98.38 179 VAL B O 1
ATOM 3009 N N . THR B 1 180 ? 13.242 11.609 -8.508 1 98.56 180 THR B N 1
ATOM 3010 C CA . THR B 1 180 ? 13.867 10.836 -9.578 1 98.56 180 THR B CA 1
ATOM 3011 C C . THR B 1 180 ? 13.648 9.344 -9.352 1 98.56 180 THR B C 1
ATOM 3013 O O . THR B 1 180 ? 13.766 8.852 -8.227 1 98.56 180 THR B O 1
ATOM 3016 N N . VAL B 1 181 ? 13.32 8.633 -10.398 1 98.75 181 VAL B N 1
ATOM 3017 C CA . VAL B 1 181 ? 13.102 7.195 -10.305 1 98.75 181 VAL B CA 1
ATOM 3018 C C . VAL B 1 181 ? 14.117 6.461 -11.188 1 98.75 181 VAL B C 1
ATOM 3020 O O . VAL B 1 181 ? 14.305 6.812 -12.352 1 98.75 181 VAL B O 1
ATOM 3023 N N . VAL B 1 182 ? 14.781 5.527 -10.617 1 98.81 182 VAL B N 1
ATOM 3024 C CA . VAL B 1 182 ? 15.656 4.602 -11.344 1 98.81 182 VAL B CA 1
ATOM 3025 C C . VAL B 1 182 ? 15.172 3.17 -11.133 1 98.81 182 VAL B C 1
ATOM 3027 O O . VAL B 1 182 ? 15.07 2.699 -10 1 98.81 182 VAL B O 1
ATOM 3030 N N . ALA B 1 183 ? 14.914 2.516 -12.227 1 98.75 183 ALA B N 1
ATOM 3031 C CA . ALA B 1 183 ? 14.305 1.19 -12.141 1 98.75 183 ALA B CA 1
ATOM 3032 C C . ALA B 1 183 ? 15.148 0.153 -12.875 1 98.75 183 ALA B C 1
ATOM 3034 O O . ALA B 1 183 ? 15.703 0.434 -13.945 1 98.75 183 ALA B O 1
ATOM 3035 N N . ALA B 1 184 ? 15.305 -1.008 -12.273 1 98.12 184 ALA B N 1
ATOM 3036 C CA . ALA B 1 184 ? 15.727 -2.223 -12.961 1 98.12 184 ALA B CA 1
ATOM 3037 C C . ALA B 1 184 ? 14.539 -3.145 -13.227 1 98.12 184 ALA B C 1
ATOM 3039 O O . ALA B 1 184 ? 13.789 -3.477 -12.312 1 98.12 184 ALA B O 1
ATOM 3040 N N . GLU B 1 185 ? 14.352 -3.598 -14.492 1 96.25 185 GLU B N 1
ATOM 3041 C CA . GLU B 1 185 ? 13.172 -4.359 -14.867 1 96.25 185 GLU B CA 1
ATOM 3042 C C . GLU B 1 185 ? 13.547 -5.719 -15.453 1 96.25 185 GLU B C 1
ATOM 3044 O O . GLU B 1 185 ? 14.664 -5.902 -15.938 1 96.25 185 GLU B O 1
ATOM 3049 N N . GLY B 1 186 ? 12.617 -6.699 -15.336 1 91.94 186 GLY B N 1
ATOM 3050 C CA . GLY B 1 186 ? 12.766 -7.996 -15.977 1 91.94 186 GLY B CA 1
ATOM 3051 C C . GLY B 1 186 ? 13.383 -9.039 -15.07 1 91.94 186 GLY B C 1
ATOM 3052 O O . GLY B 1 186 ? 13.969 -10.016 -15.547 1 91.94 186 GLY B O 1
ATOM 3053 N N . GLU B 1 187 ? 13.242 -8.828 -13.75 1 88.94 187 GLU B N 1
ATOM 3054 C CA . GLU B 1 187 ? 13.875 -9.727 -12.789 1 88.94 187 GLU B CA 1
ATOM 3055 C C . GLU B 1 187 ? 13.32 -11.148 -12.914 1 88.94 187 GLU B C 1
ATOM 3057 O O . GLU B 1 187 ? 14.055 -12.125 -12.758 1 88.94 187 GLU B O 1
ATOM 3062 N N . GLU B 1 188 ? 12.047 -11.312 -13.164 1 84.44 188 GLU B N 1
ATOM 3063 C CA . GLU B 1 188 ? 11.391 -12.617 -13.227 1 84.44 188 GLU B CA 1
ATOM 3064 C C . GLU B 1 188 ? 11.883 -13.422 -14.422 1 84.44 188 GLU B C 1
ATOM 3066 O O . GLU B 1 188 ? 11.961 -14.648 -14.367 1 84.44 188 GLU B O 1
ATOM 3071 N N . SER B 1 189 ? 12.188 -12.734 -15.453 1 82.94 189 SER B N 1
ATOM 3072 C CA . SER B 1 189 ? 12.688 -13.414 -16.641 1 82.94 189 SER B CA 1
ATOM 3073 C C . SER B 1 189 ? 14.172 -13.742 -16.516 1 82.94 189 SER B C 1
ATOM 3075 O O . SER B 1 189 ? 14.641 -14.75 -17.031 1 82.94 189 SER B O 1
ATOM 3077 N N . GLY B 1 190 ? 14.773 -12.875 -15.852 1 84.88 190 GLY B N 1
ATOM 3078 C CA . GLY B 1 190 ? 16.219 -13.031 -15.711 1 84.88 190 GLY B CA 1
ATOM 3079 C C . GLY B 1 190 ? 16.953 -12.891 -17.031 1 84.88 190 GLY B C 1
ATOM 3080 O O . GLY B 1 190 ? 16.562 -12.102 -17.891 1 84.88 190 GLY B O 1
ATOM 3081 N N . GLY B 1 191 ? 18.219 -13.43 -17.062 1 87.12 191 GLY B N 1
ATOM 3082 C CA . GLY B 1 191 ? 19 -13.461 -18.281 1 87.12 191 GLY B CA 1
ATOM 3083 C C . GLY B 1 191 ? 19.703 -12.156 -18.578 1 87.12 191 GLY B C 1
ATOM 3084 O O . GLY B 1 191 ? 19.875 -11.32 -17.688 1 87.12 191 GLY B O 1
ATOM 3085 N N . ARG B 1 192 ? 20.094 -12.07 -19.859 1 90.38 192 ARG B N 1
ATOM 3086 C CA . ARG B 1 192 ? 20.906 -10.938 -20.297 1 90.38 192 ARG B CA 1
ATOM 3087 C C . ARG B 1 192 ? 20.109 -9.633 -20.219 1 90.38 192 ARG B C 1
ATOM 3089 O O . ARG B 1 192 ? 20.656 -8.586 -19.859 1 90.38 192 ARG B O 1
ATOM 3096 N N . SER B 1 193 ? 18.859 -9.734 -20.516 1 88.38 193 SER B N 1
ATOM 3097 C CA . SER B 1 193 ? 18.031 -8.531 -20.5 1 88.38 193 SER B CA 1
ATOM 3098 C C . SER B 1 193 ? 17.938 -7.93 -19.109 1 88.38 193 SER B C 1
ATOM 3100 O O . SER B 1 193 ? 18.031 -6.711 -18.953 1 88.38 193 SER B O 1
ATOM 3102 N N . PHE B 1 194 ? 17.766 -8.766 -18.156 1 92.19 194 PHE B N 1
ATOM 3103 C CA . PHE B 1 194 ? 17.719 -8.289 -16.781 1 92.19 194 PHE B CA 1
ATOM 3104 C C . PHE B 1 194 ? 19.078 -7.727 -16.359 1 92.19 194 PHE B C 1
ATOM 3106 O O . PHE B 1 194 ? 19.141 -6.664 -15.734 1 92.19 194 PHE B O 1
ATOM 3113 N N . GLU B 1 195 ? 20.109 -8.414 -16.688 1 95 195 GLU B N 1
ATOM 3114 C CA . GLU B 1 195 ? 21.453 -7.949 -16.375 1 95 195 GLU B CA 1
ATOM 3115 C C . GLU B 1 195 ? 21.734 -6.586 -17 1 95 195 GLU B C 1
ATOM 3117 O O . GLU B 1 195 ? 22.328 -5.711 -16.359 1 95 195 GLU B O 1
ATOM 3122 N N . ASP B 1 196 ? 21.328 -6.426 -18.203 1 96.31 196 ASP B N 1
ATOM 3123 C CA . ASP B 1 196 ? 21.484 -5.141 -18.875 1 96.31 196 ASP B CA 1
ATOM 3124 C C . ASP B 1 196 ? 20.703 -4.043 -18.156 1 96.31 196 ASP B C 1
ATOM 3126 O O . ASP B 1 196 ? 21.203 -2.922 -18.016 1 96.31 196 ASP B O 1
ATOM 3130 N N . SER B 1 197 ? 19.5 -4.363 -17.766 1 96.62 197 SER B N 1
ATOM 3131 C CA . SER B 1 197 ? 18.672 -3.404 -17.047 1 96.62 197 SER B CA 1
ATOM 3132 C C . SER B 1 197 ? 19.312 -2.988 -15.734 1 96.62 197 SER B C 1
ATOM 3134 O O . SER B 1 197 ? 19.312 -1.809 -15.375 1 96.62 197 SER B O 1
ATOM 3136 N N . CYS B 1 198 ? 19.875 -3.922 -15.055 1 97.69 198 CYS B N 1
ATOM 3137 C CA . CYS B 1 198 ? 20.578 -3.645 -13.805 1 97.69 198 CYS B CA 1
ATOM 3138 C C . CYS B 1 198 ? 21.797 -2.762 -14.055 1 97.69 198 CYS B C 1
ATOM 3140 O O . CYS B 1 198 ? 22.047 -1.819 -13.305 1 97.69 198 CYS B O 1
ATOM 3142 N N . ASP B 1 199 ? 22.531 -3.098 -15.047 1 98 199 ASP B N 1
ATOM 3143 C CA . ASP B 1 199 ? 23.719 -2.32 -15.391 1 98 199 ASP B CA 1
ATOM 3144 C C . ASP B 1 199 ? 23.359 -0.877 -15.727 1 98 199 ASP B C 1
ATOM 3146 O O . ASP B 1 199 ? 24.031 0.058 -15.297 1 98 199 ASP B O 1
ATOM 3150 N N . GLU B 1 200 ? 22.344 -0.754 -16.516 1 9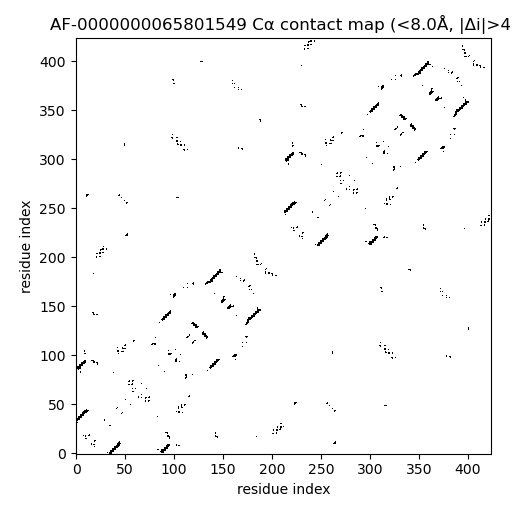8.19 200 GLU B N 1
ATOM 3151 C CA . GLU B 1 200 ? 21.891 0.586 -16.859 1 98.19 200 GLU B CA 1
ATOM 3152 C C . GLU B 1 200 ? 21.469 1.374 -15.625 1 98.19 200 GLU B C 1
ATOM 3154 O O . GLU B 1 200 ? 21.812 2.555 -15.492 1 98.19 200 GLU B O 1
ATOM 3159 N N . ALA B 1 201 ? 20.703 0.758 -14.742 1 98.62 201 ALA B N 1
ATOM 3160 C CA . ALA B 1 201 ? 20.297 1.394 -13.492 1 98.62 201 ALA B CA 1
ATOM 3161 C C . ALA B 1 201 ? 21.516 1.8 -12.664 1 98.62 201 ALA B C 1
ATOM 3163 O O . ALA B 1 201 ? 21.562 2.908 -12.125 1 98.62 201 ALA B O 1
ATOM 3164 N N . GLU B 1 202 ? 22.453 0.925 -12.594 1 98.62 202 GLU B N 1
ATOM 3165 C CA . GLU B 1 202 ? 23.656 1.199 -11.828 1 98.62 202 GLU B CA 1
ATOM 3166 C C . GLU B 1 202 ? 24.406 2.4 -12.391 1 98.62 202 GLU B C 1
ATOM 3168 O O . GLU B 1 202 ? 24.844 3.275 -11.641 1 98.62 202 GLU B O 1
ATOM 3173 N N . GLN B 1 203 ? 24.562 2.441 -13.68 1 98.38 203 GLN B N 1
ATOM 3174 C CA . GLN B 1 203 ? 25.266 3.553 -14.32 1 98.38 203 GLN B CA 1
ATOM 3175 C C . GLN B 1 203 ? 24.547 4.875 -14.055 1 98.38 203 GLN B C 1
ATOM 3177 O O . GLN B 1 203 ? 25.203 5.891 -13.773 1 98.38 203 GLN B O 1
ATOM 3182 N N . ARG B 1 204 ? 23.281 4.836 -14.172 1 98.56 204 ARG B N 1
ATOM 3183 C CA . ARG B 1 204 ? 22.5 6.035 -13.898 1 98.56 204 ARG B CA 1
ATOM 3184 C C . ARG B 1 204 ? 22.656 6.484 -12.453 1 98.56 204 ARG B C 1
ATOM 3186 O O . ARG B 1 204 ? 22.797 7.68 -12.18 1 98.56 204 ARG B O 1
ATOM 3193 N N . LEU B 1 205 ? 22.641 5.566 -11.547 1 98.75 205 LEU B N 1
ATOM 3194 C CA . LEU B 1 205 ? 22.781 5.863 -10.125 1 98.75 205 LEU B CA 1
ATOM 3195 C C . LEU B 1 205 ? 24.156 6.441 -9.82 1 98.75 205 LEU B C 1
ATOM 3197 O O . LEU B 1 205 ? 24.281 7.375 -9.023 1 98.75 205 LEU B O 1
ATOM 3201 N N . LEU B 1 206 ? 25.188 5.898 -10.438 1 98.31 206 LEU B N 1
ATOM 3202 C CA . LEU B 1 206 ? 26.531 6.43 -10.266 1 98.31 206 LEU B CA 1
ATOM 3203 C C . LEU B 1 206 ? 26.625 7.863 -10.781 1 98.31 206 LEU B C 1
ATOM 3205 O O . LEU B 1 206 ? 27.234 8.719 -10.141 1 98.31 206 LEU B O 1
ATOM 3209 N N . ALA B 1 207 ? 26.016 8.125 -11.922 1 97.94 207 ALA B N 1
ATOM 3210 C CA . ALA B 1 207 ? 26 9.469 -12.492 1 97.94 207 ALA B CA 1
ATOM 3211 C C . ALA B 1 207 ? 25.266 10.445 -11.57 1 97.94 207 ALA B C 1
ATOM 3213 O O . ALA B 1 207 ? 25.734 11.57 -11.359 1 97.94 207 ALA B O 1
ATOM 3214 N N . LEU B 1 208 ? 24.141 10 -11.008 1 97.5 208 LEU B N 1
ATOM 3215 C CA . LEU B 1 208 ? 23.359 10.836 -10.094 1 97.5 208 LEU B CA 1
ATOM 3216 C C . LEU B 1 208 ? 24.156 11.156 -8.836 1 97.5 208 LEU B C 1
ATOM 3218 O O . LEU B 1 208 ? 24.078 12.266 -8.312 1 97.5 208 LEU B O 1
ATOM 3222 N N . ALA B 1 209 ? 24.875 10.211 -8.352 1 96.81 209 ALA B N 1
ATOM 3223 C CA . ALA B 1 209 ? 25.672 10.391 -7.133 1 96.81 209 ALA B CA 1
ATOM 3224 C C . ALA B 1 209 ? 26.75 11.445 -7.336 1 96.81 209 ALA B C 1
ATOM 3226 O O . ALA B 1 209 ? 27.031 12.234 -6.434 1 96.81 209 ALA B O 1
ATOM 3227 N N . ARG B 1 210 ? 27.312 11.477 -8.508 1 91.25 210 ARG B N 1
ATOM 3228 C CA . ARG B 1 210 ? 28.422 12.383 -8.812 1 91.25 210 ARG B CA 1
ATOM 3229 C C . ARG B 1 210 ? 27.922 13.789 -9.086 1 91.25 210 ARG B C 1
ATOM 3231 O O . ARG B 1 210 ? 28.641 14.766 -8.859 1 91.25 210 ARG B O 1
ATOM 3238 N N . SER B 1 211 ? 26.703 13.914 -9.555 1 87.25 211 SER B N 1
ATOM 3239 C CA . SER B 1 211 ? 26.156 15.219 -9.93 1 87.25 211 SER B CA 1
ATOM 3240 C C . SER B 1 211 ? 25.422 15.867 -8.758 1 87.25 211 SER B C 1
ATOM 3242 O O . SER B 1 211 ? 25.016 17.031 -8.844 1 87.25 211 SER B O 1
ATOM 3244 N N . ALA B 1 212 ? 25.359 15.312 -7.684 1 81.75 212 ALA B N 1
ATOM 3245 C CA . ALA B 1 212 ? 24.578 15.82 -6.559 1 81.75 212 ALA B CA 1
ATOM 3246 C C . ALA B 1 212 ? 25.391 16.766 -5.699 1 81.75 212 ALA B C 1
ATOM 3248 O O . ALA B 1 212 ? 26.609 16.641 -5.602 1 81.75 212 ALA B O 1
#

Nearest PDB structures (foldseek):
  3r6w-assembly1_A-2  TM=9.973E-01  e=1.156E-40  Pseudomonas aeruginosa
  3lt5-assembly1_A-2  TM=9.976E-01  e=3.142E-40  Pseudomonas aeruginosa PAO1
  4n65-assembly1_A  TM=9.994E-01  e=2.460E-39  Pseudomonas aeruginosa PAO1
  3keg-assembly1_B  TM=9.952E-01  e=3.301E-39  Pseudomonas aeruginosa PAO1
  3r6w-assembly1_B-2  TM=9.967E-01  e=1.329E-36  Pseudomonas aeruginosa

Solvent-accessible surface area (backbone atoms only — not comparable to full-atom values): 21242 Å² total; per-residue (Å²): 125,55,24,32,31,38,37,37,24,37,32,40,66,92,79,23,64,14,51,52,49,42,48,51,23,52,53,43,27,38,68,69,33,74,71,44,44,80,47,76,44,67,20,18,73,49,59,52,72,60,73,39,44,64,30,51,52,40,60,63,39,90,52,68,90,67,54,48,73,65,35,49,60,54,38,42,64,34,53,51,53,36,49,52,55,69,68,29,45,34,39,36,38,16,30,42,50,45,82,44,17,56,39,27,20,43,46,16,50,51,64,44,42,66,31,69,79,66,26,22,39,68,45,75,54,93,74,37,79,43,77,40,51,58,38,69,89,34,36,36,39,38,26,30,26,31,44,58,64,40,48,50,94,92,29,90,34,28,88,56,43,43,26,67,61,41,49,51,48,49,39,33,54,28,27,37,66,52,67,46,77,42,60,26,38,22,57,73,65,36,66,68,65,19,52,51,29,42,51,51,33,47,52,52,34,46,52,51,23,66,72,103,124,55,25,32,31,38,37,38,23,39,33,39,68,92,79,24,63,14,50,52,49,40,49,50,23,53,53,43,26,38,69,69,33,74,70,44,44,79,45,78,45,67,20,18,72,49,59,52,73,60,73,40,42,64,32,52,52,40,60,63,38,91,53,67,92,67,56,48,73,67,34,49,59,54,38,44,64,32,52,50,53,37,48,52,55,69,67,29,46,34,39,36,38,15,29,43,51,46,82,45,18,55,38,27,22,42,46,15,49,52,62,45,44,67,30,68,78,65,26,22,40,68,46,74,54,94,76,38,79,42,76,39,49,58,38,69,88,33,36,35,39,38,25,30,26,30,45,58,65,39,48,50,93,92,31,90,35,28,90,54,44,44,30,68,60,40,50,50,50,48,37,34,54,28,27,37,67,52,67,46,78,44,59,26,36,20,58,73,66,36,65,70,64,18,53,50,28,42,50,52,33,47,52,51,35,47,52,52,25,65,72,102

Foldseek 3Di:
DAEEEEEEAALDDPPALLVVLLVLLVVLLCVLPVPYHYHYHYCRVDNDDAQDPLQVCLLVPVDVVPDDPSSCVSLVVLVVLLVSVLPHQEYEYRFEDDQQATDVRVVRSLVSPPGEPRLKHWDQDVNDTDIGADDENHEYEYRYEYQADQCDPPGPCVVSHPYVVVVCVSCVSNHHNHYHYQYQYNVNVDDPNSVVSSVVSNVVSSVVSNVD/DAEEEEEEAALDDPPALLVVLLVLLVVLLCVLPVPYHYHYHYCNVDNDDAQDPLQVCLLVPVDVVPRDPSSCVSLVVLVVLLVSVLPHQEYEYRFEQDQQAGDVRVVRSLVSPPGEPRLKHWDQDVNDTDIGADDENHEYEYRYEYQADQCDPPGPCVVSRPYVVVVCVSCVSNHHNHYHYQYQYNNNVDDPNSVVSSVVSNVVSSVVSNVD

Secondary structure (DSSP, 8-state):
--EEEEEE--S-STT-HHHHHHHHHHHHHHHH-TT-EEEEEESSSSPPPPP-HHHHHHHT-S-GGG--HHHHHHHHHHHHHHHHHHT-SEEEEEEE-BTTB--HHHHHHHHHH--BTTTEEEEEETTEEEEEE---S-EEEEEEEESSS--STT-TTGGG--SHHHHHHHHHHTT--EEEEEEEE-TTT-HHHHHHHHHHHHHHHHHHHHH-/--EEEEEE--S-STT-HHHHHHHHHHHHHHHH-TT-EEEEEESSSSPPPPP-HHHHHHHT-S-GGG--HHHHHHHHHHHHHHHHHHT-SEEEEEEE-BTTB--HHHHHHHHHH--BTTTEEEEEETTEEEEEE---S-EEEEEEEESSS--STT-TTGGG--SHHHHHHHHHHTT--EEEEEEEE-TTT-HHHHHHHHHHHHHHHHHHHHH-

Radius of gyration: 21.69 Å; Cα contacts (8 Å, |Δi|>4): 854; chains: 2; bounding box: 65×59×54 Å